Protein AF-A0A937PZC6-F1 (afdb_monomer_lite)

Structure (mmCIF, N/CA/C/O backbone):
data_AF-A0A937PZC6-F1
#
_entry.id   AF-A0A937PZC6-F1
#
loop_
_atom_site.group_PDB
_atom_site.id
_atom_site.type_symbol
_atom_site.label_atom_id
_atom_site.label_alt_id
_atom_site.label_comp_id
_atom_site.label_asym_id
_atom_site.label_entity_id
_atom_site.label_seq_id
_atom_site.pdbx_PDB_ins_code
_atom_site.Cartn_x
_atom_site.Cartn_y
_atom_site.Cartn_z
_atom_site.occupancy
_atom_site.B_iso_or_equiv
_atom_site.auth_seq_id
_atom_site.auth_comp_id
_atom_site.auth_asym_id
_atom_site.auth_atom_id
_atom_site.pdbx_PDB_model_num
ATOM 1 N N . MET A 1 1 ? -19.840 -10.290 19.215 1.00 65.69 1 MET A N 1
ATOM 2 C CA . MET A 1 1 ? -21.101 -9.869 19.880 1.00 65.69 1 MET A CA 1
ATOM 3 C C . MET A 1 1 ? -21.160 -8.410 20.394 1.00 65.69 1 MET A C 1
ATOM 5 O O . MET A 1 1 ? -21.944 -8.096 21.274 1.00 65.69 1 MET A O 1
ATOM 9 N N . LEU A 1 2 ? -20.440 -7.457 19.797 1.00 72.00 2 LEU A N 1
ATOM 10 C CA . LEU A 1 2 ? -20.781 -6.010 19.845 1.00 72.00 2 LEU A CA 1
ATOM 11 C C . LEU A 1 2 ? -20.070 -5.307 18.681 1.00 72.00 2 LEU A C 1
ATOM 13 O O . LEU A 1 2 ? -20.626 -4.443 18.014 1.00 72.00 2 LEU A O 1
ATOM 17 N N . ARG A 1 3 ? -18.849 -5.778 18.386 1.00 78.75 3 ARG A N 1
ATOM 18 C CA . ARG A 1 3 ? -18.102 -5.504 17.149 1.00 78.75 3 ARG A CA 1
ATOM 19 C C . ARG A 1 3 ? -18.828 -6.015 15.897 1.00 78.75 3 ARG A C 1
ATOM 21 O O . ARG A 1 3 ? -18.784 -5.347 14.872 1.00 78.75 3 ARG A O 1
ATOM 28 N N . ASP A 1 4 ? -19.612 -7.082 16.026 1.00 83.12 4 ASP A N 1
ATOM 29 C CA . ASP A 1 4 ? -20.497 -7.608 14.976 1.00 83.12 4 ASP A CA 1
ATOM 30 C C . ASP A 1 4 ? -21.526 -6.555 14.522 1.00 83.12 4 ASP A C 1
ATOM 32 O O . ASP A 1 4 ? -21.850 -6.476 13.344 1.00 83.12 4 ASP A O 1
ATOM 36 N N . TRP A 1 5 ? -21.987 -5.666 15.416 1.00 80.88 5 TRP A N 1
ATOM 37 C CA . TRP A 1 5 ? -22.894 -4.564 15.047 1.00 80.88 5 TRP A CA 1
ATOM 38 C C . TRP A 1 5 ? -22.209 -3.454 14.254 1.00 80.88 5 TRP A C 1
ATOM 40 O O . TRP A 1 5 ? -22.870 -2.658 13.586 1.00 80.88 5 TRP A O 1
ATOM 50 N N . LEU A 1 6 ? -20.883 -3.371 14.356 1.00 83.88 6 LEU A N 1
ATOM 51 C CA . LEU A 1 6 ? -20.071 -2.514 13.504 1.00 83.88 6 LEU A CA 1
ATOM 52 C C . LEU A 1 6 ? -19.666 -3.219 12.201 1.00 83.88 6 LEU A C 1
ATOM 54 O O . LEU A 1 6 ? -19.070 -2.563 11.352 1.00 83.88 6 LEU A O 1
ATOM 58 N N . GLY A 1 7 ? -19.994 -4.507 12.027 1.00 88.00 7 GLY A N 1
ATOM 59 C CA . GLY A 1 7 ? -19.547 -5.314 10.889 1.00 88.00 7 GLY A CA 1
ATOM 60 C C . GLY A 1 7 ? -18.031 -5.523 10.875 1.00 88.00 7 GLY A C 1
ATOM 61 O O . GLY A 1 7 ? -17.429 -5.569 9.808 1.00 88.00 7 GLY A O 1
ATOM 62 N N . ILE A 1 8 ? -17.397 -5.550 12.052 1.00 87.50 8 ILE A N 1
ATOM 63 C CA . ILE A 1 8 ? -15.950 -5.734 12.175 1.00 87.50 8 ILE A CA 1
ATOM 64 C C . ILE A 1 8 ? -15.669 -7.210 12.453 1.00 87.50 8 ILE A C 1
ATOM 66 O O . ILE A 1 8 ? -15.855 -7.671 13.579 1.00 87.50 8 ILE A O 1
ATOM 70 N N . ASP A 1 9 ? -15.164 -7.915 11.442 1.00 86.06 9 ASP A N 1
ATOM 71 C CA . ASP A 1 9 ? -14.817 -9.342 11.536 1.00 86.06 9 ASP A CA 1
ATOM 72 C C . ASP A 1 9 ? -13.494 -9.589 12.282 1.00 86.06 9 ASP A C 1
ATOM 74 O O . ASP A 1 9 ? -13.243 -10.677 12.797 1.00 86.06 9 ASP A O 1
ATOM 78 N N . ASN A 1 10 ? -12.625 -8.575 12.362 1.00 84.94 10 ASN A N 1
ATOM 79 C CA . ASN A 1 10 ? -11.327 -8.696 13.018 1.00 84.94 10 ASN A CA 1
ATOM 80 C C . ASN A 1 10 ? -11.468 -8.571 14.554 1.00 84.94 10 ASN A C 1
ATOM 82 O O . ASN A 1 10 ? -11.930 -7.528 15.033 1.00 84.94 10 ASN A O 1
ATOM 86 N N . PRO A 1 11 ? -11.022 -9.570 15.346 1.00 84.69 11 PRO A N 1
ATOM 87 C CA . PRO A 1 11 ? -11.069 -9.508 16.806 1.00 84.69 11 PRO A CA 1
ATOM 88 C C . PRO A 1 11 ? -10.204 -8.388 17.394 1.00 84.69 11 PRO A C 1
ATOM 90 O O . PRO A 1 11 ? -10.500 -7.938 18.495 1.00 84.69 11 PRO A O 1
ATOM 93 N N . GLU A 1 12 ? -9.194 -7.897 16.672 1.00 89.12 12 GLU A N 1
ATOM 94 C CA . GLU A 1 12 ? -8.337 -6.770 17.058 1.00 89.12 12 GLU A CA 1
ATOM 95 C C . GLU A 1 12 ? -8.253 -5.749 15.906 1.00 89.12 12 GLU A C 1
ATOM 97 O O . GLU A 1 12 ? -7.257 -5.699 15.174 1.00 89.12 12 GLU A O 1
ATOM 102 N N . PRO A 1 13 ? -9.304 -4.935 15.686 1.00 93.25 13 PRO A N 1
ATOM 103 C CA . PRO A 1 13 ? -9.296 -3.945 14.629 1.00 93.25 13 PRO A CA 1
ATOM 104 C C . PRO A 1 13 ? -8.257 -2.865 14.926 1.00 93.25 13 PRO A C 1
ATOM 106 O O . PRO A 1 13 ? -8.028 -2.468 16.071 1.00 93.25 13 PRO A O 1
ATOM 109 N N . SER A 1 14 ? -7.651 -2.338 13.867 1.00 95.69 14 SER A N 1
ATOM 110 C CA . SER A 1 14 ? -6.882 -1.102 13.963 1.00 95.69 14 SER A CA 1
ATOM 111 C C . SER A 1 14 ? -7.804 0.064 14.354 1.00 95.69 14 SER A C 1
ATOM 113 O O . SER A 1 14 ? -9.029 -0.021 14.254 1.00 95.69 14 SER A O 1
ATOM 115 N N . TYR A 1 15 ? -7.232 1.204 14.741 1.00 97.81 15 TYR A N 1
ATOM 116 C CA . TYR A 1 15 ? -8.012 2.425 14.951 1.00 97.81 15 TYR A CA 1
ATOM 117 C C . TYR A 1 15 ? -8.724 2.870 13.668 1.00 97.81 15 TYR A C 1
ATOM 119 O O . TYR A 1 15 ? -9.810 3.432 13.750 1.00 97.81 15 TYR A O 1
ATOM 127 N N . TYR A 1 16 ? -8.162 2.577 12.493 1.00 96.44 16 TYR A N 1
ATOM 128 C CA . TYR A 1 16 ? -8.813 2.828 11.208 1.00 96.44 16 TYR A CA 1
ATOM 129 C C . TYR A 1 16 ? -10.005 1.886 10.991 1.00 96.44 16 TYR A C 1
ATOM 131 O O . TYR A 1 16 ? -11.112 2.350 10.716 1.00 96.44 16 TYR A O 1
ATOM 139 N N . GLY A 1 17 ? -9.807 0.583 11.217 1.00 94.88 17 GLY A N 1
ATOM 140 C CA . GLY A 1 17 ? -10.848 -0.439 11.121 1.00 94.88 17 GLY A CA 1
ATOM 141 C C . GLY A 1 17 ? -11.995 -0.214 12.108 1.00 94.88 17 GLY A C 1
ATOM 142 O O . GLY A 1 17 ? -13.155 -0.354 11.737 1.00 94.88 17 GLY A O 1
ATOM 143 N N . LEU A 1 18 ? -11.692 0.238 13.329 1.00 96.31 18 LEU A N 1
ATOM 144 C CA . LEU A 1 18 ? -12.695 0.587 14.340 1.00 96.31 18 LEU A CA 1
ATOM 145 C C . LEU A 1 18 ? -13.606 1.740 13.896 1.00 96.31 18 LEU A C 1
ATOM 147 O O . LEU A 1 18 ? -14.790 1.771 14.231 1.00 96.31 18 LEU A O 1
ATOM 151 N N . LEU A 1 19 ? -13.052 2.703 13.158 1.00 96.81 19 LEU A N 1
ATOM 152 C CA . LEU A 1 19 ? -13.797 3.840 12.623 1.00 96.81 19 LEU A CA 1
ATOM 153 C C . LEU A 1 19 ? -14.450 3.542 11.264 1.00 96.81 19 LEU A C 1
ATOM 155 O O . LEU A 1 19 ? -15.268 4.341 10.812 1.00 96.81 19 LEU A O 1
ATOM 159 N N . GLY A 1 20 ? -14.105 2.424 10.620 1.00 94.56 20 GLY A N 1
ATOM 160 C CA . GLY A 1 20 ? -14.555 2.092 9.269 1.00 94.56 20 GLY A CA 1
ATOM 161 C C . GLY A 1 20 ? -13.966 3.009 8.194 1.00 94.56 20 GLY A C 1
ATOM 162 O O . GLY A 1 20 ? -14.629 3.285 7.197 1.00 94.56 20 GLY A O 1
ATOM 163 N N . VAL A 1 21 ? -12.748 3.521 8.402 1.00 95.06 21 VAL A N 1
ATOM 164 C CA . VAL A 1 21 ? -12.020 4.326 7.405 1.00 95.06 21 VAL A CA 1
ATOM 165 C C . VAL A 1 21 ? -10.871 3.522 6.792 1.00 95.06 21 VAL A C 1
ATOM 167 O O . VAL A 1 21 ? -10.367 2.596 7.434 1.00 95.06 21 VAL A O 1
ATOM 170 N N . PRO A 1 22 ? -10.413 3.868 5.573 1.00 91.50 22 PRO A N 1
ATOM 171 C CA . PRO A 1 22 ? -9.248 3.229 4.981 1.00 91.50 22 PRO A CA 1
ATOM 172 C C . PRO A 1 22 ? -8.014 3.330 5.885 1.00 91.50 22 PRO A C 1
ATOM 174 O O . PRO A 1 22 ? -7.745 4.365 6.497 1.00 91.50 22 PRO A O 1
ATOM 177 N N . GLU A 1 23 ? -7.232 2.254 5.930 1.00 92.44 23 GLU A N 1
ATOM 178 C CA . GLU A 1 23 ? -5.967 2.219 6.661 1.00 92.44 23 GLU A CA 1
ATOM 179 C C . GLU A 1 23 ? -5.032 3.347 6.209 1.00 92.44 23 GLU A C 1
ATOM 181 O O . GLU A 1 23 ? -4.776 3.498 5.006 1.00 92.44 23 GLU A O 1
ATOM 186 N N . LEU A 1 24 ? -4.448 4.070 7.172 1.00 92.00 24 LEU A N 1
ATOM 187 C CA . LEU A 1 24 ? -3.591 5.249 6.966 1.00 92.00 24 LEU A CA 1
ATOM 188 C C . LEU A 1 24 ? -4.294 6.457 6.314 1.00 92.00 24 LEU A C 1
ATOM 190 O O . LEU A 1 24 ? -3.636 7.247 5.638 1.00 92.00 24 LEU A O 1
ATOM 194 N N . GLU A 1 25 ? -5.609 6.618 6.492 1.00 93.50 25 GLU A N 1
ATOM 195 C CA . GLU A 1 25 ? -6.310 7.846 6.091 1.00 93.50 25 GLU A CA 1
ATOM 196 C C . GLU A 1 25 ? -5.644 9.084 6.726 1.00 93.50 25 GLU A C 1
ATOM 198 O O . GLU A 1 25 ? -5.346 9.119 7.928 1.00 93.50 25 GLU A O 1
ATOM 203 N N . SER A 1 26 ? -5.369 10.090 5.894 1.00 92.44 26 SER A N 1
ATOM 204 C CA . SER A 1 26 ? -4.658 11.315 6.268 1.00 92.44 26 SER A CA 1
ATOM 205 C C . SER A 1 26 ? -5.613 12.490 6.504 1.00 92.44 26 SER A C 1
ATOM 207 O O . SER A 1 26 ? -5.233 13.469 7.158 1.00 92.44 26 SER A O 1
ATOM 209 N N . ASP A 1 27 ? -6.853 12.378 6.028 1.00 94.75 27 ASP A N 1
ATOM 210 C CA . ASP A 1 27 ? -7.889 13.399 6.120 1.00 94.75 27 ASP A CA 1
ATOM 211 C C . ASP A 1 27 ? -8.559 13.438 7.495 1.00 94.75 27 ASP A C 1
ATOM 213 O O . ASP A 1 27 ? -9.393 12.600 7.851 1.00 94.75 27 ASP A O 1
ATOM 217 N N . GLU A 1 28 ? -8.218 14.466 8.267 1.00 96.88 28 GLU A N 1
ATOM 218 C CA . GLU A 1 28 ? -8.770 14.688 9.601 1.00 96.88 28 GLU A CA 1
ATOM 219 C C . GLU A 1 28 ? -10.303 14.801 9.591 1.00 96.88 28 GLU A C 1
ATOM 221 O O . GLU A 1 28 ? -10.969 14.274 10.487 1.00 96.88 28 GLU A O 1
ATOM 226 N N . LYS A 1 29 ? -10.890 15.441 8.569 1.00 96.81 29 LYS A N 1
ATOM 227 C CA . LYS A 1 29 ? -12.346 15.627 8.493 1.00 96.81 29 LYS A CA 1
ATOM 228 C C . LYS A 1 29 ? -13.051 14.295 8.268 1.00 96.81 29 LYS A C 1
ATOM 230 O O . LYS A 1 29 ? -14.051 14.029 8.938 1.00 96.81 29 LYS A O 1
ATOM 235 N N . ALA A 1 30 ? -12.506 13.451 7.391 1.00 95.88 30 ALA A N 1
ATOM 236 C CA . ALA A 1 30 ? -13.030 12.109 7.147 1.00 95.88 30 ALA A CA 1
ATOM 237 C C . ALA A 1 30 ? -13.000 11.259 8.430 1.00 95.88 30 ALA A C 1
ATOM 239 O O . ALA A 1 30 ? -14.005 10.647 8.794 1.00 95.88 30 ALA A O 1
ATOM 240 N N . ILE A 1 31 ? -11.888 11.303 9.173 1.00 97.69 31 ILE A N 1
ATOM 241 C CA . ILE A 1 31 ? -11.719 10.589 10.450 1.00 97.69 31 ILE A CA 1
ATOM 242 C C . ILE A 1 31 ? -12.729 11.081 11.500 1.00 97.69 31 ILE A C 1
ATOM 244 O O . ILE A 1 31 ? -13.390 10.276 12.161 1.00 97.69 31 ILE A O 1
ATOM 248 N N . LEU A 1 32 ? -12.897 12.401 11.644 1.00 97.94 32 LEU A N 1
ATOM 249 C CA . LEU A 1 32 ? -13.862 12.992 12.577 1.00 97.94 32 LEU A CA 1
ATOM 250 C C . LEU A 1 32 ? -15.307 12.622 12.225 1.00 97.94 32 LEU A C 1
ATOM 252 O O . LEU A 1 32 ? -16.098 12.294 13.116 1.00 97.94 32 LEU A O 1
ATOM 256 N N . GLN A 1 33 ? -15.665 12.670 10.942 1.00 97.81 33 GLN A N 1
ATOM 257 C CA . GLN A 1 33 ? -16.999 12.315 10.462 1.00 97.81 33 GLN A CA 1
ATOM 258 C C . GLN A 1 33 ? -17.302 10.830 10.688 1.00 97.81 33 GLN A C 1
ATOM 260 O O . GLN A 1 33 ? -18.378 10.493 11.199 1.00 97.81 33 GLN A O 1
ATOM 265 N N . ALA A 1 34 ? -16.347 9.951 10.382 1.00 97.44 34 ALA A N 1
ATOM 266 C CA . ALA A 1 34 ? -16.454 8.523 10.650 1.00 97.44 34 ALA A CA 1
ATOM 267 C C . ALA A 1 34 ? -16.630 8.257 12.152 1.00 97.44 34 ALA A C 1
ATOM 269 O O . ALA A 1 34 ? -17.600 7.621 12.565 1.00 97.44 34 ALA A O 1
ATOM 270 N N . GLY A 1 35 ? -15.796 8.874 12.996 1.00 97.88 35 GLY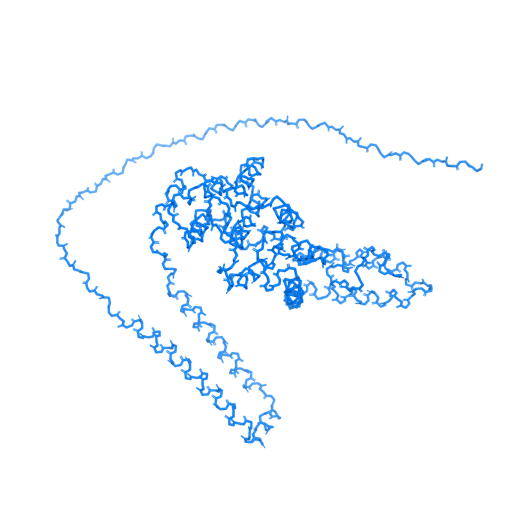 A N 1
ATOM 271 C CA . GLY A 1 35 ? -15.913 8.775 14.451 1.00 97.88 35 GLY A CA 1
ATOM 272 C C . GLY A 1 35 ? -17.261 9.244 15.000 1.00 97.88 35 GLY A C 1
ATOM 273 O O . GLY A 1 35 ? -17.832 8.582 15.867 1.00 97.88 35 GLY A O 1
ATOM 274 N N . ARG A 1 36 ? -17.825 10.346 14.488 1.00 98.00 36 ARG A N 1
ATOM 275 C CA . ARG A 1 36 ? -19.179 10.804 14.863 1.00 98.00 36 ARG A CA 1
ATOM 276 C C . ARG A 1 36 ? -20.251 9.785 14.473 1.00 98.00 36 ARG A C 1
ATOM 278 O O . ARG A 1 36 ? -21.163 9.537 15.262 1.00 98.00 36 ARG A O 1
ATOM 285 N N . THR A 1 37 ? -20.132 9.198 13.285 1.00 96.94 37 THR A N 1
ATOM 286 C CA . THR A 1 37 ? -21.078 8.206 12.757 1.00 96.94 37 THR A CA 1
ATOM 287 C C . THR A 1 37 ? -21.059 6.928 13.591 1.00 96.94 37 THR A C 1
ATOM 289 O O . THR A 1 37 ? -22.109 6.488 14.059 1.00 96.94 37 THR A O 1
ATOM 292 N N . VAL A 1 38 ? -19.871 6.381 13.868 1.00 96.81 38 VAL A N 1
ATOM 293 C CA . VAL A 1 38 ? -19.714 5.174 14.693 1.00 96.81 38 VAL A CA 1
ATOM 294 C C . VAL A 1 38 ? -20.178 5.431 16.130 1.00 96.81 38 VAL A C 1
ATOM 296 O O . VAL A 1 38 ? -20.973 4.655 16.658 1.00 96.81 38 VAL A O 1
ATOM 299 N N . LYS A 1 39 ? -19.800 6.562 16.750 1.00 97.38 39 LYS A N 1
ATOM 300 C CA . LYS A 1 39 ? -20.298 6.923 18.094 1.00 97.38 39 LYS A CA 1
ATOM 301 C C . LYS A 1 39 ? -21.822 6.994 18.138 1.00 97.38 39 LYS A C 1
ATOM 303 O O . LYS A 1 39 ? -22.410 6.514 19.101 1.00 97.38 39 LYS A O 1
ATOM 308 N N . ARG A 1 40 ? -22.472 7.574 17.121 1.00 96.81 40 ARG A N 1
ATOM 309 C CA . ARG A 1 40 ? -23.940 7.649 17.049 1.00 96.81 40 ARG A CA 1
ATOM 310 C C . ARG A 1 40 ? -24.575 6.258 17.057 1.00 96.81 40 ARG A C 1
ATOM 312 O O . ARG A 1 40 ? -25.509 6.050 17.821 1.00 96.81 40 ARG A O 1
ATOM 319 N N . LYS A 1 41 ? -24.035 5.312 16.277 1.00 95.44 41 LYS A N 1
ATOM 320 C CA . LYS A 1 41 ? -24.501 3.915 16.257 1.00 95.44 41 LYS A CA 1
ATOM 321 C C . LYS A 1 41 ? -24.347 3.245 17.624 1.00 95.44 41 LYS A C 1
ATOM 323 O O . LYS A 1 41 ? -25.296 2.660 18.127 1.00 95.44 41 LYS A O 1
ATOM 328 N N . VAL A 1 42 ? -23.181 3.380 18.260 1.00 95.62 42 VAL A N 1
ATOM 329 C CA . VAL A 1 42 ? -22.912 2.737 19.561 1.00 95.62 42 VAL A CA 1
ATOM 330 C C . VAL A 1 42 ? -23.731 3.362 20.698 1.00 95.62 42 VAL A C 1
ATOM 332 O O . VAL A 1 42 ? -24.123 2.662 21.629 1.00 95.62 42 VAL A O 1
ATOM 335 N N . ARG A 1 43 ? -24.057 4.660 20.618 1.00 96.44 43 ARG A N 1
ATOM 336 C CA . ARG A 1 43 ? -24.888 5.349 21.623 1.00 96.44 43 ARG A CA 1
ATOM 337 C C . ARG A 1 43 ? -26.290 4.758 21.772 1.00 96.44 43 ARG A C 1
ATOM 339 O O . ARG A 1 43 ? -26.813 4.781 22.881 1.00 96.44 43 ARG A O 1
ATOM 346 N N . ALA A 1 44 ? -26.857 4.171 20.717 1.00 94.69 44 ALA A N 1
ATOM 347 C CA . ALA A 1 44 ? -28.148 3.483 20.792 1.00 94.69 44 ALA A CA 1
ATOM 348 C C . ALA A 1 44 ? -28.154 2.322 21.811 1.00 94.69 44 ALA A C 1
ATOM 350 O O . ALA A 1 44 ? -29.199 1.991 22.358 1.00 94.69 44 ALA A O 1
ATOM 351 N N . TYR A 1 45 ? -26.981 1.760 22.124 1.00 94.94 45 TYR A N 1
ATOM 352 C CA . TYR A 1 45 ? -26.807 0.625 23.036 1.00 94.94 45 TYR A CA 1
ATOM 353 C C . TYR A 1 45 ? -26.284 1.025 24.424 1.00 94.94 45 TYR A C 1
ATOM 355 O O . TYR A 1 45 ? -25.898 0.171 25.222 1.00 94.94 45 TYR A O 1
ATOM 363 N N . GLN A 1 46 ? -26.237 2.327 24.736 1.00 95.62 46 GLN A N 1
ATOM 364 C CA . GLN A 1 46 ? -25.831 2.802 26.066 1.00 95.62 46 GLN A CA 1
ATOM 365 C C . GLN A 1 46 ? -26.857 2.481 27.161 1.00 95.62 46 GLN A C 1
ATOM 367 O O . GLN A 1 46 ? -26.523 2.559 28.344 1.00 95.62 46 GLN A O 1
ATOM 372 N N . ILE A 1 47 ? -28.084 2.124 26.783 1.00 94.44 47 ILE A N 1
ATOM 373 C CA . ILE A 1 47 ? -29.168 1.746 27.690 1.00 94.44 47 ILE A CA 1
ATOM 374 C C . ILE A 1 47 ? -29.417 0.239 27.536 1.00 94.44 47 ILE A C 1
ATOM 376 O O . ILE A 1 47 ? -29.333 -0.302 26.436 1.00 94.44 47 ILE A O 1
ATOM 380 N N . GLY A 1 48 ? -29.708 -0.447 28.643 1.00 94.69 48 GLY A N 1
ATOM 381 C CA . GLY A 1 48 ? -30.024 -1.878 28.655 1.00 94.69 48 GLY A CA 1
ATOM 382 C C . GLY A 1 48 ? -28.825 -2.795 28.921 1.00 94.69 48 GLY A C 1
ATOM 383 O O . GLY A 1 48 ? -27.797 -2.377 29.461 1.00 94.69 48 GLY A O 1
ATOM 384 N N . ILE A 1 49 ? -28.977 -4.070 28.555 1.00 95.50 49 ILE A N 1
ATOM 385 C CA . ILE A 1 49 ? -28.062 -5.168 28.920 1.00 95.50 49 ILE A CA 1
ATOM 386 C C . ILE A 1 49 ? -26.631 -4.997 28.379 1.00 95.50 49 ILE A C 1
ATOM 388 O O . ILE A 1 49 ? -25.679 -5.508 28.963 1.00 95.50 49 ILE A O 1
ATOM 392 N N . TYR A 1 50 ? -26.454 -4.216 27.310 1.00 95.50 50 TYR A N 1
ATOM 393 C CA . TYR A 1 50 ? -25.162 -3.998 26.651 1.00 95.50 50 TYR A CA 1
ATOM 394 C C . TYR A 1 50 ? -24.430 -2.724 27.100 1.00 95.50 50 TYR A C 1
ATOM 396 O O . TYR A 1 50 ? -23.343 -2.426 26.598 1.00 95.50 50 TYR A O 1
ATOM 404 N N . ARG A 1 51 ? -24.971 -1.984 28.081 1.00 95.50 51 ARG A N 1
ATOM 405 C CA . ARG A 1 51 ? -24.441 -0.683 28.530 1.00 95.50 51 ARG A CA 1
ATOM 406 C C . ARG A 1 51 ? -22.940 -0.702 28.817 1.00 95.50 51 ARG A C 1
ATOM 408 O O . ARG A 1 51 ? -22.217 0.177 28.353 1.00 95.50 51 ARG A O 1
ATOM 415 N N . LYS A 1 52 ? -22.453 -1.693 29.574 1.00 95.69 52 LYS A N 1
ATOM 416 C CA . LYS A 1 52 ? -21.030 -1.789 29.955 1.00 95.69 52 LYS A CA 1
ATOM 417 C C . LYS A 1 52 ? -20.123 -1.918 28.726 1.00 95.69 52 LYS A C 1
ATOM 419 O O . LYS A 1 52 ? -19.102 -1.241 28.641 1.00 95.69 52 LYS A O 1
ATOM 424 N N . GLN A 1 53 ? -20.519 -2.752 27.768 1.00 94.69 53 GLN A N 1
ATOM 425 C CA . GLN A 1 53 ? -19.765 -2.989 26.537 1.00 94.69 53 GLN A CA 1
ATOM 426 C C . GLN A 1 53 ? -19.812 -1.760 25.614 1.00 94.69 53 GLN A C 1
ATOM 428 O O . GLN A 1 53 ? -18.777 -1.347 25.096 1.00 94.69 53 GLN A O 1
ATOM 433 N N . ALA A 1 54 ? -20.977 -1.114 25.481 1.00 95.44 54 ALA A N 1
ATOM 434 C CA . ALA A 1 54 ? -21.134 0.112 24.699 1.00 95.44 54 ALA A CA 1
ATOM 435 C C . ALA A 1 54 ? -20.281 1.270 25.245 1.00 95.44 54 ALA A C 1
ATOM 437 O O . ALA A 1 54 ? -19.659 1.998 24.471 1.00 95.44 54 ALA A O 1
ATOM 438 N N . LEU A 1 55 ? -20.202 1.432 26.571 1.00 96.12 55 LEU A N 1
ATOM 439 C CA . LEU A 1 55 ? -19.344 2.445 27.197 1.00 96.12 55 LEU A CA 1
ATOM 440 C C . LEU A 1 55 ? -17.853 2.178 26.948 1.00 96.12 55 LEU A C 1
ATOM 442 O O . LEU A 1 55 ? -17.130 3.114 26.607 1.00 96.12 55 LEU A O 1
ATOM 446 N N . GLY A 1 56 ? -17.411 0.920 27.051 1.00 95.50 56 GLY A N 1
ATOM 447 C CA . GLY A 1 56 ? -16.036 0.532 26.715 1.00 95.50 56 GLY A CA 1
ATOM 448 C C . GLY A 1 56 ? -15.689 0.839 25.257 1.00 95.50 56 GLY A C 1
ATOM 449 O O . GLY A 1 56 ? -14.680 1.487 24.981 1.00 95.50 56 GLY A O 1
ATOM 450 N N . LEU A 1 57 ? -16.576 0.475 24.327 1.00 95.38 57 LEU A N 1
ATOM 451 C CA . LEU A 1 57 ? -16.380 0.738 22.902 1.00 95.38 57 LEU A CA 1
ATOM 452 C C . LEU A 1 57 ? -16.371 2.242 22.581 1.00 95.38 57 LEU A C 1
ATOM 454 O O . LEU A 1 57 ? -15.571 2.699 21.771 1.00 95.38 57 LEU A O 1
ATOM 458 N N . LEU A 1 58 ? -17.214 3.050 23.233 1.00 96.81 58 LEU A N 1
ATOM 459 C CA . LEU A 1 58 ? -17.203 4.508 23.058 1.00 96.81 58 LEU A CA 1
ATOM 460 C C . LEU A 1 58 ? -15.900 5.156 23.536 1.00 96.81 58 LEU A C 1
ATOM 462 O O . LEU A 1 58 ? -15.452 6.126 22.913 1.00 96.81 58 LEU A O 1
ATOM 466 N N . ALA A 1 59 ? -15.302 4.638 24.612 1.00 97.38 59 ALA A N 1
ATOM 467 C CA . ALA A 1 59 ? -13.990 5.073 25.077 1.00 97.38 59 ALA A CA 1
ATOM 468 C C . ALA A 1 59 ? -12.897 4.713 24.057 1.00 97.38 59 ALA A C 1
ATOM 470 O O . ALA A 1 59 ? -12.117 5.588 23.677 1.00 97.38 59 ALA A O 1
ATOM 471 N N . GLU A 1 60 ? -12.913 3.482 23.533 1.00 96.88 60 GLU A N 1
ATOM 472 C CA . GLU A 1 60 ? -11.993 3.014 22.485 1.00 96.88 60 GLU A CA 1
ATOM 473 C C . GLU A 1 60 ? -12.102 3.877 21.212 1.00 96.88 60 GLU A C 1
ATOM 475 O O . GLU A 1 60 ? -11.102 4.391 20.711 1.00 96.88 60 GLU A O 1
ATOM 480 N N . ILE A 1 61 ? -13.325 4.156 20.742 1.00 97.19 61 ILE A N 1
ATOM 481 C CA . ILE A 1 61 ? -13.570 5.054 19.601 1.00 97.19 61 ILE A CA 1
ATOM 482 C C . ILE A 1 61 ? -13.073 6.476 19.908 1.00 97.19 61 ILE A C 1
ATOM 484 O O . ILE A 1 61 ? -12.534 7.159 19.037 1.00 97.19 61 ILE A O 1
ATOM 488 N N . GLY A 1 62 ? -13.255 6.957 21.142 1.00 98.00 62 GLY A N 1
ATOM 489 C CA . GLY A 1 62 ? -12.724 8.246 21.589 1.00 98.00 62 GLY A CA 1
ATOM 490 C C . GLY A 1 62 ? -11.199 8.321 21.485 1.00 98.00 62 GLY A C 1
ATOM 491 O O . GLY A 1 62 ? -10.674 9.297 20.944 1.00 98.00 62 GLY A O 1
ATOM 492 N N . GLN A 1 63 ? -10.510 7.274 21.937 1.00 98.38 63 GLN A N 1
ATOM 493 C CA . GLN A 1 63 ? -9.057 7.143 21.851 1.00 98.38 63 GLN A CA 1
ATOM 494 C C . GLN A 1 63 ? -8.568 7.038 20.402 1.00 98.38 63 GLN A C 1
ATOM 496 O O . GLN A 1 63 ? -7.580 7.690 20.052 1.00 98.38 63 GLN A O 1
ATOM 501 N N . ALA A 1 64 ? -9.269 6.277 19.557 1.00 98.06 64 ALA A N 1
ATOM 502 C CA . ALA A 1 64 ? -8.966 6.151 18.134 1.00 98.06 64 ALA A CA 1
ATOM 503 C C . ALA A 1 64 ? -9.050 7.512 17.431 1.00 98.06 64 ALA A C 1
ATOM 505 O O . ALA A 1 64 ? -8.075 7.943 16.820 1.00 98.06 64 ALA A O 1
ATOM 506 N N . VAL A 1 65 ? -10.159 8.245 17.599 1.00 98.38 65 VAL A N 1
ATOM 507 C CA . VAL A 1 65 ? -10.310 9.592 17.020 1.00 98.38 65 VAL A CA 1
ATOM 508 C C . VAL A 1 65 ? -9.212 10.526 17.531 1.00 98.38 65 VAL A C 1
ATOM 510 O O . VAL A 1 65 ? -8.542 11.151 16.722 1.00 98.38 65 VAL A O 1
ATOM 513 N N . SER A 1 66 ? -8.964 10.579 18.846 1.00 98.38 66 SER A N 1
ATOM 514 C CA . SER A 1 66 ? -7.930 11.459 19.418 1.00 98.38 66 SER A CA 1
ATOM 515 C C . SER A 1 66 ? -6.519 11.144 18.907 1.00 98.38 66 SER A C 1
ATOM 517 O O . SER A 1 66 ? -5.723 12.056 18.677 1.00 98.38 66 SER A O 1
ATOM 519 N N . THR A 1 67 ? -6.201 9.859 18.728 1.00 98.50 67 THR A N 1
ATOM 520 C CA . THR A 1 67 ? -4.916 9.419 18.171 1.00 98.50 67 THR A CA 1
ATOM 521 C C . THR A 1 67 ? -4.790 9.804 16.702 1.00 98.50 67 THR A C 1
ATOM 523 O O . THR A 1 67 ? -3.746 10.305 16.301 1.00 98.50 67 THR A O 1
ATOM 526 N N . LEU A 1 68 ? -5.839 9.582 15.909 1.00 97.88 68 LEU A N 1
ATOM 527 C CA . LEU A 1 68 ? -5.789 9.732 14.457 1.00 97.88 68 LEU A CA 1
ATOM 528 C C . LEU A 1 68 ? -5.956 11.180 13.973 1.00 97.88 68 LEU A C 1
ATOM 530 O O . LEU A 1 68 ? -5.463 11.513 12.898 1.00 97.88 68 LEU A O 1
ATOM 534 N N . THR A 1 69 ? -6.606 12.056 14.744 1.00 97.94 69 THR A N 1
ATOM 535 C CA . THR A 1 69 ? -6.719 13.486 14.398 1.00 97.94 69 THR A CA 1
ATOM 536 C C . THR A 1 69 ? -5.492 14.288 14.818 1.00 97.94 69 THR A C 1
ATOM 538 O O . THR A 1 69 ? -5.185 15.307 14.211 1.00 97.94 69 THR A O 1
ATOM 541 N N . ASN A 1 70 ? -4.745 13.834 15.829 1.00 97.81 70 ASN A N 1
ATOM 542 C CA . ASN A 1 70 ? -3.471 14.449 16.184 1.00 97.81 70 ASN A CA 1
ATOM 543 C C . ASN A 1 70 ? -2.361 13.930 15.242 1.00 97.81 70 ASN A C 1
ATOM 545 O O . ASN A 1 70 ? -2.067 12.733 15.259 1.00 97.81 70 ASN A O 1
ATOM 549 N N . PRO A 1 71 ? -1.693 14.796 14.454 1.00 96.12 71 PRO A N 1
ATOM 550 C CA . PRO A 1 71 ? -0.751 14.356 13.426 1.00 96.12 71 PRO A CA 1
ATOM 551 C C . PRO A 1 71 ? 0.465 13.616 13.996 1.00 96.12 71 PRO A C 1
ATOM 553 O O . PRO A 1 71 ? 0.932 12.657 13.385 1.00 96.12 71 PRO A O 1
ATOM 556 N N . GLU A 1 72 ? 0.969 14.016 15.166 1.00 96.94 72 GLU A N 1
ATOM 557 C CA . GLU A 1 72 ? 2.125 13.372 15.798 1.00 96.94 72 GLU A CA 1
ATOM 558 C C . GLU A 1 72 ? 1.768 11.978 16.321 1.00 96.94 72 GLU A C 1
ATOM 560 O O . GLU A 1 72 ? 2.482 11.007 16.053 1.00 96.94 72 GLU A O 1
ATOM 565 N N . LYS A 1 73 ? 0.628 11.859 17.015 1.00 97.81 73 LYS A N 1
ATOM 566 C CA . LYS A 1 73 ? 0.131 10.572 17.520 1.00 97.81 73 LYS A CA 1
ATOM 567 C C . LYS A 1 73 ? -0.223 9.622 16.380 1.00 97.81 73 LYS A C 1
ATOM 569 O O . LYS A 1 73 ? 0.111 8.441 16.467 1.00 97.81 73 LYS A O 1
ATOM 574 N N . ARG A 1 74 ? -0.823 10.132 15.301 1.00 97.44 74 ARG A N 1
ATOM 575 C CA . ARG A 1 74 ? -1.108 9.358 14.090 1.00 97.44 74 ARG A CA 1
ATOM 576 C C . ARG A 1 74 ? 0.173 8.802 13.484 1.00 97.44 74 ARG A C 1
ATOM 578 O O . ARG A 1 74 ? 0.264 7.601 13.295 1.00 97.44 74 ARG A O 1
ATOM 585 N N . ILE A 1 75 ? 1.198 9.632 13.267 1.00 95.38 75 ILE A N 1
ATOM 586 C CA . ILE A 1 75 ? 2.483 9.166 12.716 1.00 95.38 75 ILE A CA 1
ATOM 587 C C . ILE A 1 75 ? 3.102 8.074 13.602 1.00 95.38 75 ILE A C 1
ATOM 589 O O . ILE A 1 75 ? 3.607 7.074 13.090 1.00 95.38 75 ILE A O 1
ATOM 593 N N . ALA A 1 76 ? 3.073 8.242 14.927 1.00 96.81 76 ALA A N 1
ATOM 594 C CA . ALA A 1 76 ? 3.570 7.224 15.851 1.00 96.81 76 ALA A CA 1
ATOM 595 C C . ALA A 1 76 ? 2.771 5.912 15.743 1.00 96.81 76 ALA A C 1
ATOM 597 O O . ALA A 1 76 ? 3.361 4.829 15.665 1.00 96.81 76 ALA A O 1
ATOM 598 N N . TYR A 1 77 ? 1.443 6.009 15.676 1.00 97.56 77 TYR A N 1
ATOM 599 C CA . TYR A 1 77 ? 0.552 4.869 15.498 1.00 97.56 77 TYR A CA 1
ATOM 600 C C . TYR A 1 77 ? 0.791 4.155 14.162 1.00 97.56 77 TYR A C 1
ATOM 602 O O . TYR A 1 77 ? 1.009 2.943 14.160 1.00 97.56 77 TYR A O 1
ATOM 610 N N . ASP A 1 78 ? 0.861 4.895 13.057 1.00 95.50 78 ASP A N 1
ATOM 611 C CA . ASP A 1 78 ? 1.115 4.387 11.706 1.00 95.50 78 ASP A CA 1
ATOM 612 C C . ASP A 1 78 ? 2.451 3.653 11.629 1.00 95.50 78 ASP A C 1
ATOM 614 O O . ASP A 1 78 ? 2.545 2.569 11.056 1.00 95.50 78 ASP A O 1
ATOM 618 N N . ASN A 1 79 ? 3.491 4.197 12.264 1.00 94.31 79 ASN A N 1
ATOM 619 C CA . ASN A 1 79 ? 4.785 3.529 12.353 1.00 94.31 79 ASN A CA 1
ATOM 620 C C . ASN A 1 79 ? 4.696 2.213 13.138 1.00 94.31 79 ASN A C 1
ATOM 622 O O . ASN A 1 79 ? 5.290 1.218 12.717 1.00 94.31 79 ASN A O 1
ATOM 626 N N . SER A 1 80 ? 3.938 2.181 14.240 1.00 96.25 80 SER A N 1
ATOM 627 C CA . SER A 1 80 ? 3.713 0.949 15.010 1.00 96.25 80 SER A CA 1
ATOM 628 C C . SER A 1 80 ? 2.948 -0.102 14.197 1.00 96.25 80 SER A C 1
ATOM 630 O O . SER A 1 80 ? 3.319 -1.276 14.191 1.00 96.25 80 SER A O 1
ATOM 632 N N . LEU A 1 81 ? 1.928 0.330 13.450 1.00 95.38 81 LEU A N 1
ATOM 633 C CA . LEU A 1 81 ? 1.092 -0.514 12.605 1.00 95.38 81 LEU A CA 1
ATOM 634 C C . LEU A 1 81 ? 1.908 -1.098 11.448 1.00 95.38 81 LEU A C 1
ATOM 636 O O . LEU A 1 81 ? 1.915 -2.310 11.243 1.00 95.38 81 LEU A O 1
ATOM 640 N N . MET A 1 82 ? 2.701 -0.259 10.776 1.00 93.75 82 MET A N 1
ATOM 641 C CA . MET A 1 82 ? 3.660 -0.687 9.758 1.00 93.75 82 MET A CA 1
ATOM 642 C C . MET A 1 82 ? 4.701 -1.656 10.326 1.00 93.75 82 MET A C 1
ATOM 644 O O . MET A 1 82 ? 5.099 -2.586 9.631 1.00 93.75 82 MET A O 1
ATOM 648 N N . GLY A 1 83 ? 5.142 -1.468 11.574 1.00 94.94 83 GLY A N 1
ATOM 649 C CA . GLY A 1 83 ? 6.020 -2.406 12.276 1.00 94.94 83 GLY A CA 1
ATOM 650 C C . GLY A 1 83 ? 5.387 -3.790 12.423 1.00 94.94 83 GLY A C 1
ATOM 651 O O . GLY A 1 83 ? 5.979 -4.775 11.985 1.00 94.94 83 GLY A O 1
ATOM 652 N N . ARG A 1 84 ? 4.154 -3.857 12.944 1.00 95.12 84 ARG A N 1
ATOM 653 C CA . ARG A 1 84 ? 3.399 -5.117 13.077 1.00 95.12 84 ARG A CA 1
ATOM 654 C C . ARG A 1 84 ? 3.202 -5.808 11.730 1.00 95.12 84 ARG A C 1
ATOM 656 O O . ARG A 1 84 ? 3.506 -6.992 11.601 1.00 95.12 84 ARG A O 1
ATOM 663 N N . TRP A 1 85 ? 2.771 -5.064 10.712 1.00 95.06 85 TRP A N 1
ATOM 664 C CA . TRP A 1 85 ? 2.581 -5.601 9.365 1.00 95.06 85 TRP A CA 1
ATOM 665 C C . TRP A 1 85 ? 3.875 -6.123 8.745 1.00 95.06 85 TRP A C 1
ATOM 667 O O . TRP A 1 85 ? 3.848 -7.148 8.071 1.00 95.06 85 TRP A O 1
ATOM 677 N N . ARG A 1 86 ? 5.021 -5.469 8.982 1.00 94.12 86 ARG A N 1
ATOM 678 C CA . ARG A 1 86 ? 6.324 -5.988 8.537 1.00 94.12 86 ARG A CA 1
ATOM 679 C C . ARG A 1 86 ? 6.632 -7.324 9.197 1.00 94.12 86 ARG A C 1
ATOM 681 O O . ARG A 1 86 ? 6.942 -8.270 8.486 1.00 94.12 86 ARG A O 1
ATOM 688 N N . THR A 1 87 ? 6.504 -7.421 10.519 1.00 94.00 87 THR A N 1
ATOM 689 C CA . THR A 1 87 ? 6.755 -8.674 11.247 1.00 94.00 87 THR A CA 1
ATOM 690 C C . THR A 1 87 ? 5.846 -9.800 10.754 1.00 94.00 87 THR A C 1
ATOM 692 O O . THR A 1 87 ? 6.323 -10.900 10.485 1.00 94.00 87 THR A O 1
ATOM 695 N N . GLN A 1 88 ? 4.555 -9.521 10.558 1.00 94.69 88 GLN A N 1
ATOM 696 C CA . GLN A 1 88 ? 3.600 -10.498 10.032 1.00 94.69 88 GLN A CA 1
ATOM 697 C C . GLN A 1 88 ? 3.911 -10.900 8.585 1.00 94.69 88 GLN A C 1
ATOM 699 O O . GLN A 1 88 ? 3.917 -12.087 8.272 1.00 94.69 88 GLN A O 1
ATOM 704 N N . ALA A 1 89 ? 4.213 -9.939 7.709 1.00 93.00 89 ALA A N 1
ATOM 705 C CA . ALA A 1 89 ? 4.587 -10.219 6.325 1.00 93.00 89 ALA A CA 1
ATOM 706 C C . ALA A 1 89 ? 5.865 -11.063 6.245 1.00 93.00 89 ALA A C 1
ATOM 708 O O . ALA A 1 89 ? 5.983 -11.914 5.370 1.00 93.00 89 ALA A O 1
ATOM 709 N N . GLU A 1 90 ? 6.816 -10.850 7.155 1.00 90.88 90 GLU A N 1
ATOM 710 C CA . GLU A 1 90 ? 8.051 -11.630 7.245 1.00 90.88 90 GLU A CA 1
ATOM 711 C C . GLU A 1 90 ? 7.842 -13.040 7.785 1.00 90.88 90 GLU A C 1
ATOM 713 O O . GLU A 1 90 ? 8.529 -13.961 7.345 1.00 90.88 90 GLU A O 1
ATOM 718 N N . GLU A 1 91 ? 6.933 -13.210 8.741 1.00 92.75 91 GLU A N 1
ATOM 719 C CA . GLU A 1 91 ? 6.489 -14.524 9.204 1.00 92.75 91 GLU A CA 1
ATOM 720 C C . GLU A 1 91 ? 5.834 -15.295 8.054 1.00 92.75 91 GLU A C 1
ATOM 722 O O . GLU A 1 91 ? 6.284 -16.384 7.713 1.00 92.75 91 GLU A O 1
ATOM 727 N N . LEU A 1 92 ? 4.874 -14.680 7.359 1.00 92.94 92 LEU A N 1
ATOM 728 C CA . LEU A 1 92 ? 4.244 -15.281 6.183 1.00 92.94 92 LEU A CA 1
ATOM 729 C C . LEU A 1 92 ? 5.257 -15.572 5.069 1.00 92.94 92 LEU A C 1
ATOM 731 O O . LEU A 1 92 ? 5.185 -16.613 4.425 1.00 92.94 92 LEU A O 1
ATOM 735 N N . ALA A 1 93 ? 6.233 -14.690 4.843 1.00 90.06 93 ALA A N 1
ATOM 736 C CA . ALA A 1 93 ? 7.281 -14.937 3.857 1.00 90.06 93 ALA A CA 1
ATOM 737 C C . ALA A 1 93 ? 8.134 -16.153 4.246 1.00 90.06 93 ALA A C 1
ATOM 739 O O . ALA A 1 93 ? 8.493 -16.947 3.383 1.00 90.06 93 ALA A O 1
ATOM 740 N N . ARG A 1 94 ? 8.445 -16.332 5.538 1.00 89.56 94 ARG A N 1
ATOM 741 C CA . ARG A 1 94 ? 9.143 -17.533 6.023 1.00 89.56 94 ARG A CA 1
ATOM 742 C C . ARG A 1 94 ? 8.314 -18.800 5.809 1.00 89.56 94 ARG A C 1
ATOM 744 O O . ARG A 1 94 ? 8.898 -19.814 5.454 1.00 89.56 94 ARG A O 1
ATOM 751 N N . GLN A 1 95 ? 6.994 -18.725 5.961 1.00 92.00 95 GLN A N 1
ATOM 752 C CA . GLN A 1 95 ? 6.085 -19.862 5.781 1.00 92.00 95 GLN A CA 1
ATOM 753 C C . GLN A 1 95 ? 5.891 -20.246 4.306 1.00 92.00 95 GLN A C 1
ATOM 755 O O . GLN A 1 95 ? 5.959 -21.422 3.969 1.00 92.00 95 GLN A O 1
ATOM 760 N N . HIS A 1 96 ? 5.680 -19.266 3.423 1.00 89.88 96 HIS A N 1
ATOM 761 C CA . HIS A 1 96 ? 5.303 -19.518 2.024 1.00 89.88 96 HIS A CA 1
ATOM 762 C C . HIS A 1 96 ? 6.471 -19.482 1.037 1.00 89.88 96 HIS A C 1
ATOM 764 O O . HIS A 1 96 ? 6.439 -20.179 0.029 1.00 89.88 96 HIS A O 1
ATOM 770 N N . VAL A 1 97 ? 7.493 -18.660 1.296 1.00 86.00 97 VAL A N 1
ATOM 771 C CA . VAL A 1 97 ? 8.676 -18.542 0.424 1.00 86.00 97 VAL A CA 1
ATOM 772 C C . VAL A 1 97 ? 9.833 -19.395 0.952 1.00 86.00 97 VAL A C 1
ATOM 774 O O . VAL A 1 97 ? 10.646 -19.869 0.164 1.00 86.00 97 VAL A O 1
ATOM 777 N N . GLY A 1 98 ? 9.888 -19.636 2.268 1.00 78.25 98 GLY A N 1
ATOM 778 C CA . GLY A 1 98 ? 10.814 -20.580 2.898 1.00 78.25 98 GLY A CA 1
ATOM 779 C C . GLY A 1 98 ? 12.301 -20.351 2.595 1.00 78.25 98 GLY A C 1
ATOM 780 O O . GLY A 1 98 ? 12.734 -19.286 2.142 1.00 78.25 98 GLY A O 1
ATOM 781 N N . THR A 1 99 ? 13.106 -21.375 2.884 1.00 72.44 99 THR A N 1
ATOM 782 C CA . THR A 1 99 ? 14.486 -21.537 2.386 1.00 72.44 99 THR A CA 1
ATOM 783 C C . THR A 1 99 ? 14.544 -22.257 1.035 1.00 72.44 99 THR A C 1
ATOM 785 O O . THR A 1 99 ? 15.619 -22.312 0.443 1.00 72.44 99 THR A O 1
ATOM 788 N N . GLY A 1 100 ? 13.416 -22.805 0.572 1.00 75.62 100 GLY A N 1
ATOM 789 C CA . GLY A 1 100 ? 13.310 -23.620 -0.637 1.00 75.62 100 GLY A CA 1
ATOM 790 C C . GLY A 1 100 ? 13.292 -22.822 -1.943 1.00 75.62 100 GLY A C 1
ATOM 791 O O . GLY A 1 100 ? 13.786 -21.693 -2.028 1.00 75.62 100 GLY A O 1
ATOM 792 N N . GLU A 1 101 ? 12.727 -23.440 -2.982 1.00 78.69 101 GLU A N 1
ATOM 793 C CA . GLU A 1 101 ? 12.668 -22.868 -4.325 1.00 78.69 101 GLU A CA 1
ATOM 794 C C . GLU A 1 101 ? 11.854 -21.572 -4.354 1.00 78.69 101 GLU A C 1
ATOM 796 O O . GLU A 1 101 ? 10.652 -21.528 -4.083 1.00 78.69 101 GLU A O 1
ATOM 801 N N . ARG A 1 102 ? 12.525 -20.486 -4.733 1.00 87.94 102 ARG A N 1
ATOM 802 C CA . ARG A 1 102 ? 11.900 -19.181 -4.926 1.00 87.94 102 ARG A CA 1
ATOM 803 C C . ARG A 1 102 ? 11.193 -19.218 -6.271 1.00 87.94 102 ARG A C 1
ATOM 805 O O . ARG A 1 102 ? 11.796 -18.944 -7.300 1.00 87.94 102 ARG A O 1
ATOM 812 N N . THR A 1 103 ? 9.921 -19.586 -6.270 1.00 91.38 103 THR A N 1
ATOM 813 C CA . THR A 1 103 ? 9.104 -19.650 -7.486 1.00 91.38 103 THR A CA 1
ATOM 814 C C . THR A 1 103 ? 8.105 -18.493 -7.536 1.00 91.38 103 THR A C 1
ATOM 816 O O . THR A 1 103 ? 7.770 -17.904 -6.501 1.00 91.38 103 THR A O 1
ATOM 819 N N . PRO A 1 104 ? 7.582 -18.144 -8.725 1.00 92.06 104 PRO A N 1
ATOM 820 C CA . PRO A 1 104 ? 6.475 -17.200 -8.819 1.00 92.06 104 PRO A CA 1
ATOM 821 C C . PRO A 1 104 ? 5.232 -17.663 -8.046 1.00 92.06 104 PRO A C 1
ATOM 823 O O . PRO A 1 104 ? 4.576 -16.837 -7.422 1.00 92.06 104 PRO A O 1
ATOM 826 N N . ALA A 1 105 ? 4.963 -18.971 -8.002 1.00 92.19 105 ALA A N 1
ATOM 827 C CA . ALA A 1 105 ? 3.854 -19.538 -7.234 1.00 92.19 105 ALA A CA 1
ATOM 828 C C . ALA A 1 105 ? 4.011 -19.310 -5.719 1.00 92.19 105 ALA A C 1
ATOM 830 O O . ALA A 1 105 ? 3.058 -18.907 -5.058 1.00 92.19 105 ALA A O 1
ATOM 831 N N . ALA A 1 106 ? 5.221 -19.479 -5.170 1.00 91.81 106 ALA A N 1
ATOM 832 C CA . ALA A 1 106 ? 5.497 -19.195 -3.759 1.00 91.81 106 ALA A CA 1
ATOM 833 C C . ALA A 1 106 ? 5.291 -17.707 -3.412 1.00 91.81 106 ALA A C 1
ATOM 835 O O . ALA A 1 106 ? 4.737 -17.368 -2.364 1.00 91.81 106 ALA A O 1
ATOM 836 N N . LEU A 1 107 ? 5.699 -16.804 -4.314 1.00 91.50 107 LEU A N 1
ATOM 837 C CA . LEU A 1 107 ? 5.448 -15.367 -4.180 1.00 91.50 107 LEU A CA 1
ATOM 838 C C . LEU A 1 107 ? 3.947 -15.058 -4.218 1.00 91.50 107 LEU A C 1
ATOM 840 O O . LEU A 1 107 ? 3.465 -14.295 -3.388 1.00 91.50 107 LEU A O 1
ATOM 844 N N . GLU A 1 108 ? 3.204 -15.658 -5.144 1.00 93.12 108 GLU A N 1
ATOM 845 C CA . GLU A 1 108 ? 1.753 -15.489 -5.242 1.00 93.12 108 GLU A CA 1
ATOM 846 C C . GLU A 1 108 ? 1.021 -15.985 -3.989 1.00 93.12 108 GLU A C 1
ATOM 848 O O . GLU A 1 108 ? 0.182 -15.261 -3.447 1.00 93.12 108 GLU A O 1
ATOM 853 N N . ALA A 1 109 ? 1.390 -17.160 -3.473 1.00 93.19 109 ALA A N 1
ATOM 854 C CA . ALA A 1 109 ? 0.849 -17.701 -2.230 1.00 93.19 109 ALA A CA 1
ATOM 855 C C . ALA A 1 109 ? 1.114 -16.761 -1.044 1.00 93.19 109 ALA A C 1
ATOM 857 O O . ALA A 1 109 ? 0.203 -16.442 -0.282 1.00 93.19 109 ALA A O 1
ATOM 858 N N . TRP A 1 110 ? 2.337 -16.234 -0.928 1.00 93.12 110 TRP A N 1
ATOM 859 C CA . TRP A 1 110 ? 2.681 -15.262 0.110 1.00 93.12 110 TRP A CA 1
ATOM 860 C C . TRP A 1 110 ? 1.878 -13.955 -0.001 1.00 93.12 110 TRP A C 1
ATOM 862 O O . TRP A 1 110 ? 1.389 -13.447 1.010 1.00 93.12 110 TRP A O 1
ATOM 872 N N . LEU A 1 111 ? 1.721 -13.404 -1.211 1.00 93.19 111 LEU A N 1
ATOM 873 C CA . LEU A 1 111 ? 0.925 -12.191 -1.439 1.00 93.19 111 LEU A CA 1
ATOM 874 C C . LEU A 1 111 ? -0.553 -12.414 -1.106 1.00 93.19 111 LEU A C 1
ATOM 876 O O . LEU A 1 111 ? -1.186 -11.538 -0.515 1.00 93.19 111 LEU A O 1
ATOM 880 N N . THR A 1 112 ? -1.080 -13.587 -1.452 1.00 94.44 112 THR A N 1
ATOM 881 C CA . THR A 1 112 ? -2.454 -13.993 -1.141 1.00 94.44 112 THR A CA 1
ATOM 882 C C . THR A 1 112 ? -2.659 -14.082 0.368 1.00 94.44 112 THR A C 1
ATOM 884 O O . THR A 1 112 ? -3.534 -13.401 0.897 1.00 94.44 112 THR A O 1
ATOM 887 N N . ALA A 1 113 ? -1.771 -14.778 1.083 1.00 94.56 113 ALA A N 1
ATOM 888 C CA . ALA A 1 113 ? -1.818 -14.871 2.541 1.00 94.56 113 ALA A CA 1
ATOM 889 C C . ALA A 1 113 ? -1.699 -13.497 3.226 1.00 94.56 113 ALA A C 1
ATOM 891 O O . ALA A 1 113 ? -2.361 -13.224 4.229 1.00 94.56 113 ALA A O 1
ATOM 892 N N . CYS A 1 114 ? -0.880 -12.588 2.682 1.00 93.94 114 CYS A N 1
ATOM 893 C CA . CYS A 1 114 ? -0.817 -11.216 3.185 1.00 93.94 114 CYS A CA 1
ATOM 894 C C . CYS A 1 114 ? -2.155 -10.488 3.009 1.00 93.94 114 CYS A C 1
ATOM 896 O O . CYS A 1 114 ? -2.619 -9.837 3.945 1.00 93.94 114 CYS A O 1
ATOM 898 N N . ARG A 1 115 ? -2.789 -10.612 1.837 1.00 92.44 115 ARG A N 1
ATOM 899 C CA . ARG A 1 115 ? -4.088 -9.993 1.550 1.00 92.44 115 ARG A CA 1
ATOM 900 C C . ARG A 1 115 ? -5.185 -10.523 2.470 1.00 92.44 115 ARG A C 1
ATOM 902 O O . ARG A 1 115 ? -5.951 -9.722 2.995 1.00 92.44 115 ARG A O 1
ATOM 909 N N . GLU A 1 116 ? -5.238 -11.832 2.693 1.00 92.25 116 GLU A N 1
ATOM 910 C CA . GLU A 1 116 ? -6.203 -12.472 3.601 1.00 92.25 116 GLU A CA 1
ATOM 911 C C . GLU A 1 116 ? -6.063 -11.969 5.043 1.00 92.25 116 GLU A C 1
ATOM 913 O O . GLU A 1 116 ? -7.056 -11.818 5.747 1.00 92.25 116 GLU A O 1
ATOM 918 N N . ARG A 1 117 ? -4.843 -11.618 5.467 1.00 91.94 117 ARG A N 1
ATOM 919 C CA . ARG A 1 117 ? -4.586 -10.987 6.773 1.00 91.94 117 ARG A CA 1
ATOM 920 C C . ARG A 1 117 ? -4.738 -9.462 6.781 1.00 91.94 117 ARG A C 1
ATOM 922 O O . ARG A 1 117 ? -4.394 -8.826 7.777 1.00 91.94 117 ARG A O 1
ATOM 929 N N . GLY A 1 118 ? -5.197 -8.855 5.687 1.00 90.62 118 GLY A N 1
ATOM 930 C CA . GLY A 1 118 ? -5.339 -7.402 5.569 1.00 90.62 118 GLY A CA 1
ATOM 931 C C . GLY A 1 118 ? -4.006 -6.642 5.573 1.00 90.62 118 GLY A C 1
ATOM 932 O O . GLY A 1 118 ? -3.968 -5.462 5.915 1.00 90.62 118 GLY A O 1
ATOM 933 N N . ILE A 1 119 ? -2.898 -7.298 5.217 1.00 92.88 119 ILE A N 1
ATOM 934 C CA . ILE A 1 119 ? -1.572 -6.678 5.160 1.00 92.88 119 ILE A CA 1
ATOM 935 C C . ILE A 1 119 ? -1.418 -5.954 3.812 1.00 92.88 119 ILE A C 1
ATOM 937 O O . ILE A 1 119 ? -1.464 -6.606 2.765 1.00 92.88 119 ILE A O 1
ATOM 941 N N . PRO A 1 120 ? -1.166 -4.630 3.793 1.00 90.94 120 PRO A N 1
ATOM 942 C CA . PRO A 1 120 ? -1.034 -3.872 2.551 1.00 90.94 120 PRO A CA 1
ATOM 943 C C . PRO A 1 120 ? 0.360 -4.063 1.930 1.00 90.94 120 PRO A C 1
ATOM 945 O O . PRO A 1 120 ? 1.294 -3.278 2.161 1.00 90.94 120 PRO A O 1
ATOM 948 N N . VAL A 1 121 ? 0.532 -5.131 1.148 1.00 88.00 121 VAL A N 1
ATOM 949 C CA . VAL A 1 121 ? 1.837 -5.526 0.604 1.00 88.00 121 VAL A CA 1
ATOM 950 C C . VAL A 1 121 ? 2.434 -4.457 -0.298 1.00 88.00 121 VAL A C 1
ATOM 952 O O . VAL A 1 121 ? 3.630 -4.182 -0.211 1.00 88.00 121 VAL A O 1
ATOM 955 N N . THR A 1 122 ? 1.641 -3.788 -1.130 1.00 86.75 122 THR A N 1
ATOM 956 C CA . THR A 1 122 ? 2.148 -2.725 -2.007 1.00 86.75 122 THR A CA 1
ATOM 957 C C . THR A 1 122 ? 2.713 -1.524 -1.242 1.00 86.75 122 THR A C 1
ATOM 959 O O . THR A 1 122 ? 3.554 -0.799 -1.790 1.00 86.75 122 THR A O 1
ATOM 962 N N . ARG A 1 123 ? 2.304 -1.309 0.017 1.00 85.50 123 ARG A N 1
ATOM 963 C CA . ARG A 1 123 ? 2.873 -0.279 0.909 1.00 85.50 123 ARG A CA 1
ATOM 964 C C . ARG A 1 123 ? 4.130 -0.760 1.612 1.00 85.50 123 ARG A C 1
ATOM 966 O O . ARG A 1 123 ? 5.068 0.015 1.796 1.00 85.50 123 ARG A O 1
ATOM 973 N N . LEU A 1 124 ? 4.166 -2.038 1.969 1.00 88.69 124 LEU A N 1
ATOM 974 C CA . LEU A 1 124 ? 5.358 -2.677 2.515 1.00 88.69 124 LEU A CA 1
ATOM 975 C C . LEU A 1 124 ? 6.421 -2.950 1.447 1.00 88.69 124 LEU A C 1
ATOM 977 O O . LEU A 1 124 ? 7.584 -3.138 1.796 1.00 88.69 124 LEU A O 1
ATOM 981 N N . MET A 1 125 ? 6.052 -2.929 0.164 1.00 85.56 125 MET A N 1
ATOM 982 C CA . MET A 1 125 ? 6.900 -3.319 -0.960 1.00 85.56 125 MET A CA 1
ATOM 983 C C . MET A 1 125 ? 8.291 -2.675 -0.908 1.00 85.56 125 MET A C 1
ATOM 985 O O . MET A 1 125 ? 9.257 -3.419 -0.961 1.00 85.56 125 MET A O 1
ATOM 989 N N . PRO A 1 126 ? 8.486 -1.358 -0.689 1.00 84.50 126 PRO A N 1
ATOM 990 C CA . PRO A 1 126 ? 9.840 -0.792 -0.620 1.00 84.50 126 PRO A CA 1
ATOM 991 C C . PRO A 1 126 ? 10.725 -1.414 0.475 1.00 84.50 126 PRO A C 1
ATOM 993 O O . PRO A 1 126 ? 11.933 -1.568 0.291 1.00 84.50 126 PRO A O 1
ATOM 996 N N . TYR A 1 127 ? 10.129 -1.780 1.612 1.00 87.19 127 TYR A N 1
ATOM 997 C CA . TYR A 1 127 ? 10.818 -2.455 2.709 1.00 87.19 127 TYR A CA 1
ATOM 998 C C . TYR A 1 127 ? 11.063 -3.932 2.385 1.00 87.19 127 TYR A C 1
ATOM 1000 O O . TYR A 1 127 ? 12.198 -4.402 2.459 1.00 87.19 127 TYR A O 1
ATOM 1008 N N . LEU A 1 128 ? 10.013 -4.639 1.958 1.00 83.94 128 LEU A N 1
ATOM 1009 C CA . LEU A 1 128 ? 10.076 -6.055 1.606 1.00 83.94 128 LEU A CA 1
ATOM 1010 C C . LEU A 1 128 ? 11.065 -6.284 0.466 1.00 83.94 128 LEU A C 1
ATOM 1012 O O . LEU A 1 128 ? 11.897 -7.174 0.561 1.00 83.94 128 LEU A O 1
ATOM 1016 N N . MET A 1 129 ? 11.073 -5.423 -0.550 1.00 83.38 129 MET A N 1
ATOM 1017 C CA . MET A 1 129 ? 12.025 -5.466 -1.656 1.00 83.38 129 MET A CA 1
ATOM 1018 C C . MET A 1 129 ? 13.456 -5.326 -1.177 1.00 83.38 129 MET A C 1
ATOM 1020 O O . MET A 1 129 ? 14.294 -6.079 -1.643 1.00 83.38 129 MET A O 1
ATOM 1024 N N . ARG A 1 130 ? 13.770 -4.452 -0.213 1.00 84.12 130 ARG A N 1
ATOM 1025 C CA . ARG A 1 130 ? 15.138 -4.386 0.328 1.00 84.12 130 ARG A CA 1
ATOM 1026 C C . ARG A 1 130 ? 15.576 -5.739 0.899 1.00 84.12 130 ARG A C 1
ATOM 1028 O O . ARG A 1 130 ? 16.702 -6.163 0.660 1.00 84.12 130 ARG A O 1
ATOM 1035 N N . ARG A 1 131 ? 14.678 -6.433 1.600 1.00 82.25 131 ARG A N 1
ATOM 1036 C CA . ARG A 1 131 ? 14.941 -7.754 2.188 1.00 82.25 131 ARG A CA 1
ATOM 1037 C C . ARG A 1 131 ? 14.976 -8.874 1.142 1.00 82.25 131 ARG A C 1
ATOM 1039 O O . ARG A 1 131 ? 15.880 -9.702 1.179 1.00 82.25 131 ARG A O 1
ATOM 1046 N N . LEU A 1 132 ? 14.031 -8.892 0.200 1.00 81.94 132 LEU A N 1
ATOM 1047 C CA . LEU A 1 132 ? 13.995 -9.863 -0.898 1.00 81.94 132 LEU A CA 1
ATOM 1048 C C . LEU A 1 132 ? 15.211 -9.696 -1.819 1.00 81.94 132 LEU A C 1
ATOM 1050 O O . LEU A 1 132 ? 15.790 -10.689 -2.248 1.00 81.94 132 LEU A O 1
ATOM 1054 N N . MET A 1 133 ? 15.647 -8.453 -2.045 1.00 79.62 133 MET A N 1
ATOM 1055 C CA . MET A 1 133 ? 16.825 -8.115 -2.845 1.00 79.62 133 MET A CA 1
ATOM 1056 C C . MET A 1 133 ? 18.147 -8.389 -2.141 1.00 79.62 133 MET A C 1
ATOM 1058 O O . MET A 1 133 ? 19.101 -8.772 -2.808 1.00 79.62 133 MET A O 1
ATOM 1062 N N . ALA A 1 134 ? 18.215 -8.299 -0.809 1.00 81.06 134 ALA A N 1
ATOM 1063 C CA . ALA A 1 134 ? 19.368 -8.822 -0.069 1.00 81.06 134 ALA A CA 1
ATOM 1064 C C . ALA A 1 134 ? 19.579 -10.332 -0.317 1.00 81.06 134 ALA A C 1
ATOM 1066 O O . ALA A 1 134 ? 20.648 -10.866 -0.050 1.00 81.06 134 ALA A O 1
ATOM 1067 N N . ARG A 1 135 ? 18.566 -11.017 -0.865 1.00 74.38 135 ARG A N 1
ATOM 1068 C CA . ARG A 1 135 ? 18.587 -12.425 -1.276 1.00 74.38 135 ARG A CA 1
ATOM 1069 C C . ARG A 1 135 ? 18.371 -12.588 -2.789 1.00 74.38 135 ARG A C 1
ATOM 1071 O O . ARG A 1 135 ? 17.876 -13.622 -3.228 1.00 74.38 135 ARG A O 1
ATOM 1078 N N . ALA A 1 136 ? 18.701 -11.576 -3.594 1.00 63.19 136 ALA A N 1
ATOM 1079 C CA . ALA A 1 136 ? 18.358 -11.525 -5.019 1.00 63.19 136 ALA A CA 1
ATOM 1080 C C . ALA A 1 136 ? 18.889 -12.703 -5.848 1.00 63.19 136 ALA A C 1
ATOM 1082 O O . ALA A 1 136 ? 18.216 -13.116 -6.786 1.00 63.19 136 ALA A O 1
ATOM 1083 N N . SER A 1 137 ? 20.050 -13.261 -5.493 1.00 68.31 137 SER A N 1
ATOM 1084 C CA . SER A 1 137 ? 20.758 -14.271 -6.295 1.00 68.31 137 SER A CA 1
ATOM 1085 C C . SER A 1 137 ? 19.986 -15.571 -6.538 1.00 68.31 137 SER A C 1
ATOM 1087 O O . SER A 1 137 ? 20.312 -16.282 -7.478 1.00 68.31 137 SER A O 1
ATOM 1089 N N . GLY A 1 138 ? 18.965 -15.879 -5.733 1.00 82.50 138 GLY A N 1
ATOM 1090 C CA . GLY A 1 138 ? 18.160 -17.096 -5.910 1.00 82.50 138 GLY A CA 1
ATOM 1091 C C . GLY A 1 138 ? 16.753 -16.866 -6.451 1.00 82.50 138 GLY A C 1
ATOM 1092 O O . GLY A 1 138 ? 15.982 -17.815 -6.489 1.00 82.50 138 GLY A O 1
ATOM 1093 N N . TRP A 1 139 ? 16.365 -15.630 -6.784 1.00 87.44 139 TRP A N 1
ATOM 1094 C CA . TRP A 1 139 ? 15.048 -15.391 -7.383 1.00 87.44 139 TRP A CA 1
ATOM 1095 C C . TRP A 1 139 ? 15.062 -15.750 -8.873 1.00 87.44 139 TRP A C 1
ATOM 1097 O O . TRP A 1 139 ? 16.057 -15.479 -9.549 1.00 87.44 139 TRP A O 1
ATOM 1107 N N . PRO A 1 140 ? 13.958 -16.301 -9.406 1.00 89.75 140 PRO A N 1
ATOM 1108 C CA . PRO A 1 140 ? 13.873 -16.641 -10.806 1.00 89.75 140 PRO A CA 1
ATOM 1109 C C . PRO A 1 140 ? 13.877 -15.343 -11.605 1.00 89.75 140 PRO A C 1
ATOM 1111 O O . PRO A 1 140 ? 13.280 -14.329 -11.212 1.00 89.75 140 PRO A O 1
ATOM 1114 N N . LYS A 1 141 ? 14.588 -15.384 -12.724 1.00 91.12 141 LYS A N 1
ATOM 1115 C CA . LYS A 1 141 ? 14.582 -14.310 -13.702 1.00 91.12 141 LYS A CA 1
ATOM 1116 C C . LYS A 1 141 ? 13.328 -14.453 -14.559 1.00 91.12 141 LYS A C 1
ATOM 1118 O O . LYS A 1 141 ? 13.014 -15.548 -15.016 1.00 91.12 141 LYS A O 1
ATOM 1123 N N . VAL A 1 142 ? 12.577 -13.369 -14.720 1.00 90.31 142 VAL A N 1
ATOM 1124 C CA . VAL A 1 142 ? 11.280 -13.372 -15.406 1.00 90.31 142 VAL A CA 1
ATOM 1125 C C . VAL A 1 142 ? 11.209 -12.325 -16.510 1.00 90.31 142 VAL A C 1
ATOM 1127 O O . VAL A 1 142 ? 11.893 -11.298 -16.487 1.00 90.31 142 VAL A O 1
ATOM 1130 N N . GLY A 1 143 ? 10.326 -12.598 -17.469 1.00 89.31 143 GLY A N 1
ATOM 1131 C CA . GLY A 1 143 ? 10.024 -11.707 -18.580 1.00 89.31 143 GLY A CA 1
ATOM 1132 C C . GLY A 1 143 ? 11.099 -11.684 -19.655 1.00 89.31 143 GLY A C 1
ATOM 1133 O O . GLY A 1 143 ? 12.112 -12.378 -19.587 1.00 89.31 143 GLY A O 1
ATOM 1134 N N . VAL A 1 144 ? 10.874 -10.822 -20.646 1.00 84.75 144 VAL A N 1
ATOM 1135 C CA . VAL A 1 144 ? 11.849 -10.556 -21.719 1.00 84.75 144 VAL A CA 1
ATOM 1136 C C . VAL A 1 144 ? 13.153 -10.022 -21.126 1.00 84.75 144 VAL A C 1
ATOM 1138 O O . VAL A 1 144 ? 14.218 -10.209 -21.702 1.00 84.75 144 VAL A O 1
ATOM 1141 N N . HIS A 1 145 ? 13.040 -9.397 -19.952 1.00 79.00 145 HIS A N 1
ATOM 1142 C CA . HIS A 1 145 ? 14.110 -8.666 -19.306 1.00 79.00 145 HIS A CA 1
ATOM 1143 C C . HIS A 1 145 ? 14.981 -9.485 -18.353 1.00 79.00 145 HIS A C 1
ATOM 1145 O O . HIS A 1 145 ? 15.895 -8.957 -17.728 1.00 79.00 145 HIS A O 1
ATOM 1151 N N . GLN A 1 146 ? 14.646 -10.760 -18.134 1.00 88.56 146 GLN A N 1
ATOM 1152 C CA . GLN A 1 146 ? 15.338 -11.590 -17.142 1.00 88.56 146 GLN A CA 1
ATOM 1153 C C . GLN A 1 146 ? 15.461 -10.887 -15.759 1.00 88.56 146 GLN A C 1
ATOM 1155 O O . GLN A 1 146 ? 16.416 -11.081 -15.003 1.00 88.56 146 GLN A O 1
ATOM 1160 N N . LEU A 1 147 ? 14.432 -10.085 -15.440 1.00 87.75 147 LEU A N 1
ATOM 1161 C CA . LEU A 1 147 ? 14.105 -9.436 -14.168 1.00 87.75 147 LEU A CA 1
ATOM 1162 C C . LEU A 1 147 ? 14.252 -10.398 -12.994 1.00 87.75 147 LEU A C 1
ATOM 1164 O O . LEU A 1 147 ? 13.435 -11.315 -12.987 1.00 87.75 147 LEU A O 1
ATOM 1168 N N . PRO A 1 148 ? 15.115 -10.239 -11.961 1.00 90.94 148 PRO A N 1
ATOM 1169 C CA . PRO A 1 148 ? 14.826 -10.912 -10.702 1.00 90.94 148 PRO A CA 1
ATOM 1170 C C . PRO A 1 148 ? 13.388 -10.572 -10.309 1.00 90.94 148 PRO A C 1
ATOM 1172 O O . PRO A 1 148 ? 13.027 -9.392 -10.253 1.00 90.94 148 PRO A O 1
ATOM 1175 N N . LEU A 1 149 ? 12.562 -11.591 -10.080 1.00 91.19 149 LEU A N 1
ATOM 1176 C CA . LEU A 1 149 ? 11.121 -11.431 -9.884 1.00 91.19 149 LEU A CA 1
ATOM 1177 C C . LEU A 1 149 ? 10.726 -10.294 -8.910 1.00 91.19 149 LEU A C 1
ATOM 1179 O O . LEU A 1 149 ? 9.817 -9.534 -9.247 1.00 91.19 149 LEU A O 1
ATOM 1183 N N . PRO A 1 150 ? 11.420 -10.064 -7.774 1.00 90.31 150 PRO A N 1
ATOM 1184 C CA . PRO A 1 150 ? 11.149 -8.905 -6.918 1.00 90.31 150 PRO A CA 1
ATOM 1185 C C . PRO A 1 150 ? 11.318 -7.544 -7.626 1.00 90.31 150 PRO A C 1
ATOM 1187 O O . PRO A 1 150 ? 10.481 -6.656 -7.472 1.00 90.31 150 PRO A O 1
ATOM 1190 N N . ILE A 1 151 ? 12.359 -7.365 -8.449 1.00 90.88 151 ILE A N 1
ATOM 1191 C CA . ILE A 1 151 ? 12.573 -6.125 -9.220 1.00 90.88 151 ILE A CA 1
ATOM 1192 C C . ILE A 1 151 ? 11.486 -5.941 -10.272 1.00 90.88 151 ILE A C 1
ATOM 1194 O O . ILE A 1 151 ? 10.966 -4.829 -10.426 1.00 90.88 151 ILE A O 1
ATOM 1198 N N . ALA A 1 152 ? 11.120 -7.017 -10.969 1.00 92.69 152 ALA A N 1
ATOM 1199 C CA . ALA A 1 152 ? 10.040 -6.986 -11.944 1.00 92.69 152 ALA A CA 1
ATOM 1200 C C . ALA A 1 152 ? 8.713 -6.596 -11.266 1.00 92.69 152 ALA A C 1
ATOM 1202 O O . ALA A 1 152 ? 8.011 -5.706 -11.747 1.00 92.69 152 ALA A O 1
ATOM 1203 N N . LEU A 1 153 ? 8.414 -7.177 -10.098 1.00 93.31 153 LEU A N 1
ATOM 1204 C CA . LEU A 1 153 ? 7.206 -6.888 -9.325 1.00 93.31 153 LEU A CA 1
ATOM 1205 C C . LEU A 1 153 ? 7.173 -5.443 -8.815 1.00 93.31 153 LEU A C 1
ATOM 1207 O O . LEU A 1 153 ? 6.146 -4.774 -8.923 1.00 93.31 153 LEU A O 1
ATOM 1211 N N . TRP A 1 154 ? 8.289 -4.931 -8.291 1.00 92.50 154 TRP A N 1
ATOM 1212 C CA . TRP A 1 154 ? 8.377 -3.532 -7.868 1.00 92.50 154 TRP A CA 1
ATOM 1213 C C . TRP A 1 154 ? 8.148 -2.595 -9.056 1.00 92.50 154 TRP A C 1
ATOM 1215 O O . TRP A 1 154 ? 7.343 -1.666 -8.977 1.00 92.50 154 TRP A O 1
ATOM 1225 N N . THR A 1 155 ? 8.804 -2.860 -10.182 1.00 92.62 155 THR A N 1
ATOM 1226 C CA . THR A 1 155 ? 8.627 -2.062 -11.400 1.00 92.62 155 THR A CA 1
ATOM 1227 C C . THR A 1 155 ? 7.171 -2.089 -11.860 1.00 92.62 155 THR A C 1
ATOM 1229 O O . THR A 1 155 ? 6.599 -1.033 -12.116 1.00 92.62 155 THR A O 1
ATOM 1232 N N . TYR A 1 156 ? 6.532 -3.262 -11.865 1.00 95.25 156 TYR A N 1
ATOM 1233 C CA . TYR A 1 156 ? 5.116 -3.397 -12.198 1.00 95.25 156 TYR A CA 1
ATOM 1234 C C . TYR A 1 156 ? 4.207 -2.621 -11.235 1.00 95.25 156 TYR A C 1
ATOM 1236 O O . TYR A 1 156 ? 3.318 -1.906 -11.686 1.00 95.25 156 TYR A O 1
ATOM 1244 N N . ARG A 1 157 ? 4.453 -2.690 -9.922 1.00 94.75 157 ARG A N 1
ATOM 1245 C CA . ARG A 1 157 ? 3.699 -1.936 -8.907 1.00 94.75 157 ARG A CA 1
ATOM 1246 C C . ARG A 1 157 ? 3.792 -0.428 -9.125 1.00 94.75 157 ARG A C 1
ATOM 1248 O O . ARG A 1 157 ? 2.780 0.261 -9.034 1.00 94.75 157 ARG A O 1
ATOM 1255 N N . ASP A 1 158 ? 4.986 0.083 -9.417 1.00 93.81 158 ASP A N 1
ATOM 1256 C CA . ASP A 1 158 ? 5.182 1.502 -9.724 1.00 93.81 158 ASP A CA 1
ATOM 1257 C C . ASP A 1 158 ? 4.405 1.865 -11.013 1.00 93.81 158 ASP A C 1
ATOM 1259 O O . ASP A 1 158 ? 3.604 2.797 -11.012 1.00 93.81 158 ASP A O 1
ATOM 1263 N N . VAL A 1 159 ? 4.532 1.074 -12.082 1.00 94.50 159 VAL A N 1
ATOM 1264 C CA . VAL A 1 159 ? 3.803 1.285 -13.348 1.00 94.50 159 VAL A CA 1
ATOM 1265 C C . VAL A 1 159 ? 2.281 1.249 -13.175 1.00 94.50 159 VAL A C 1
ATOM 1267 O O . VAL A 1 159 ? 1.586 2.125 -13.690 1.00 94.50 159 VAL A O 1
ATOM 1270 N N . GLY A 1 160 ? 1.757 0.277 -12.427 1.00 95.25 160 GLY A N 1
ATOM 1271 C CA . GLY A 1 160 ? 0.332 0.158 -12.127 1.00 95.25 160 GLY A CA 1
ATOM 1272 C C . GLY A 1 160 ? -0.189 1.360 -11.343 1.00 95.25 160 GLY A C 1
ATOM 1273 O O . GLY A 1 160 ? -1.239 1.903 -11.682 1.00 95.25 160 GLY A O 1
ATOM 1274 N N . ALA A 1 161 ? 0.576 1.836 -10.355 1.00 94.38 161 ALA A N 1
ATOM 1275 C CA . ALA A 1 161 ? 0.216 3.025 -9.592 1.00 94.38 161 ALA A CA 1
ATOM 1276 C C . ALA A 1 161 ? 0.153 4.268 -10.490 1.00 94.38 161 ALA A C 1
ATOM 1278 O O . ALA A 1 161 ? -0.811 5.023 -10.398 1.00 94.38 161 ALA A O 1
ATOM 1279 N N . LEU A 1 162 ? 1.114 4.461 -11.400 1.00 94.44 162 LEU A N 1
ATOM 1280 C CA . LEU A 1 162 ? 1.081 5.574 -12.360 1.00 94.44 162 LEU A CA 1
ATOM 1281 C C . LEU A 1 162 ? -0.116 5.481 -13.302 1.00 94.44 162 LEU A C 1
ATOM 1283 O O . LEU A 1 162 ? -0.827 6.466 -13.472 1.00 94.44 162 LEU A O 1
ATOM 1287 N N . GLY A 1 163 ? -0.365 4.301 -13.877 1.00 93.50 163 GLY A N 1
ATOM 1288 C CA . GLY A 1 163 ? -1.465 4.093 -14.819 1.00 93.50 163 GLY A CA 1
ATOM 1289 C C . GLY A 1 163 ? -2.839 4.394 -14.220 1.00 93.50 163 GLY A C 1
ATOM 1290 O O . GLY A 1 163 ? -3.701 4.939 -14.908 1.00 93.50 163 GLY A O 1
ATOM 1291 N N . GLN A 1 164 ? -3.016 4.084 -12.934 1.00 93.25 164 GLN A N 1
ATOM 1292 C CA . GLN A 1 164 ? -4.269 4.291 -12.209 1.00 93.25 164 GLN A CA 1
ATOM 1293 C C . GLN A 1 164 ? -4.437 5.714 -11.655 1.00 93.25 164 GLN A C 1
ATOM 1295 O O . GLN A 1 164 ? -5.557 6.205 -11.561 1.00 93.25 164 GLN A O 1
ATOM 1300 N N . THR A 1 165 ? -3.347 6.387 -11.276 1.00 91.81 165 THR A N 1
ATOM 1301 C CA . THR A 1 165 ? -3.425 7.675 -10.555 1.00 91.81 165 THR A CA 1
ATOM 1302 C C . THR A 1 165 ? -3.160 8.903 -11.419 1.00 91.81 165 THR A C 1
ATOM 1304 O O . THR A 1 165 ? -3.600 9.999 -11.065 1.00 91.81 165 THR A O 1
ATOM 1307 N N . LEU A 1 166 ? -2.437 8.766 -12.533 1.00 91.56 166 LEU A N 1
ATOM 1308 C CA . LEU A 1 166 ? -2.180 9.879 -13.440 1.00 91.56 166 LEU A CA 1
ATOM 1309 C C . LEU A 1 166 ? -3.333 10.034 -14.429 1.00 91.56 166 LEU A C 1
ATOM 1311 O O . LEU A 1 166 ? -3.718 9.090 -15.112 1.00 91.56 166 LEU A O 1
ATOM 1315 N N . GLN A 1 167 ? -3.853 11.251 -14.549 1.00 92.69 167 GLN A N 1
ATOM 1316 C CA . GLN A 1 167 ? -4.913 11.601 -15.497 1.00 92.69 167 GLN A CA 1
ATOM 1317 C C . GLN A 1 167 ? -4.316 12.122 -16.812 1.00 92.69 167 GLN A C 1
ATOM 1319 O O . GLN A 1 167 ? -4.638 13.212 -17.269 1.00 92.69 167 GLN A O 1
ATOM 1324 N N . VAL A 1 168 ? -3.394 11.356 -17.400 1.00 90.31 168 VAL A N 1
ATOM 1325 C CA . VAL A 1 168 ? -2.724 11.728 -18.653 1.00 90.31 168 VAL A CA 1
ATOM 1326 C C . VAL A 1 168 ? -3.252 10.852 -19.790 1.00 90.31 168 VAL A C 1
ATOM 1328 O O . VAL A 1 168 ? -3.080 9.631 -19.778 1.00 90.31 168 VAL A O 1
ATOM 1331 N N . GLY A 1 169 ? -3.941 11.468 -20.753 1.00 92.31 169 GLY A N 1
ATOM 1332 C CA . GLY A 1 169 ? -4.565 10.785 -21.893 1.00 92.31 169 GLY A CA 1
ATOM 1333 C C . GLY A 1 169 ? -5.780 9.901 -21.541 1.00 92.31 169 GLY A C 1
ATOM 1334 O O . GLY A 1 169 ? -6.290 9.958 -20.420 1.00 92.31 169 GLY A O 1
ATOM 1335 N N . PRO A 1 170 ? -6.257 9.070 -22.489 1.00 94.88 170 PRO A N 1
ATOM 1336 C CA . PRO A 1 170 ? -7.365 8.135 -22.265 1.00 94.88 170 PRO A CA 1
ATOM 1337 C C . PRO A 1 170 ? -7.008 7.018 -21.274 1.00 94.88 170 PRO A C 1
ATOM 1339 O O . PRO A 1 170 ? -5.897 6.475 -21.313 1.00 94.88 170 PRO A O 1
ATOM 1342 N N . PHE A 1 171 ? -7.948 6.647 -20.402 1.00 93.12 171 PHE A N 1
ATOM 1343 C CA . PHE A 1 171 ? -7.734 5.626 -19.369 1.00 93.12 171 PHE A CA 1
ATOM 1344 C C . PHE A 1 171 ? -7.444 4.244 -19.970 1.00 93.12 171 PHE A C 1
ATOM 1346 O O . PHE A 1 171 ? -6.529 3.552 -19.525 1.00 93.12 171 PHE A O 1
ATOM 1353 N N . GLU A 1 172 ? -8.132 3.883 -21.049 1.00 94.69 172 GLU A N 1
ATOM 1354 C CA . GLU A 1 172 ? -8.017 2.597 -21.743 1.00 94.69 172 GLU A CA 1
ATOM 1355 C C . GLU A 1 172 ? -6.592 2.385 -22.260 1.00 94.69 172 GLU A C 1
ATOM 1357 O O . GLU A 1 172 ? -5.994 1.326 -22.057 1.00 94.69 172 GLU A O 1
ATOM 1362 N N . LYS A 1 173 ? -5.995 3.435 -22.842 1.00 93.88 173 LYS A N 1
ATOM 1363 C CA . LYS A 1 173 ? -4.608 3.412 -23.333 1.00 93.88 173 LYS A CA 1
ATOM 1364 C C . LYS A 1 173 ? -3.598 3.258 -22.194 1.00 93.88 173 LYS A C 1
ATOM 1366 O O . LYS A 1 173 ? -2.563 2.602 -22.369 1.00 93.88 173 LYS A O 1
ATOM 1371 N N . ARG A 1 174 ? -3.878 3.827 -21.013 1.00 94.19 174 ARG A N 1
ATOM 1372 C CA . ARG A 1 174 ? -3.043 3.616 -19.818 1.00 94.19 174 ARG A CA 1
ATOM 1373 C C . ARG A 1 174 ? -3.154 2.180 -19.320 1.00 94.19 174 ARG A C 1
ATOM 1375 O O . ARG A 1 174 ? -2.122 1.555 -19.087 1.00 94.19 174 ARG A O 1
ATOM 1382 N N . VAL A 1 175 ? -4.364 1.629 -19.232 1.00 94.06 175 VAL A N 1
ATOM 1383 C CA . VAL A 1 175 ? -4.595 0.227 -18.841 1.00 94.06 175 VAL A CA 1
ATOM 1384 C C . VAL A 1 175 ? -3.899 -0.736 -19.806 1.00 94.06 175 VAL A C 1
ATOM 1386 O O . VAL A 1 175 ? -3.216 -1.663 -19.367 1.00 94.06 175 VAL A O 1
ATOM 1389 N N . GLU A 1 176 ? -3.995 -0.503 -21.115 1.00 95.50 176 GLU A N 1
ATOM 1390 C CA . GLU A 1 176 ? -3.287 -1.291 -22.128 1.00 95.50 176 GLU A CA 1
ATOM 1391 C C . GLU A 1 176 ? -1.762 -1.206 -21.949 1.00 95.50 176 GLU A C 1
ATOM 1393 O O . GLU A 1 176 ? -1.054 -2.213 -22.025 1.00 95.50 176 GLU A O 1
ATOM 1398 N N . SER A 1 177 ? -1.244 -0.016 -21.635 1.00 94.12 177 SER A N 1
ATOM 1399 C CA . SER A 1 177 ? 0.182 0.190 -21.369 1.00 94.12 177 SER A CA 1
ATOM 1400 C C . SER A 1 177 ? 0.650 -0.545 -20.108 1.00 94.12 177 SER A C 1
ATOM 1402 O O . SER A 1 177 ? 1.715 -1.164 -20.140 1.00 94.12 177 SER A O 1
ATOM 1404 N N . VAL A 1 178 ? -0.156 -0.566 -19.040 1.00 95.88 178 VAL A N 1
ATOM 1405 C CA . VAL A 1 178 ? 0.112 -1.357 -17.824 1.00 95.88 178 VAL A CA 1
ATOM 1406 C C . VAL A 1 178 ? 0.114 -2.857 -18.140 1.00 95.88 178 VAL A C 1
ATOM 1408 O O . VAL A 1 178 ? 1.052 -3.554 -17.756 1.00 95.88 178 VAL A O 1
ATOM 1411 N N . LYS A 1 179 ? -0.865 -3.358 -18.909 1.00 96.25 179 LYS A N 1
ATOM 1412 C CA . LYS A 1 179 ? -0.909 -4.765 -19.359 1.00 96.25 179 LYS A CA 1
ATOM 1413 C C . LYS A 1 179 ? 0.297 -5.130 -20.227 1.00 96.25 179 LYS A C 1
ATOM 1415 O O . LYS A 1 179 ? 0.865 -6.211 -20.089 1.00 96.25 179 LYS A O 1
ATOM 1420 N N . LYS A 1 180 ? 0.730 -4.232 -21.117 1.00 95.56 180 LYS A N 1
ATOM 1421 C CA . LYS A 1 180 ? 1.935 -4.450 -21.927 1.00 95.56 180 LYS A CA 1
ATOM 1422 C C . LYS A 1 180 ? 3.186 -4.504 -21.051 1.00 95.56 180 LYS A C 1
ATOM 1424 O O . LYS A 1 180 ? 4.007 -5.396 -21.242 1.00 95.56 180 LYS A O 1
ATOM 1429 N N . ALA A 1 181 ? 3.313 -3.605 -20.074 1.00 93.75 181 ALA A N 1
ATOM 1430 C CA . ALA A 1 181 ? 4.412 -3.635 -19.111 1.00 93.75 181 ALA A CA 1
ATOM 1431 C C . ALA A 1 181 ? 4.413 -4.933 -18.287 1.00 93.75 181 ALA A C 1
ATOM 1433 O O . ALA A 1 181 ? 5.466 -5.542 -18.139 1.00 93.75 181 ALA A O 1
ATOM 1434 N N . GLN A 1 182 ? 3.246 -5.407 -17.832 1.00 96.12 182 GLN A N 1
ATOM 1435 C CA . GLN A 1 182 ? 3.097 -6.697 -17.148 1.00 96.12 182 GLN A CA 1
ATOM 1436 C C . GLN A 1 182 ? 3.676 -7.852 -17.978 1.00 96.12 182 GLN A C 1
ATOM 1438 O O . GLN A 1 182 ? 4.499 -8.615 -17.473 1.00 96.12 182 GLN A O 1
ATOM 1443 N N . LYS A 1 183 ? 3.267 -7.961 -19.253 1.00 95.81 183 LYS A N 1
ATOM 1444 C CA . LYS A 1 183 ? 3.736 -9.013 -20.170 1.00 95.81 183 LYS A CA 1
ATOM 1445 C C . LYS A 1 183 ? 5.249 -8.946 -20.380 1.00 95.81 183 LYS A C 1
ATOM 1447 O O . LYS A 1 183 ? 5.919 -9.969 -20.309 1.00 95.81 183 LYS A O 1
ATOM 1452 N N . LEU A 1 184 ? 5.792 -7.747 -20.599 1.00 92.69 184 LEU A N 1
ATOM 1453 C CA . LEU A 1 184 ? 7.232 -7.543 -20.800 1.00 92.69 184 LEU A CA 1
ATOM 1454 C C . LEU A 1 184 ? 8.051 -7.917 -19.557 1.00 92.69 184 LEU A C 1
ATOM 1456 O O . LEU A 1 184 ? 9.085 -8.570 -19.675 1.00 92.69 184 LEU A O 1
ATOM 1460 N N . LEU A 1 185 ? 7.556 -7.553 -18.371 1.00 93.00 185 LEU A N 1
ATOM 1461 C CA . LEU A 1 185 ? 8.163 -7.882 -17.079 1.00 93.00 185 LEU A CA 1
ATOM 1462 C C . LEU A 1 185 ? 7.954 -9.349 -16.666 1.00 93.00 185 LEU A C 1
ATOM 1464 O O . LEU A 1 185 ? 8.520 -9.771 -15.664 1.00 93.00 185 LEU A O 1
ATOM 1468 N N . GLY A 1 186 ? 7.149 -10.123 -17.405 1.00 94.19 186 GLY A N 1
ATOM 1469 C CA . GLY A 1 186 ? 6.870 -11.529 -17.107 1.00 94.19 186 GLY A CA 1
ATOM 1470 C C . GLY A 1 186 ? 6.160 -11.752 -15.774 1.00 94.19 186 GLY A C 1
ATOM 1471 O O . GLY A 1 186 ? 6.383 -12.776 -15.135 1.00 94.19 186 GLY A O 1
ATOM 1472 N N . ILE A 1 187 ? 5.338 -10.796 -15.328 1.00 95.81 187 ILE A N 1
ATOM 1473 C CA . ILE A 1 187 ? 4.599 -10.929 -14.069 1.00 95.81 187 ILE A CA 1
ATOM 1474 C C . ILE A 1 187 ? 3.383 -11.841 -14.281 1.00 95.81 187 ILE A C 1
ATOM 1476 O O . ILE A 1 187 ? 2.524 -11.504 -15.111 1.00 95.81 187 ILE A O 1
ATOM 1480 N N . PRO A 1 188 ? 3.267 -12.955 -13.526 1.00 96.00 188 PRO A N 1
ATOM 1481 C CA . PRO A 1 188 ? 2.089 -13.813 -13.563 1.00 96.00 188 PRO A CA 1
ATOM 1482 C C . PRO A 1 188 ? 0.802 -13.023 -13.329 1.00 96.00 188 PRO A C 1
ATOM 1484 O O . PRO A 1 188 ? 0.770 -12.077 -12.539 1.00 96.00 188 PRO A O 1
ATOM 1487 N N . GLN A 1 189 ? -0.273 -13.416 -14.012 1.00 95.69 189 GLN A N 1
ATOM 1488 C CA . GLN A 1 189 ? -1.545 -12.699 -13.944 1.00 95.69 189 GLN A CA 1
ATOM 1489 C C . GLN A 1 189 ? -2.122 -12.652 -12.522 1.00 95.69 189 GLN A C 1
ATOM 1491 O O . GLN A 1 189 ? -2.620 -11.600 -12.127 1.00 95.69 189 GLN A O 1
ATOM 1496 N N . GLY A 1 190 ? -2.007 -13.729 -11.738 1.00 94.06 190 GLY A N 1
ATOM 1497 C CA . GLY A 1 190 ? -2.481 -13.761 -10.351 1.00 94.06 190 GLY A CA 1
ATOM 1498 C C . GLY A 1 190 ? -1.804 -12.703 -9.474 1.00 94.06 190 GLY A C 1
ATOM 1499 O O . GLY A 1 190 ? -2.473 -11.843 -8.899 1.00 94.06 190 GLY A O 1
ATOM 1500 N N . ILE A 1 191 ? -0.467 -12.647 -9.498 1.00 94.44 191 ILE A N 1
ATOM 1501 C CA . ILE A 1 191 ? 0.320 -11.590 -8.836 1.00 94.44 191 ILE A CA 1
ATOM 1502 C C . ILE A 1 191 ? -0.082 -10.192 -9.330 1.00 94.44 191 ILE A C 1
ATOM 1504 O O . ILE A 1 191 ? -0.246 -9.263 -8.533 1.00 94.44 191 ILE A O 1
ATOM 1508 N N . ALA A 1 192 ? -0.249 -10.028 -10.645 1.00 95.12 192 ALA A N 1
ATOM 1509 C CA . ALA A 1 192 ? -0.602 -8.747 -11.245 1.00 95.12 192 ALA A CA 1
ATOM 1510 C C . ALA A 1 192 ? -1.971 -8.231 -10.768 1.00 95.12 192 ALA A C 1
ATOM 1512 O O . ALA A 1 192 ? -2.110 -7.031 -10.512 1.00 95.12 192 ALA A O 1
ATOM 1513 N N . LEU A 1 193 ? -2.954 -9.128 -10.623 1.00 94.56 193 LEU A N 1
ATOM 1514 C CA . LEU A 1 193 ? -4.295 -8.827 -10.117 1.00 94.56 193 LEU A CA 1
ATOM 1515 C C . LEU A 1 193 ? -4.279 -8.462 -8.632 1.00 94.56 193 LEU A C 1
ATOM 1517 O O . LEU A 1 193 ? -4.939 -7.498 -8.250 1.00 94.56 193 LEU A O 1
ATOM 1521 N N . LEU A 1 194 ? -3.495 -9.168 -7.810 1.00 92.69 194 LEU A N 1
ATOM 1522 C CA . LEU A 1 194 ? -3.341 -8.845 -6.386 1.00 92.69 194 LEU A CA 1
ATOM 1523 C C . LEU A 1 194 ? -2.800 -7.422 -6.192 1.00 92.69 194 LEU A C 1
ATOM 1525 O O . LEU A 1 194 ? -3.377 -6.630 -5.448 1.00 92.69 194 LEU A O 1
ATOM 1529 N N . VAL A 1 195 ? -1.738 -7.067 -6.922 1.00 92.88 195 VAL A N 1
ATOM 1530 C CA . VAL A 1 195 ? -1.151 -5.718 -6.876 1.00 92.88 195 VAL A CA 1
ATOM 1531 C C . VAL A 1 195 ? -2.126 -4.662 -7.399 1.00 92.88 195 VAL A C 1
ATOM 1533 O O . VAL A 1 195 ? -2.256 -3.599 -6.793 1.00 92.88 195 VAL A O 1
ATOM 1536 N N . ALA A 1 196 ? -2.821 -4.935 -8.507 1.00 93.25 196 ALA A N 1
ATOM 1537 C CA . ALA A 1 196 ? -3.780 -3.995 -9.083 1.00 93.25 196 ALA A CA 1
ATOM 1538 C C . ALA A 1 196 ? -4.975 -3.736 -8.151 1.00 93.25 196 ALA A C 1
ATOM 1540 O O . ALA A 1 196 ? -5.370 -2.582 -7.986 1.00 93.25 196 ALA A O 1
ATOM 1541 N N . ALA A 1 197 ? -5.510 -4.781 -7.511 1.00 92.00 197 ALA A N 1
ATOM 1542 C CA . ALA A 1 197 ? -6.603 -4.667 -6.551 1.00 92.00 197 ALA A CA 1
ATOM 1543 C C . ALA A 1 197 ? -6.207 -3.814 -5.337 1.00 92.00 197 ALA A C 1
ATOM 1545 O O . ALA A 1 197 ? -6.977 -2.954 -4.911 1.00 92.00 197 ALA A O 1
ATOM 1546 N N . GLU A 1 198 ? -4.989 -3.990 -4.814 1.00 91.12 198 GLU A N 1
ATOM 1547 C CA . GLU A 1 198 ? -4.507 -3.185 -3.688 1.00 91.12 198 GLU A CA 1
ATOM 1548 C C . GLU A 1 198 ? -4.305 -1.709 -4.075 1.00 91.12 198 GLU A C 1
ATOM 1550 O O . GLU A 1 198 ? -4.668 -0.812 -3.313 1.00 91.12 198 GLU A O 1
ATOM 1555 N N . ILE A 1 199 ? -3.782 -1.437 -5.278 1.00 92.56 199 ILE A N 1
ATOM 1556 C CA . ILE A 1 199 ? -3.662 -0.065 -5.800 1.00 92.56 199 ILE A CA 1
ATOM 1557 C C . ILE A 1 199 ? -5.045 0.580 -5.937 1.00 92.56 199 ILE A C 1
ATOM 1559 O O . ILE A 1 199 ? -5.224 1.718 -5.502 1.00 92.56 199 ILE A O 1
ATOM 1563 N N . ALA A 1 200 ? -6.021 -0.142 -6.495 1.00 91.00 200 ALA A N 1
ATOM 1564 C CA . ALA A 1 200 ? -7.391 0.339 -6.664 1.00 91.00 200 ALA A CA 1
ATOM 1565 C C . ALA A 1 200 ? -8.074 0.639 -5.316 1.00 91.00 200 ALA A C 1
ATOM 1567 O O . ALA A 1 200 ? -8.720 1.674 -5.165 1.00 91.00 200 ALA A O 1
ATOM 1568 N N . GLY A 1 201 ? -7.865 -0.210 -4.305 1.00 87.62 201 GLY A N 1
ATOM 1569 C CA . GLY A 1 201 ? -8.384 0.012 -2.951 1.00 87.62 201 GLY A CA 1
ATOM 1570 C C . GLY A 1 201 ? -7.728 1.179 -2.203 1.00 87.62 201 GLY A C 1
ATOM 1571 O O . GLY A 1 201 ? -8.243 1.622 -1.180 1.00 87.62 201 GLY A O 1
ATOM 1572 N N . ALA A 1 202 ? -6.598 1.697 -2.695 1.00 88.38 202 ALA A N 1
ATOM 1573 C CA . ALA A 1 202 ? -5.818 2.743 -2.036 1.00 88.38 202 ALA A CA 1
ATOM 1574 C C . ALA A 1 202 ? -5.423 3.897 -2.980 1.00 88.38 202 ALA A C 1
ATOM 1576 O O . ALA A 1 202 ? -4.392 4.540 -2.761 1.00 88.38 202 ALA A O 1
ATOM 1577 N N . LEU A 1 203 ? -6.227 4.189 -4.013 1.00 89.19 203 LEU A N 1
ATOM 1578 C CA . LEU A 1 203 ? -5.902 5.182 -5.053 1.00 89.19 203 LEU A CA 1
ATOM 1579 C C . LEU A 1 203 ? -5.508 6.549 -4.491 1.00 89.19 203 LEU A C 1
ATOM 1581 O O . LEU A 1 203 ? -4.491 7.111 -4.904 1.00 89.19 203 LEU A O 1
ATOM 1585 N N . ARG A 1 204 ? -6.276 7.060 -3.519 1.00 88.00 204 ARG A N 1
ATOM 1586 C CA . ARG A 1 204 ? -5.990 8.341 -2.854 1.00 88.00 204 ARG A CA 1
ATOM 1587 C C . ARG A 1 204 ? -4.579 8.347 -2.273 1.00 88.00 204 ARG A C 1
ATOM 1589 O O . ARG A 1 204 ? -3.784 9.229 -2.580 1.00 88.00 204 ARG A O 1
ATOM 1596 N N . LEU A 1 205 ? -4.231 7.312 -1.518 1.00 84.88 205 LEU A N 1
ATOM 1597 C CA . LEU A 1 205 ? -2.928 7.208 -0.867 1.00 84.88 205 LEU A CA 1
ATOM 1598 C C . LEU A 1 205 ? -1.798 7.068 -1.884 1.00 84.88 205 LEU A C 1
ATOM 1600 O O . LEU A 1 205 ? -0.771 7.727 -1.748 1.00 84.88 205 LEU A O 1
ATOM 1604 N N . PHE A 1 206 ? -1.997 6.278 -2.942 1.00 88.62 206 PHE A N 1
ATOM 1605 C CA . PHE A 1 206 ? -1.035 6.174 -4.039 1.00 88.62 206 PHE A CA 1
ATOM 1606 C C . PHE A 1 206 ? -0.804 7.503 -4.755 1.00 88.62 206 PHE A C 1
ATOM 1608 O O . PHE A 1 206 ? 0.342 7.808 -5.086 1.00 88.62 206 PHE A O 1
ATOM 1615 N N . SER A 1 207 ? -1.845 8.319 -4.929 1.00 88.50 207 SER A N 1
ATOM 1616 C CA . SER A 1 207 ? -1.727 9.644 -5.543 1.00 88.50 207 SER A CA 1
ATOM 1617 C C . SER A 1 207 ? -0.825 10.600 -4.743 1.00 88.50 207 SER A C 1
ATOM 1619 O O . SER A 1 207 ? -0.158 11.462 -5.318 1.00 88.50 207 SER A O 1
ATOM 1621 N N . GLU A 1 208 ? -0.727 10.397 -3.425 1.00 88.12 208 GLU A N 1
ATOM 1622 C CA . GLU A 1 208 ? 0.096 11.197 -2.512 1.00 88.12 208 GLU A CA 1
ATOM 1623 C C . GLU A 1 208 ? 1.526 10.651 -2.343 1.00 88.12 208 GLU A C 1
ATOM 1625 O O . GLU A 1 208 ? 2.424 11.342 -1.830 1.00 88.12 208 GLU A O 1
ATOM 1630 N N . VAL A 1 209 ? 1.797 9.426 -2.810 1.00 88.69 209 VAL A N 1
ATOM 1631 C CA . VAL A 1 209 ? 3.137 8.832 -2.747 1.00 88.69 209 VAL A CA 1
ATOM 1632 C C . VAL A 1 209 ? 4.115 9.714 -3.520 1.00 88.69 209 VAL A C 1
ATOM 1634 O O . VAL A 1 209 ? 3.879 10.105 -4.662 1.00 88.69 209 VAL A O 1
ATOM 1637 N N . ARG A 1 210 ? 5.270 10.001 -2.903 1.00 90.00 210 ARG A N 1
ATOM 1638 C CA . ARG A 1 210 ? 6.320 10.874 -3.463 1.00 90.00 210 ARG A CA 1
ATOM 1639 C C . ARG A 1 210 ? 6.677 10.534 -4.911 1.00 90.00 210 ARG A C 1
ATOM 1641 O O . ARG A 1 210 ? 6.949 11.429 -5.695 1.00 90.00 210 ARG A O 1
ATOM 1648 N N . PHE A 1 211 ? 6.713 9.249 -5.241 1.00 90.81 211 PHE A N 1
ATOM 1649 C CA . PHE A 1 211 ? 7.027 8.776 -6.582 1.00 90.81 211 PHE A CA 1
ATOM 1650 C C . PHE A 1 211 ? 5.954 9.166 -7.618 1.00 90.81 211 PHE A C 1
ATOM 1652 O O . PHE A 1 211 ? 6.329 9.621 -8.691 1.00 90.81 211 PHE A O 1
ATOM 1659 N N . VAL A 1 212 ? 4.661 9.058 -7.292 1.00 92.94 212 VAL A N 1
ATOM 1660 C CA . VAL A 1 212 ? 3.564 9.453 -8.194 1.00 92.94 212 VAL A CA 1
ATOM 1661 C C . VAL A 1 212 ? 3.524 10.969 -8.360 1.00 92.94 212 VAL A C 1
ATOM 1663 O O . VAL A 1 212 ? 3.435 11.455 -9.483 1.00 92.94 212 VAL A O 1
ATOM 1666 N N . ARG A 1 213 ? 3.685 11.723 -7.263 1.00 93.50 213 ARG A N 1
ATOM 1667 C CA . ARG A 1 213 ? 3.834 13.188 -7.327 1.00 93.50 213 ARG A CA 1
ATOM 1668 C C . ARG A 1 213 ? 5.006 13.593 -8.210 1.00 93.50 213 ARG A C 1
ATOM 1670 O O . ARG A 1 213 ? 4.844 14.375 -9.130 1.00 93.50 213 ARG A O 1
ATOM 1677 N N . GLN A 1 214 ? 6.165 12.968 -8.017 1.00 93.12 214 GLN A N 1
ATOM 1678 C CA . GLN A 1 214 ? 7.317 13.238 -8.867 1.00 93.12 214 GLN A CA 1
ATOM 1679 C C . GLN A 1 214 ? 7.080 12.852 -10.333 1.00 93.12 214 GLN A C 1
ATOM 1681 O O . GLN A 1 214 ? 7.606 13.514 -11.217 1.00 93.12 214 GLN A O 1
ATOM 1686 N N . ALA A 1 215 ? 6.314 11.801 -10.611 1.00 93.38 215 ALA A N 1
ATOM 1687 C CA . ALA A 1 215 ? 5.964 11.430 -11.976 1.00 93.38 215 ALA A CA 1
ATOM 1688 C C . ALA A 1 215 ? 5.045 12.455 -12.645 1.00 93.38 215 ALA A C 1
ATOM 1690 O O . ALA A 1 215 ? 5.185 12.698 -13.839 1.00 93.38 215 ALA A O 1
ATOM 1691 N N . ARG A 1 216 ? 4.148 13.070 -11.866 1.00 93.19 216 ARG A N 1
ATOM 1692 C CA . ARG A 1 216 ? 3.306 14.187 -12.298 1.00 93.19 216 ARG A CA 1
ATOM 1693 C C . ARG A 1 216 ? 4.137 15.443 -12.570 1.00 93.19 216 ARG A C 1
ATOM 1695 O O . ARG A 1 216 ? 3.999 16.033 -13.631 1.00 93.19 216 ARG A O 1
ATOM 1702 N N . ASP A 1 217 ? 5.011 15.809 -11.636 1.00 93.56 217 ASP A N 1
ATOM 1703 C CA . ASP A 1 217 ? 5.752 17.078 -11.681 1.00 93.56 217 ASP A CA 1
ATOM 1704 C C . ASP A 1 217 ? 6.990 17.011 -12.598 1.00 93.56 217 ASP A C 1
ATOM 1706 O O . ASP A 1 217 ? 7.419 18.012 -13.163 1.00 93.56 217 ASP A O 1
ATOM 1710 N N . ALA A 1 218 ? 7.597 15.829 -12.730 1.00 93.75 218 ALA A N 1
ATOM 1711 C CA . ALA A 1 218 ? 8.836 15.588 -13.468 1.00 93.75 218 ALA A CA 1
ATOM 1712 C C . ALA A 1 218 ? 8.824 14.195 -14.145 1.00 93.75 218 ALA A C 1
ATOM 1714 O O . ALA A 1 218 ? 9.580 13.290 -13.751 1.00 93.75 218 ALA A O 1
ATOM 1715 N N . PRO A 1 219 ? 7.977 13.993 -15.175 1.00 92.50 219 PRO A N 1
ATOM 1716 C CA . PRO A 1 219 ? 7.810 12.702 -15.850 1.00 92.50 219 PRO A CA 1
ATOM 1717 C C . PRO A 1 219 ? 9.115 12.166 -16.456 1.00 92.50 219 PRO A C 1
ATOM 1719 O O . PRO A 1 219 ? 9.432 10.992 -16.260 1.00 92.50 219 PRO A O 1
ATOM 1722 N N . SER A 1 220 ? 9.930 13.014 -17.095 1.00 90.56 220 SER A N 1
ATOM 1723 C CA . SER A 1 220 ? 11.211 12.602 -17.698 1.00 90.56 220 SER A CA 1
ATOM 1724 C C . SER A 1 220 ? 12.207 12.090 -16.649 1.00 90.56 220 SER A C 1
ATOM 1726 O O . SER A 1 220 ? 12.805 11.029 -16.810 1.00 90.56 220 SER A O 1
ATOM 1728 N N . MET A 1 221 ? 12.300 12.756 -15.492 1.00 89.88 221 MET A N 1
ATOM 1729 C CA . MET A 1 221 ? 13.128 12.282 -14.371 1.00 89.88 221 MET A CA 1
ATOM 1730 C C . MET A 1 221 ? 12.639 10.951 -13.794 1.00 89.88 221 MET A C 1
ATOM 1732 O O . MET A 1 221 ? 13.431 10.159 -13.273 1.00 89.88 221 MET A O 1
ATOM 1736 N N . THR A 1 222 ? 11.333 10.698 -13.854 1.00 91.81 222 THR A N 1
ATOM 1737 C CA . THR A 1 222 ? 10.757 9.424 -13.418 1.00 91.81 222 THR A CA 1
ATOM 1738 C C . THR A 1 222 ? 11.079 8.305 -14.405 1.00 91.81 222 THR A C 1
ATOM 1740 O O . THR A 1 222 ? 11.476 7.227 -13.958 1.00 91.81 222 THR A O 1
ATOM 1743 N N . LEU A 1 223 ? 11.002 8.572 -15.716 1.00 90.44 223 LEU A N 1
ATOM 1744 C CA . LEU A 1 223 ? 11.470 7.650 -16.758 1.00 90.44 223 LEU A CA 1
ATOM 1745 C C . LEU A 1 223 ? 12.942 7.298 -16.571 1.00 90.44 223 LEU A C 1
ATOM 1747 O O . LEU A 1 223 ? 13.262 6.118 -16.464 1.00 90.44 223 LEU A O 1
ATOM 1751 N N . LEU A 1 224 ? 13.809 8.302 -16.419 1.00 89.38 224 LEU A N 1
ATOM 1752 C CA . LEU A 1 224 ? 15.240 8.107 -16.174 1.00 89.38 224 LEU A CA 1
ATOM 1753 C C . LEU A 1 224 ? 15.500 7.244 -14.939 1.00 89.38 224 LEU A C 1
ATOM 1755 O O . LEU A 1 224 ? 16.307 6.317 -14.967 1.00 89.38 224 LEU A O 1
ATOM 1759 N N . ARG A 1 225 ? 14.789 7.499 -13.834 1.00 90.94 225 ARG A N 1
ATOM 1760 C CA . ARG A 1 225 ? 14.947 6.706 -12.609 1.00 90.94 225 ARG A CA 1
ATOM 1761 C C . ARG A 1 225 ? 14.523 5.251 -12.803 1.00 90.94 225 ARG A C 1
ATOM 1763 O O . ARG A 1 225 ? 15.178 4.362 -12.258 1.00 90.94 225 ARG A O 1
ATOM 1770 N N . LEU A 1 226 ? 13.419 5.010 -13.509 1.00 89.69 226 LEU A N 1
ATOM 1771 C CA . LEU A 1 226 ? 12.960 3.656 -13.812 1.00 89.69 226 LEU A CA 1
ATOM 1772 C C . LEU A 1 226 ? 13.931 2.956 -14.766 1.00 89.69 226 LEU A C 1
ATOM 1774 O O . LEU A 1 226 ? 14.301 1.816 -14.502 1.00 89.69 226 LEU A O 1
ATOM 1778 N N . GLY A 1 227 ? 14.427 3.657 -15.785 1.00 88.75 227 GLY A N 1
ATOM 1779 C CA . GLY A 1 227 ? 15.417 3.132 -16.721 1.00 88.75 227 GLY A CA 1
ATOM 1780 C C . GLY A 1 227 ? 16.718 2.752 -16.029 1.00 88.75 227 GLY A C 1
ATOM 1781 O O . GLY A 1 227 ? 17.140 1.606 -16.138 1.00 88.75 227 GLY A O 1
ATOM 1782 N N . ARG A 1 228 ? 17.272 3.628 -15.182 1.00 89.38 228 ARG A N 1
ATOM 1783 C CA . ARG A 1 228 ? 18.459 3.314 -14.365 1.00 89.38 228 ARG A CA 1
ATOM 1784 C C . ARG A 1 228 ? 18.229 2.145 -13.413 1.00 89.38 228 ARG A C 1
ATOM 1786 O O . ARG A 1 228 ? 19.158 1.401 -13.119 1.00 89.38 228 ARG A O 1
ATOM 1793 N N . ARG A 1 229 ? 17.010 1.979 -12.884 1.00 88.69 229 ARG A N 1
ATOM 1794 C CA . ARG A 1 229 ? 16.683 0.823 -12.036 1.00 88.69 229 ARG A CA 1
ATOM 1795 C C . ARG A 1 229 ? 16.747 -0.470 -12.844 1.00 88.69 229 ARG A C 1
ATOM 1797 O O . ARG A 1 229 ? 17.335 -1.419 -12.347 1.00 88.69 229 ARG A O 1
ATOM 1804 N N . ILE A 1 230 ? 16.167 -0.491 -14.042 1.00 86.19 230 ILE A N 1
ATOM 1805 C CA . ILE A 1 230 ? 16.168 -1.652 -14.946 1.00 86.19 230 ILE A CA 1
ATOM 1806 C C . ILE A 1 230 ? 17.600 -1.946 -15.429 1.00 86.19 230 ILE A C 1
ATOM 1808 O O . ILE A 1 230 ? 18.061 -3.075 -15.305 1.00 86.19 230 ILE A O 1
ATOM 1812 N N . GLN A 1 231 ? 18.349 -0.916 -15.841 1.00 85.06 231 GLN A N 1
ATOM 1813 C CA . GLN A 1 231 ? 19.728 -1.013 -16.342 1.00 85.06 231 GLN A CA 1
ATOM 1814 C C . GLN A 1 231 ? 20.705 -1.661 -15.357 1.00 85.06 231 GLN A C 1
ATOM 1816 O O . GLN A 1 231 ? 21.614 -2.360 -15.780 1.00 85.06 231 GLN A O 1
ATOM 1821 N N . ARG A 1 232 ? 20.516 -1.496 -14.041 1.00 84.81 232 ARG A N 1
ATOM 1822 C 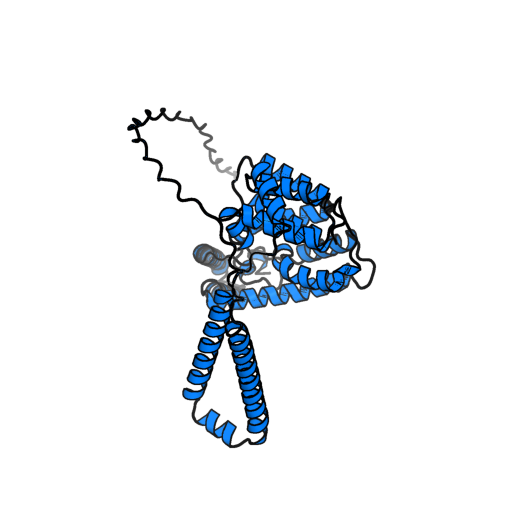CA . ARG A 1 232 ? 21.374 -2.157 -13.037 1.00 84.81 232 ARG A CA 1
ATOM 1823 C C . ARG A 1 232 ? 21.316 -3.686 -13.075 1.00 84.81 232 ARG A C 1
ATOM 1825 O O . ARG A 1 232 ? 22.171 -4.319 -12.466 1.00 84.81 232 ARG A O 1
ATOM 1832 N N . TYR A 1 233 ? 20.299 -4.264 -13.710 1.00 77.19 233 TYR A N 1
ATOM 1833 C CA . TYR A 1 233 ? 20.057 -5.705 -13.719 1.00 77.19 233 TYR A CA 1
ATOM 1834 C C . TYR A 1 233 ? 20.091 -6.312 -15.135 1.00 77.19 233 TYR A C 1
ATOM 1836 O O . TYR A 1 233 ? 19.908 -7.521 -15.252 1.00 77.19 233 TYR A O 1
ATOM 1844 N N . GLU A 1 234 ? 20.347 -5.516 -16.185 1.00 66.06 234 GLU A N 1
ATOM 1845 C CA . GLU A 1 234 ? 20.214 -5.926 -17.593 1.00 66.06 234 GLU A CA 1
ATOM 1846 C C . GLU A 1 234 ? 21.247 -5.329 -18.565 1.00 66.06 234 GLU A C 1
ATOM 1848 O O . GLU A 1 234 ? 21.733 -4.215 -18.374 1.00 66.06 234 GLU A O 1
ATOM 1853 N N . GLY A 1 235 ? 21.475 -6.054 -19.673 1.00 60.09 235 GLY A N 1
ATOM 1854 C CA . GLY A 1 235 ? 22.128 -5.576 -20.903 1.00 60.09 235 GLY A CA 1
ATOM 1855 C C . GLY A 1 235 ? 21.178 -4.824 -21.861 1.00 60.09 235 GLY A C 1
ATOM 1856 O O . GLY A 1 235 ? 19.963 -4.810 -21.678 1.00 60.09 235 GLY A O 1
ATOM 1857 N N . ASP A 1 236 ? 21.730 -4.158 -22.880 1.00 60.59 236 ASP A N 1
ATOM 1858 C CA . ASP A 1 236 ? 21.124 -3.006 -23.582 1.00 60.59 236 ASP A CA 1
ATOM 1859 C C . ASP A 1 236 ? 19.771 -3.185 -24.290 1.00 60.59 236 ASP A C 1
ATOM 1861 O O . ASP A 1 236 ? 18.946 -2.271 -24.272 1.00 60.59 236 ASP A O 1
ATOM 1865 N N . VAL A 1 237 ? 19.502 -4.330 -24.917 1.00 53.09 237 VAL A N 1
ATOM 1866 C CA . VAL A 1 237 ? 18.469 -4.424 -25.976 1.00 53.09 237 VAL A CA 1
ATOM 1867 C C . VAL A 1 237 ? 17.030 -4.330 -25.449 1.00 53.09 237 VAL A C 1
ATOM 1869 O O . VAL A 1 237 ? 16.089 -3.986 -26.169 1.00 53.09 237 VAL A O 1
ATOM 1872 N N . ALA A 1 238 ? 16.825 -4.624 -24.172 1.00 57.31 238 ALA A N 1
ATOM 1873 C CA . ALA A 1 238 ? 15.496 -4.839 -23.630 1.00 57.31 238 ALA A CA 1
ATOM 1874 C C . ALA A 1 238 ? 14.930 -3.570 -22.932 1.00 57.31 238 ALA A C 1
ATOM 1876 O O . ALA A 1 238 ? 13.714 -3.349 -22.902 1.00 57.31 238 ALA A O 1
ATOM 1877 N N . LYS A 1 239 ? 15.794 -2.637 -22.514 1.00 69.31 239 LYS A N 1
ATOM 1878 C CA . LYS A 1 239 ? 15.446 -1.397 -21.787 1.00 69.31 239 LYS A CA 1
ATOM 1879 C C . LYS A 1 239 ? 14.323 -0.582 -22.457 1.00 69.31 239 LYS A C 1
ATOM 1881 O O . LYS A 1 239 ? 13.429 -0.067 -21.781 1.00 69.31 239 LYS A O 1
ATOM 1886 N N . GLY A 1 240 ? 14.306 -0.519 -23.791 1.00 81.69 240 GLY A N 1
ATOM 1887 C CA . GLY A 1 240 ? 13.386 0.337 -24.545 1.00 81.69 240 GLY A CA 1
ATOM 1888 C C . GLY A 1 240 ? 11.902 -0.041 -24.444 1.00 81.69 240 GLY A C 1
ATOM 1889 O O . GLY A 1 240 ? 11.048 0.842 -24.400 1.00 81.69 240 GLY A O 1
ATOM 1890 N N . LYS A 1 241 ? 11.540 -1.333 -24.370 1.00 89.06 241 LYS A N 1
ATOM 1891 C CA . LYS A 1 241 ? 10.123 -1.749 -24.497 1.00 89.06 241 LYS A CA 1
ATOM 1892 C C . LYS A 1 241 ? 9.290 -1.435 -23.252 1.00 89.06 241 LYS A C 1
ATOM 1894 O O . LYS A 1 241 ? 8.160 -0.955 -23.382 1.00 89.06 241 LYS A O 1
ATOM 1899 N N . VAL A 1 242 ? 9.828 -1.696 -22.057 1.00 87.94 242 VAL A N 1
ATOM 1900 C CA . VAL A 1 242 ? 9.154 -1.356 -20.789 1.00 87.94 242 VAL A CA 1
ATOM 1901 C C . VAL A 1 242 ? 9.097 0.155 -20.623 1.00 87.94 242 VAL A C 1
ATOM 1903 O O . VAL A 1 242 ? 8.029 0.690 -20.326 1.00 87.94 242 VAL A O 1
ATOM 1906 N N . LEU A 1 243 ? 10.199 0.857 -20.895 1.00 90.06 243 LEU A N 1
ATOM 1907 C CA . LEU A 1 243 ? 10.230 2.315 -20.803 1.00 90.06 243 LEU A CA 1
ATOM 1908 C C . LEU A 1 243 ? 9.293 2.978 -21.815 1.00 90.06 243 LEU A C 1
ATOM 1910 O O . LEU A 1 243 ? 8.627 3.939 -21.455 1.00 90.06 243 LEU A O 1
ATOM 1914 N N . ALA A 1 244 ? 9.106 2.412 -23.008 1.00 91.56 244 ALA A N 1
ATOM 1915 C CA . ALA A 1 244 ? 8.088 2.872 -23.955 1.00 91.56 244 ALA A CA 1
ATOM 1916 C C . ALA A 1 244 ? 6.646 2.658 -23.468 1.00 91.56 244 ALA A C 1
ATOM 1918 O O . ALA A 1 244 ? 5.737 3.397 -23.850 1.00 91.56 244 ALA A O 1
ATOM 1919 N N . ALA A 1 245 ? 6.384 1.634 -22.650 1.00 91.25 245 ALA A N 1
ATOM 1920 C CA . ALA A 1 245 ? 5.086 1.482 -21.993 1.00 91.25 245 ALA A CA 1
ATOM 1921 C C . ALA A 1 245 ? 4.891 2.520 -20.882 1.00 91.25 245 ALA A C 1
ATOM 1923 O O . ALA A 1 245 ? 3.828 3.132 -20.803 1.00 91.25 245 ALA A O 1
ATOM 1924 N N . VAL A 1 246 ? 5.930 2.773 -20.086 1.00 90.62 246 VAL A N 1
ATOM 1925 C CA . VAL A 1 246 ? 5.912 3.790 -19.028 1.00 90.62 246 VAL A CA 1
ATOM 1926 C C . VAL A 1 246 ? 5.773 5.197 -19.618 1.00 90.62 246 VAL A C 1
ATOM 1928 O O . VAL A 1 246 ? 4.976 5.986 -19.123 1.00 90.62 246 VAL A O 1
ATOM 1931 N N . ALA A 1 247 ? 6.493 5.507 -20.698 1.00 92.44 247 ALA A N 1
ATOM 1932 C CA . ALA A 1 247 ? 6.456 6.805 -21.365 1.00 92.44 247 ALA A CA 1
ATOM 1933 C C . ALA A 1 247 ? 5.033 7.139 -21.816 1.00 92.44 247 ALA A C 1
ATOM 1935 O O . ALA A 1 247 ? 4.525 8.207 -21.493 1.00 92.44 247 ALA A O 1
ATOM 1936 N N . ARG A 1 248 ? 4.326 6.178 -22.423 1.00 93.06 248 ARG A N 1
ATOM 1937 C CA . ARG A 1 248 ? 2.913 6.350 -22.792 1.00 93.06 248 ARG A CA 1
ATOM 1938 C C . ARG A 1 248 ? 2.003 6.621 -21.592 1.00 93.06 248 ARG A C 1
ATOM 1940 O O . ARG A 1 248 ? 1.116 7.459 -21.701 1.00 93.06 248 ARG A O 1
ATOM 1947 N N . ILE A 1 249 ? 2.233 5.971 -20.447 1.00 91.44 249 ILE A N 1
ATOM 1948 C CA . ILE A 1 249 ? 1.482 6.249 -19.205 1.00 91.44 249 ILE A CA 1
ATOM 1949 C C . ILE A 1 249 ? 1.725 7.682 -18.717 1.00 91.44 249 ILE A C 1
ATOM 1951 O O . ILE A 1 249 ? 0.816 8.318 -18.191 1.00 91.44 249 ILE A O 1
ATOM 1955 N N . LEU A 1 250 ? 2.938 8.195 -18.914 1.00 92.06 250 LEU A N 1
ATOM 1956 C CA . LEU A 1 250 ? 3.336 9.552 -18.544 1.00 92.06 250 LEU A CA 1
ATOM 1957 C C . LEU A 1 250 ? 2.975 10.607 -19.605 1.00 92.06 250 LEU A C 1
ATOM 1959 O O . LEU A 1 250 ? 3.349 11.765 -19.441 1.00 92.06 250 LEU A O 1
ATOM 1963 N N . GLY A 1 251 ? 2.285 10.227 -20.689 1.00 90.62 251 GLY A N 1
ATOM 1964 C CA . GLY A 1 251 ? 1.984 11.117 -21.820 1.00 90.62 251 GLY A CA 1
ATOM 1965 C C . GLY A 1 251 ? 3.217 11.584 -22.586 1.00 90.62 251 GLY A C 1
ATOM 1966 O O . GLY A 1 251 ? 3.199 12.651 -23.188 1.00 90.62 251 GLY A O 1
ATOM 1967 N N . LYS A 1 252 ? 4.298 10.809 -22.527 1.00 92.81 252 LYS A N 1
ATOM 1968 C CA . LYS A 1 252 ? 5.570 11.102 -23.177 1.00 92.81 252 LYS A CA 1
ATOM 1969 C C . LYS A 1 252 ? 5.643 10.464 -24.557 1.00 92.81 252 LYS A C 1
ATOM 1971 O O . LYS A 1 252 ? 5.140 9.358 -24.778 1.00 92.81 252 LYS A O 1
ATOM 1976 N N . THR A 1 253 ? 6.248 11.194 -25.486 1.00 92.44 253 THR A N 1
ATOM 1977 C CA . THR A 1 253 ? 6.431 10.769 -26.873 1.00 92.44 253 THR A CA 1
ATOM 1978 C C . THR A 1 253 ? 7.585 9.774 -26.989 1.00 92.44 253 THR A C 1
ATOM 1980 O O . THR A 1 253 ? 8.313 9.509 -26.031 1.00 92.44 253 THR A O 1
ATOM 1983 N N . LYS A 1 254 ? 7.768 9.208 -28.186 1.00 91.50 254 LYS A N 1
ATOM 1984 C CA . LYS A 1 254 ? 8.963 8.415 -28.491 1.00 91.50 254 LYS A CA 1
ATOM 1985 C C . LYS A 1 254 ? 10.237 9.268 -28.394 1.00 91.50 254 LYS A C 1
ATOM 1987 O O . LYS A 1 254 ? 11.220 8.789 -27.856 1.00 91.50 254 LYS A O 1
ATOM 1992 N N . GLN A 1 255 ? 10.190 10.530 -28.823 1.00 91.12 255 GLN A N 1
ATOM 1993 C CA . GLN A 1 255 ? 11.332 11.442 -28.746 1.00 91.12 255 GLN A CA 1
ATOM 1994 C C . GLN A 1 255 ? 11.761 11.701 -27.295 1.00 91.12 255 GLN A C 1
ATOM 1996 O O . GLN A 1 255 ? 12.940 11.586 -26.991 1.00 91.12 255 GLN A O 1
ATOM 2001 N N . ASP A 1 256 ? 10.808 11.953 -26.386 1.00 89.56 256 ASP A N 1
ATOM 2002 C CA . ASP A 1 256 ? 11.106 12.095 -24.950 1.00 89.56 256 ASP A CA 1
ATOM 2003 C C . ASP A 1 256 ? 11.763 10.828 -24.370 1.00 89.56 256 ASP A C 1
ATOM 2005 O O . ASP A 1 256 ? 12.580 10.893 -23.451 1.00 89.56 256 ASP A O 1
ATOM 2009 N N . LEU A 1 257 ? 11.344 9.653 -24.854 1.00 90.50 257 LEU A N 1
ATOM 2010 C CA . LEU A 1 257 ? 11.932 8.384 -24.448 1.00 90.50 257 LEU A CA 1
ATOM 2011 C C . LEU A 1 257 ? 13.358 8.253 -24.981 1.00 90.50 257 LEU A C 1
ATOM 2013 O O . LEU A 1 257 ? 14.230 7.881 -24.209 1.00 90.50 257 LEU A O 1
ATOM 2017 N N . ASP A 1 258 ? 13.582 8.539 -26.261 1.00 89.25 258 ASP A N 1
ATOM 2018 C CA . ASP A 1 258 ? 14.897 8.447 -26.898 1.00 89.25 258 ASP A CA 1
ATOM 2019 C C . ASP A 1 258 ? 15.891 9.415 -26.222 1.00 89.25 258 ASP A C 1
ATOM 2021 O O . ASP A 1 258 ? 17.009 9.019 -25.899 1.00 89.25 258 ASP A O 1
ATOM 2025 N N . GLU A 1 259 ? 15.451 10.632 -25.880 1.00 89.69 259 GLU A N 1
ATOM 2026 C CA . GLU A 1 259 ? 16.217 11.597 -25.076 1.00 89.69 259 GLU A CA 1
ATOM 2027 C C . GLU A 1 259 ? 16.528 11.049 -23.673 1.00 89.69 259 GLU A C 1
ATOM 2029 O O . GLU A 1 259 ? 17.670 11.073 -23.218 1.00 89.69 259 GLU A O 1
ATOM 2034 N N . ALA A 1 260 ? 15.535 10.477 -22.983 1.00 87.25 260 ALA A N 1
ATOM 2035 C CA . ALA A 1 260 ? 15.766 9.858 -21.681 1.00 87.25 260 ALA A CA 1
ATOM 2036 C C . ALA A 1 260 ? 16.719 8.650 -21.766 1.00 87.25 260 ALA A C 1
ATOM 2038 O O . ALA A 1 260 ? 17.502 8.427 -20.846 1.00 87.25 260 ALA A O 1
ATOM 2039 N N . LEU A 1 261 ? 16.661 7.862 -22.840 1.00 86.62 261 LEU A N 1
ATOM 204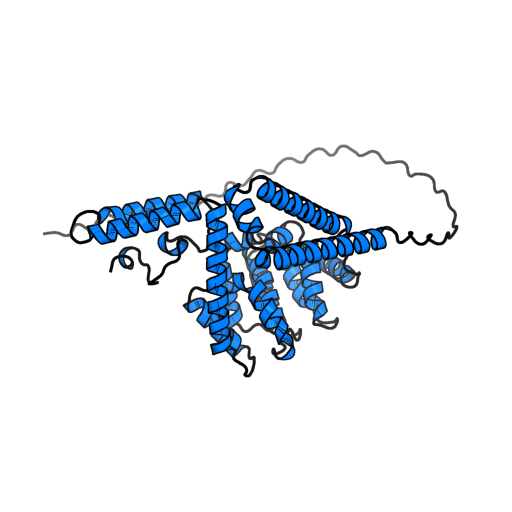0 C CA . LEU A 1 261 ? 17.564 6.736 -23.064 1.00 86.62 261 LEU A CA 1
ATOM 2041 C C . LEU A 1 261 ? 18.997 7.211 -23.321 1.00 86.62 261 LEU A C 1
ATOM 2043 O O . LEU A 1 261 ? 19.913 6.611 -22.768 1.00 86.62 261 LEU A O 1
ATOM 2047 N N . ALA A 1 262 ? 19.189 8.302 -24.069 1.00 89.00 262 ALA A N 1
ATOM 2048 C CA . ALA A 1 262 ? 20.509 8.893 -24.300 1.00 89.00 262 ALA A CA 1
ATOM 2049 C C . ALA A 1 262 ? 21.200 9.315 -22.988 1.00 89.00 262 ALA A C 1
ATOM 2051 O O . ALA A 1 262 ? 22.404 9.149 -22.838 1.00 89.00 262 ALA A O 1
ATOM 2052 N N . HIS A 1 263 ? 20.425 9.769 -21.998 1.00 88.19 263 HIS A N 1
ATOM 2053 C CA . HIS A 1 263 ? 20.919 10.168 -20.672 1.00 88.19 263 HIS A CA 1
ATOM 2054 C C . HIS A 1 263 ? 21.032 9.022 -19.644 1.00 88.19 263 HIS A C 1
ATOM 2056 O O . HIS A 1 263 ? 21.285 9.263 -18.452 1.00 88.19 263 HIS A O 1
ATOM 2062 N N . LEU A 1 264 ? 20.780 7.768 -20.039 1.00 84.69 264 LEU A N 1
ATOM 2063 C CA . LEU A 1 264 ? 20.925 6.632 -19.121 1.00 84.69 264 LEU A CA 1
ATOM 2064 C C . LEU A 1 264 ? 22.386 6.321 -18.810 1.00 84.69 264 LEU A C 1
ATOM 2066 O O . LEU A 1 264 ? 22.678 5.971 -17.664 1.00 84.69 264 LEU A O 1
ATOM 2070 N N . ASP A 1 265 ? 23.258 6.480 -19.803 1.00 82.31 265 ASP A N 1
ATOM 2071 C CA . ASP A 1 265 ? 24.688 6.184 -19.690 1.00 82.31 265 ASP A CA 1
ATOM 2072 C C . ASP A 1 265 ? 25.480 7.339 -19.077 1.00 82.31 265 ASP A C 1
ATOM 2074 O O . ASP A 1 265 ? 26.577 7.127 -18.556 1.00 82.31 265 ASP A O 1
ATOM 2078 N N . ASP A 1 266 ? 24.889 8.536 -19.036 1.00 84.00 266 ASP A N 1
ATOM 2079 C CA . ASP A 1 266 ? 25.452 9.643 -18.281 1.00 84.00 266 ASP A CA 1
ATOM 2080 C C . ASP A 1 266 ? 25.603 9.237 -16.809 1.00 84.00 266 ASP A C 1
ATOM 2082 O O . ASP A 1 266 ? 24.636 8.744 -16.191 1.00 84.00 266 ASP A O 1
ATOM 2086 N N . PRO A 1 267 ? 26.781 9.484 -16.199 1.00 74.69 267 PRO A N 1
ATOM 2087 C CA . PRO A 1 267 ? 26.952 9.272 -14.775 1.00 74.69 267 PRO A CA 1
ATOM 2088 C C . PRO A 1 267 ? 25.824 10.009 -14.053 1.00 74.69 267 PRO A C 1
ATOM 2090 O O . PRO A 1 267 ? 25.416 11.100 -14.468 1.00 74.69 267 PRO A O 1
ATOM 2093 N N . PRO A 1 268 ? 25.240 9.409 -13.003 1.00 68.81 268 PRO A N 1
ATOM 2094 C CA . PRO A 1 268 ? 24.077 9.986 -12.365 1.00 68.81 268 PRO A CA 1
ATOM 2095 C C . PRO A 1 268 ? 24.425 11.398 -11.917 1.00 68.81 268 PRO A C 1
ATOM 2097 O O . PRO A 1 268 ? 25.205 11.520 -10.979 1.00 68.81 268 PRO A O 1
ATOM 2100 N N . VAL A 1 269 ? 23.845 12.413 -12.588 1.00 62.94 269 VAL A N 1
ATOM 2101 C CA . VAL A 1 269 ? 24.034 13.839 -12.275 1.00 62.94 269 VAL A CA 1
ATOM 2102 C C . VAL A 1 269 ? 24.045 13.960 -10.768 1.00 62.94 269 VAL A C 1
ATOM 2104 O O . VAL A 1 269 ? 23.020 13.718 -10.113 1.00 62.94 269 VAL A O 1
ATOM 2107 N N . GLU A 1 270 ? 25.235 14.194 -10.219 1.00 53.44 270 GLU A N 1
ATOM 2108 C CA . GLU A 1 270 ? 25.407 14.206 -8.786 1.00 53.44 270 GLU A CA 1
ATOM 2109 C C . GLU A 1 270 ? 24.533 15.341 -8.286 1.00 53.44 270 GLU A C 1
ATOM 2111 O O . GLU A 1 270 ? 24.793 16.514 -8.548 1.00 53.44 270 GLU A O 1
ATOM 2116 N N . MET A 1 271 ? 23.432 14.994 -7.614 1.00 49.28 271 MET A N 1
ATOM 2117 C CA . MET A 1 271 ? 22.626 15.994 -6.930 1.00 49.28 271 MET A CA 1
ATOM 2118 C C . MET A 1 271 ? 23.603 16.802 -6.083 1.00 49.28 271 MET A C 1
ATOM 2120 O O . MET A 1 271 ? 24.296 16.172 -5.279 1.00 49.28 271 MET A O 1
ATOM 2124 N N . PRO A 1 272 ? 23.689 18.135 -6.264 1.00 49.62 272 PRO A N 1
ATOM 2125 C CA . PRO A 1 272 ? 24.805 18.933 -5.784 1.00 49.62 272 PRO A CA 1
ATOM 2126 C C . PRO A 1 272 ? 25.108 18.555 -4.340 1.00 49.62 272 PRO A C 1
ATOM 2128 O O . PRO A 1 272 ? 24.277 18.773 -3.445 1.00 49.62 272 PRO A O 1
ATOM 2131 N N . ARG A 1 273 ? 26.266 17.908 -4.134 1.00 49.31 273 ARG A N 1
ATOM 2132 C CA . ARG A 1 273 ? 26.671 17.290 -2.858 1.00 49.31 273 ARG A CA 1
ATOM 2133 C C . ARG A 1 273 ? 26.573 18.283 -1.694 1.00 49.31 273 ARG A C 1
ATOM 2135 O O . ARG A 1 273 ? 26.247 17.893 -0.570 1.00 49.31 273 ARG A O 1
ATOM 2142 N N . GLY A 1 274 ? 26.676 19.582 -1.991 1.00 50.09 274 GLY A N 1
ATOM 2143 C CA . GLY A 1 274 ? 26.421 20.685 -1.067 1.00 50.09 274 GLY A CA 1
ATOM 2144 C C . GLY A 1 274 ? 25.073 20.626 -0.333 1.00 50.09 274 GLY A C 1
ATOM 2145 O O . GLY A 1 274 ? 25.019 20.963 0.846 1.00 50.09 274 GLY A O 1
ATOM 2146 N N . ARG A 1 275 ? 23.976 20.129 -0.932 1.00 52.00 275 ARG A N 1
ATOM 2147 C CA . ARG A 1 275 ? 22.677 20.022 -0.224 1.00 52.00 275 ARG A CA 1
ATOM 2148 C C . ARG A 1 275 ? 22.603 18.837 0.738 1.00 52.00 275 ARG A C 1
ATOM 2150 O O . ARG A 1 275 ? 21.855 18.910 1.714 1.00 52.00 275 ARG A O 1
ATOM 2157 N N . VAL A 1 276 ? 23.349 17.761 0.485 1.00 53.06 276 VAL A N 1
ATOM 2158 C CA . VAL A 1 276 ? 23.410 16.597 1.385 1.00 53.06 276 VAL A CA 1
ATOM 2159 C C . VAL A 1 276 ? 24.311 16.918 2.576 1.00 53.06 276 VAL A C 1
ATOM 2161 O O . VAL A 1 276 ? 23.878 16.730 3.711 1.00 53.06 276 VAL A O 1
ATOM 2164 N N . GLY A 1 277 ? 25.474 17.535 2.329 1.00 57.81 277 GLY A N 1
ATOM 2165 C CA . GLY A 1 277 ? 26.358 18.065 3.370 1.00 57.81 277 GLY A CA 1
ATOM 2166 C C . GLY A 1 277 ? 25.670 19.113 4.250 1.00 57.81 277 GLY A C 1
ATOM 2167 O O . GLY A 1 277 ? 25.662 18.972 5.470 1.00 57.81 277 GLY A O 1
ATOM 2168 N N . LEU A 1 278 ? 24.971 20.100 3.665 1.00 61.44 278 LEU A N 1
ATOM 2169 C CA . LEU A 1 278 ? 24.211 21.082 4.453 1.00 61.44 278 LEU A CA 1
ATOM 2170 C C . LEU A 1 278 ? 23.061 20.456 5.251 1.00 61.44 278 LEU A C 1
ATOM 2172 O O . LEU A 1 278 ? 22.775 20.919 6.353 1.00 61.44 278 LEU A O 1
ATOM 2176 N N . ARG A 1 279 ? 22.366 19.437 4.727 1.00 60.22 279 ARG A N 1
ATOM 2177 C CA . ARG A 1 279 ? 21.293 18.758 5.475 1.00 60.22 279 ARG A CA 1
ATOM 2178 C C . ARG A 1 279 ? 21.849 17.917 6.619 1.00 60.22 279 ARG A C 1
ATOM 2180 O O . ARG A 1 279 ? 21.293 17.995 7.711 1.00 60.22 279 ARG A O 1
ATOM 2187 N N . ALA A 1 280 ? 22.942 17.188 6.396 1.00 58.34 280 ALA A N 1
ATOM 2188 C CA . ALA A 1 280 ? 23.649 16.450 7.438 1.00 58.34 280 ALA A CA 1
ATOM 2189 C C . ALA A 1 280 ? 24.194 17.403 8.515 1.00 58.34 280 ALA A C 1
ATOM 2191 O O . ALA A 1 280 ? 23.937 17.195 9.696 1.00 58.34 280 ALA A O 1
ATOM 2192 N N . ALA A 1 281 ? 24.816 18.518 8.119 1.00 62.84 281 ALA A N 1
ATOM 2193 C CA . ALA A 1 281 ? 25.305 19.548 9.034 1.00 62.84 281 ALA A CA 1
ATOM 2194 C C . ALA A 1 281 ? 24.172 20.249 9.810 1.00 62.84 281 ALA A C 1
ATOM 2196 O O . ALA A 1 281 ? 24.314 20.518 11.002 1.00 62.84 281 ALA A O 1
ATOM 2197 N N . ARG A 1 282 ? 23.016 20.523 9.184 1.00 70.94 282 ARG A N 1
ATOM 2198 C CA . ARG A 1 282 ? 21.833 21.073 9.881 1.00 70.94 282 ARG A CA 1
ATOM 2199 C C . ARG A 1 282 ? 21.219 20.069 10.857 1.00 70.94 282 ARG A C 1
ATOM 2201 O O . ARG A 1 282 ? 20.828 20.473 11.948 1.00 70.94 282 ARG A O 1
ATOM 2208 N N . LEU A 1 283 ? 21.137 18.789 10.488 1.00 66.06 283 LEU A N 1
ATOM 2209 C CA . LEU A 1 283 ? 20.664 17.713 11.370 1.00 66.06 283 LEU A CA 1
ATOM 2210 C C . LEU A 1 283 ? 21.606 17.518 12.561 1.00 66.06 283 LEU A C 1
ATOM 2212 O O . LEU A 1 283 ? 21.138 17.475 13.694 1.00 66.06 283 LEU A O 1
ATOM 2216 N N . ALA A 1 284 ? 22.915 17.513 12.314 1.00 63.06 284 ALA A N 1
ATOM 2217 C CA . ALA A 1 284 ? 23.947 17.486 13.341 1.00 63.06 284 ALA A CA 1
ATOM 2218 C C . ALA A 1 284 ? 23.821 18.668 14.311 1.00 63.06 284 ALA A C 1
ATOM 2220 O O . ALA A 1 284 ? 23.667 18.461 15.511 1.00 63.06 284 ALA A O 1
ATOM 2221 N N . ARG A 1 285 ? 23.773 19.912 13.805 1.00 69.25 285 ARG A N 1
ATOM 2222 C CA . ARG A 1 285 ? 23.578 21.110 14.647 1.00 69.25 285 ARG A CA 1
ATOM 2223 C C . ARG A 1 285 ? 22.268 21.063 15.434 1.00 69.25 285 ARG A C 1
ATOM 2225 O O . ARG A 1 285 ? 22.234 21.494 16.584 1.00 69.25 285 ARG A O 1
ATOM 2232 N N . ARG A 1 286 ? 21.187 20.547 14.836 1.00 73.06 286 ARG A N 1
ATOM 2233 C CA . ARG A 1 286 ? 19.891 20.402 15.513 1.00 73.06 286 ARG A CA 1
ATOM 2234 C C . ARG A 1 286 ? 19.975 19.384 16.646 1.00 73.06 286 ARG A C 1
ATOM 2236 O O . ARG A 1 286 ? 19.486 19.695 17.727 1.00 73.06 286 ARG A O 1
ATOM 2243 N N . HIS A 1 287 ? 20.616 18.234 16.428 1.00 65.69 287 HIS A N 1
ATOM 2244 C CA . HIS A 1 287 ? 20.830 17.216 17.460 1.00 65.69 287 HIS A CA 1
ATOM 2245 C C . HIS A 1 287 ? 21.741 17.702 18.586 1.00 65.69 287 HIS A C 1
ATOM 2247 O O . HIS A 1 287 ? 21.378 17.536 19.745 1.00 65.69 287 HIS A O 1
ATOM 2253 N N . VAL A 1 288 ? 22.841 18.392 18.272 1.00 67.62 288 VAL A N 1
ATOM 2254 C CA . VAL A 1 288 ? 23.723 19.002 19.283 1.00 67.62 288 VAL A CA 1
ATOM 2255 C C . VAL A 1 288 ? 22.960 20.023 20.133 1.00 67.62 288 VAL A C 1
ATOM 2257 O O . VAL A 1 288 ? 23.043 19.976 21.355 1.00 67.62 288 VAL A O 1
ATOM 2260 N N . ARG A 1 289 ? 22.128 20.886 19.526 1.00 69.94 289 ARG A N 1
ATOM 2261 C CA . ARG A 1 289 ? 21.279 21.824 20.289 1.00 69.94 289 ARG A CA 1
ATOM 2262 C C . ARG A 1 289 ? 20.212 21.131 21.130 1.00 69.94 289 ARG A C 1
ATOM 2264 O O . ARG A 1 289 ? 19.951 21.575 22.241 1.00 69.94 289 ARG A O 1
ATOM 2271 N N . THR A 1 290 ? 19.574 20.075 20.619 1.00 73.44 290 THR A N 1
ATOM 2272 C CA . THR A 1 290 ? 18.537 19.362 21.391 1.00 73.44 290 THR A CA 1
ATOM 2273 C C . THR A 1 290 ? 19.132 18.567 22.544 1.00 73.44 290 THR A C 1
ATOM 2275 O O . THR A 1 290 ? 18.527 18.531 23.608 1.00 73.44 290 THR A O 1
ATOM 2278 N N . LEU A 1 291 ? 20.309 17.966 22.362 1.00 68.25 291 LEU A N 1
ATOM 2279 C CA . LEU A 1 291 ? 21.026 17.278 23.434 1.00 68.25 291 LEU A CA 1
ATOM 2280 C C . LEU A 1 291 ? 21.564 18.269 24.470 1.00 68.25 291 LEU A C 1
ATOM 2282 O O . LEU A 1 291 ? 21.307 18.082 25.653 1.00 68.25 291 LEU A O 1
ATOM 2286 N N . GLY A 1 292 ? 22.207 19.359 24.038 1.00 73.00 292 GLY A N 1
ATOM 2287 C CA . GLY A 1 292 ? 22.694 20.408 24.939 1.00 73.00 292 GLY A CA 1
ATOM 2288 C C . GLY A 1 292 ? 21.570 21.075 25.737 1.00 73.00 292 GLY A C 1
ATOM 2289 O O . GLY A 1 292 ? 21.695 21.245 26.943 1.00 73.00 292 GLY A O 1
ATOM 2290 N N . GLY A 1 293 ? 20.432 21.367 25.096 1.00 74.25 293 GLY A N 1
ATOM 2291 C CA . GLY A 1 293 ? 19.262 21.929 25.775 1.00 74.25 293 GLY A CA 1
ATOM 2292 C C . GLY A 1 293 ? 18.625 20.972 26.786 1.00 74.25 293 GLY A C 1
ATOM 2293 O O . GLY A 1 293 ? 18.221 21.411 27.854 1.00 74.25 293 GLY A O 1
ATOM 2294 N N . ARG A 1 294 ? 18.576 19.666 26.487 1.00 69.50 294 ARG A N 1
ATOM 2295 C CA . ARG A 1 294 ? 18.028 18.647 27.403 1.00 69.50 294 ARG A CA 1
ATOM 2296 C C . ARG A 1 294 ? 18.947 18.329 28.580 1.00 69.50 294 ARG A C 1
ATOM 2298 O O . ARG A 1 294 ? 18.444 18.011 29.649 1.00 69.50 294 ARG A O 1
ATOM 2305 N N . LEU A 1 295 ? 20.263 18.413 28.385 1.00 64.38 295 LEU A N 1
ATOM 2306 C CA . LEU A 1 295 ? 21.249 18.291 29.462 1.00 64.38 295 LEU A CA 1
ATOM 2307 C C . LEU A 1 295 ? 21.226 19.521 30.375 1.00 64.38 295 LEU A C 1
ATOM 2309 O O . LEU A 1 295 ? 21.234 19.368 31.589 1.00 64.38 295 LEU A O 1
ATOM 2313 N N . ALA A 1 296 ? 21.111 20.725 29.806 1.00 69.44 296 ALA A N 1
ATOM 2314 C CA . ALA A 1 296 ? 20.994 21.963 30.578 1.00 69.44 296 ALA A CA 1
ATOM 2315 C C . ALA A 1 296 ? 19.663 22.080 31.348 1.00 69.44 296 ALA A C 1
ATOM 2317 O O . ALA A 1 296 ? 19.594 22.794 32.342 1.00 69.44 296 ALA A O 1
ATOM 2318 N N . SER A 1 297 ? 18.612 21.383 30.903 1.00 67.19 297 SER A N 1
ATOM 2319 C CA . SER A 1 297 ? 17.305 21.337 31.569 1.00 67.19 297 SER A CA 1
ATOM 2320 C C . SER A 1 297 ? 17.074 20.059 32.385 1.00 67.19 297 SER A C 1
ATOM 2322 O O . SER A 1 297 ? 15.927 19.765 32.730 1.00 67.19 297 SER A O 1
ATOM 2324 N N . ALA A 1 298 ? 18.103 19.238 32.613 1.00 72.31 298 ALA A N 1
ATOM 2325 C CA . ALA A 1 298 ? 17.947 18.022 33.400 1.00 72.31 298 ALA A CA 1
ATOM 2326 C C . ALA A 1 298 ? 17.662 18.393 34.871 1.00 72.31 298 ALA A C 1
ATOM 2328 O O . ALA A 1 298 ? 18.339 19.268 35.413 1.00 72.31 298 ALA A O 1
ATOM 2329 N N . PRO A 1 299 ? 16.677 17.755 35.533 1.00 79.50 299 PRO A N 1
ATOM 2330 C CA . PRO A 1 299 ? 16.439 17.956 36.957 1.00 79.50 299 PRO A CA 1
ATOM 2331 C C . PRO A 1 299 ? 17.723 17.695 37.764 1.00 79.50 299 PRO A C 1
ATOM 2333 O O . PRO A 1 299 ? 18.397 16.704 37.468 1.00 79.50 299 PRO A O 1
ATOM 2336 N N . PRO A 1 300 ? 18.032 18.497 38.803 1.00 77.88 300 PRO A N 1
ATOM 2337 C CA . PRO A 1 300 ? 19.227 18.320 39.638 1.00 77.88 300 PRO A CA 1
ATOM 2338 C C . PRO A 1 300 ? 19.373 16.884 40.152 1.00 77.88 300 PRO A C 1
ATOM 2340 O O . PRO A 1 300 ? 20.434 16.291 40.032 1.00 77.88 300 PRO A O 1
ATOM 2343 N N . ALA A 1 301 ? 18.256 16.254 40.529 1.00 76.06 301 ALA A N 1
ATOM 2344 C CA . ALA A 1 301 ? 18.214 14.864 40.977 1.00 76.06 301 ALA A CA 1
ATOM 2345 C C . ALA A 1 301 ? 18.755 13.841 39.956 1.00 76.06 301 ALA A C 1
ATOM 2347 O O . ALA A 1 301 ? 19.243 12.793 40.359 1.00 76.06 301 ALA A O 1
ATOM 2348 N N . ILE A 1 302 ? 18.676 14.106 38.645 1.00 71.81 302 ILE A N 1
ATOM 2349 C CA . ILE A 1 302 ? 19.274 13.231 37.622 1.00 71.81 302 ILE A CA 1
ATOM 2350 C C . ILE A 1 302 ? 20.782 13.477 37.530 1.00 71.81 302 ILE A C 1
ATOM 2352 O O . ILE A 1 302 ? 21.540 12.526 37.364 1.00 71.81 302 ILE A O 1
ATOM 2356 N N . VAL A 1 303 ? 21.215 14.732 37.648 1.00 72.56 303 VAL A N 1
ATOM 2357 C CA . VAL A 1 303 ? 22.638 15.098 37.639 1.00 72.56 303 VAL A CA 1
ATOM 2358 C C . VAL A 1 303 ? 23.339 14.503 38.861 1.00 72.56 303 VAL A C 1
ATOM 2360 O O . VAL A 1 303 ? 24.359 13.835 38.702 1.00 72.56 303 VAL A O 1
ATOM 2363 N N . ASP A 1 304 ? 22.728 14.630 40.037 1.00 73.44 304 ASP A N 1
ATOM 2364 C CA . ASP A 1 304 ? 23.232 14.084 41.299 1.00 73.44 304 ASP A CA 1
ATOM 2365 C C . ASP A 1 304 ? 23.240 12.544 41.277 1.00 73.44 304 ASP A C 1
ATOM 2367 O O . ASP A 1 304 ? 24.234 11.906 41.617 1.00 73.44 304 ASP A O 1
ATOM 2371 N N . TRP A 1 305 ? 22.181 11.917 40.747 1.00 81.25 305 TRP A N 1
ATOM 2372 C CA . TRP A 1 305 ? 22.105 10.456 40.596 1.00 81.25 305 TRP A CA 1
ATOM 2373 C C . TRP A 1 305 ? 23.160 9.878 39.643 1.00 81.25 305 TRP A C 1
ATOM 2375 O O . TRP A 1 305 ? 23.620 8.749 39.836 1.00 81.25 305 TRP A O 1
ATOM 2385 N N . VAL A 1 306 ? 23.533 10.624 38.596 1.00 67.19 306 VAL A N 1
ATOM 2386 C CA . VAL A 1 306 ? 24.613 10.240 37.674 1.00 67.19 306 VAL A CA 1
ATOM 2387 C C . VAL A 1 306 ? 25.987 10.473 38.316 1.00 67.19 306 VAL A C 1
ATOM 2389 O O . VAL A 1 306 ? 26.882 9.651 38.113 1.00 67.19 306 VAL A O 1
ATOM 2392 N N . ALA A 1 307 ? 26.153 11.538 39.108 1.00 71.25 307 ALA A N 1
ATOM 2393 C CA . ALA A 1 307 ? 27.399 11.850 39.808 1.00 71.25 307 ALA A CA 1
ATOM 2394 C C . ALA A 1 307 ? 27.782 10.773 40.841 1.00 71.25 307 ALA A C 1
ATOM 2396 O O . ALA A 1 307 ? 28.948 10.385 40.914 1.00 71.25 307 ALA A O 1
ATOM 2397 N N . ASP A 1 308 ? 26.800 10.198 41.541 1.00 81.25 308 ASP A N 1
ATOM 2398 C CA . ASP A 1 308 ? 27.018 9.165 42.567 1.00 81.25 308 ASP A CA 1
ATOM 2399 C C . ASP A 1 308 ? 27.286 7.751 42.009 1.00 81.25 308 ASP A C 1
ATOM 2401 O O . ASP A 1 308 ? 27.436 6.786 42.765 1.00 81.25 308 ASP A O 1
ATOM 2405 N N . ARG A 1 309 ? 27.333 7.570 40.680 1.00 79.62 309 ARG A N 1
ATOM 2406 C CA . ARG A 1 309 ? 27.501 6.248 40.043 1.00 79.62 309 ARG A CA 1
ATOM 2407 C C . ARG A 1 309 ? 28.642 6.250 39.025 1.00 79.62 309 ARG A C 1
ATOM 2409 O O . ARG A 1 309 ? 28.387 6.246 37.816 1.00 79.62 309 ARG A O 1
ATOM 2416 N N . PRO A 1 310 ? 29.907 6.143 39.477 1.00 70.31 310 PRO A N 1
ATOM 2417 C CA . PRO A 1 310 ? 31.081 6.165 38.595 1.00 70.31 310 PRO A CA 1
ATOM 2418 C C . PRO A 1 310 ? 31.066 5.056 37.530 1.00 70.31 310 PRO A C 1
ATOM 2420 O O . PRO A 1 310 ? 31.528 5.254 36.409 1.00 70.31 310 PRO A O 1
ATOM 2423 N N . GLN A 1 311 ? 30.428 3.924 37.830 1.00 77.12 311 GLN A N 1
ATOM 2424 C CA . GLN A 1 311 ? 30.194 2.821 36.890 1.00 77.12 311 GLN A CA 1
ATOM 2425 C C . GLN A 1 311 ? 29.285 3.164 35.693 1.00 77.12 311 GLN A C 1
ATOM 2427 O O . GLN A 1 311 ? 29.334 2.477 34.676 1.00 77.12 311 GLN A O 1
ATOM 2432 N N . ILE A 1 312 ? 28.480 4.227 35.780 1.00 70.31 312 ILE A N 1
ATOM 2433 C CA . ILE A 1 312 ? 27.650 4.740 34.677 1.00 70.31 312 ILE A CA 1
ATOM 2434 C C . ILE A 1 312 ? 28.382 5.867 33.931 1.00 70.31 312 ILE A C 1
ATOM 2436 O O . ILE A 1 312 ? 28.239 5.998 32.715 1.00 70.31 312 ILE A O 1
ATOM 2440 N N . LEU A 1 313 ? 29.218 6.644 34.628 1.00 67.31 313 LEU A N 1
ATOM 2441 C CA . LEU A 1 313 ? 29.981 7.752 34.042 1.00 67.31 313 LEU A CA 1
ATOM 2442 C C . LEU A 1 313 ? 30.983 7.287 32.981 1.00 67.31 313 LEU A C 1
ATOM 2444 O O . LEU A 1 313 ? 31.088 7.918 31.933 1.00 67.31 313 LEU A O 1
ATOM 2448 N N . VAL A 1 314 ? 31.671 6.165 33.206 1.00 66.94 314 VAL A N 1
ATOM 2449 C CA . VAL A 1 314 ? 32.649 5.621 32.249 1.00 66.94 314 VAL A CA 1
ATOM 2450 C C . VAL A 1 314 ? 32.008 5.257 30.898 1.00 66.94 314 VAL A C 1
ATOM 2452 O O . VAL A 1 314 ? 32.450 5.795 29.883 1.00 66.94 314 VAL A O 1
ATOM 2455 N N . PRO A 1 315 ? 30.951 4.423 30.817 1.00 66.31 315 PRO A N 1
ATOM 2456 C CA . PRO A 1 315 ? 30.319 4.116 29.535 1.00 66.31 315 PRO A CA 1
ATOM 2457 C C . PRO A 1 315 ? 29.668 5.346 28.889 1.00 66.31 315 PRO A C 1
ATOM 2459 O O . PRO A 1 315 ? 29.696 5.469 27.666 1.00 66.31 315 PRO A O 1
ATOM 2462 N N . LEU A 1 316 ? 29.139 6.292 29.674 1.00 70.75 316 LEU A N 1
ATOM 2463 C CA . LEU A 1 316 ? 28.566 7.526 29.132 1.00 70.75 316 LEU A CA 1
ATOM 2464 C C . LEU A 1 316 ? 29.644 8.441 28.522 1.00 70.75 316 LEU A C 1
ATOM 2466 O O . LEU A 1 316 ? 29.445 8.978 27.432 1.00 70.75 316 LEU A O 1
ATOM 2470 N N . ALA A 1 317 ? 30.803 8.561 29.175 1.00 68.31 317 ALA A N 1
ATOM 2471 C CA . ALA A 1 317 ? 31.963 9.291 28.669 1.00 68.31 317 ALA A CA 1
ATOM 2472 C C . ALA A 1 317 ? 32.565 8.619 27.427 1.00 68.31 317 ALA A C 1
ATOM 2474 O O . ALA A 1 317 ? 32.926 9.311 26.477 1.00 68.31 317 ALA A O 1
ATOM 2475 N N . VAL A 1 318 ? 32.602 7.283 27.381 1.00 72.50 318 VAL A N 1
ATOM 2476 C CA . VAL A 1 318 ? 33.024 6.527 26.190 1.00 72.50 318 VAL A CA 1
ATOM 2477 C C . VAL A 1 318 ? 32.057 6.762 25.032 1.00 72.50 318 VAL A C 1
ATOM 2479 O O . VAL A 1 318 ? 32.498 7.069 23.928 1.00 72.50 318 VAL A O 1
ATOM 2482 N N . VAL A 1 319 ? 30.743 6.697 25.260 1.00 74.88 319 VAL A N 1
ATOM 2483 C CA . VAL A 1 319 ? 29.742 6.981 24.218 1.00 74.88 319 VAL A CA 1
ATOM 2484 C C . VAL A 1 319 ? 29.850 8.429 23.735 1.00 74.88 319 VAL A C 1
ATOM 2486 O O . VAL A 1 319 ? 29.823 8.669 22.526 1.00 74.88 319 VAL A O 1
ATOM 2489 N N . ALA A 1 320 ? 30.024 9.393 24.641 1.00 75.19 320 ALA A N 1
ATOM 2490 C CA . ALA A 1 320 ? 30.229 10.796 24.286 1.00 75.19 320 ALA A CA 1
ATOM 2491 C C . ALA A 1 320 ? 31.528 11.001 23.487 1.00 75.19 320 ALA A C 1
ATOM 2493 O O . ALA A 1 320 ? 31.506 11.667 22.453 1.00 75.19 320 ALA A O 1
ATOM 2494 N N . GLY A 1 321 ? 32.627 10.371 23.910 1.00 79.88 321 GLY A N 1
ATOM 2495 C CA . GLY A 1 321 ? 33.925 10.412 23.240 1.00 79.88 321 GLY A CA 1
ATOM 2496 C C . GLY A 1 321 ? 33.890 9.788 21.846 1.00 79.88 321 GLY A C 1
ATOM 2497 O O . GLY A 1 321 ? 34.330 10.413 20.887 1.00 79.88 321 GLY A O 1
ATOM 2498 N N . VAL A 1 322 ? 33.282 8.607 21.695 1.00 76.62 322 VAL A N 1
ATOM 2499 C CA . VAL A 1 322 ? 33.094 7.944 20.392 1.00 76.62 322 VAL A CA 1
ATOM 2500 C C . VAL A 1 322 ? 32.201 8.785 19.482 1.00 76.62 322 VAL A C 1
ATOM 2502 O O . VAL A 1 322 ? 32.508 8.959 18.306 1.00 76.62 322 VAL A O 1
ATOM 2505 N N . THR A 1 323 ? 31.126 9.368 20.016 1.00 78.81 323 THR A N 1
ATOM 2506 C CA . THR A 1 323 ? 30.239 10.240 19.234 1.00 78.81 323 THR A CA 1
ATOM 2507 C C . THR A 1 323 ? 30.979 11.497 18.766 1.00 78.81 323 THR A C 1
ATOM 2509 O O . THR A 1 323 ? 30.875 11.863 17.596 1.00 78.81 323 THR A O 1
ATOM 2512 N N . ALA A 1 324 ? 31.769 12.129 19.638 1.00 77.31 324 ALA A N 1
ATOM 2513 C CA . ALA A 1 324 ? 32.594 13.285 19.295 1.00 77.31 324 ALA A CA 1
ATOM 2514 C C . ALA A 1 324 ? 33.676 12.938 18.260 1.00 77.31 324 ALA A C 1
ATOM 2516 O O . ALA A 1 324 ? 33.858 13.686 17.301 1.00 77.31 324 ALA A O 1
ATOM 2517 N N . LEU A 1 325 ? 34.332 11.781 18.398 1.00 79.25 325 LEU A N 1
ATOM 2518 C CA . LEU A 1 325 ? 35.328 11.276 17.453 1.00 79.25 325 LEU A CA 1
ATOM 2519 C C . LEU A 1 325 ? 34.714 11.036 16.068 1.00 79.25 325 LEU A C 1
ATOM 2521 O O . LEU A 1 325 ? 35.252 11.505 15.069 1.00 79.25 325 LEU A O 1
ATOM 2525 N N . VAL A 1 326 ? 33.560 10.367 15.995 1.00 79.62 326 VAL A N 1
ATOM 2526 C CA . VAL A 1 326 ? 32.836 10.147 14.731 1.00 79.62 326 VAL A CA 1
ATOM 2527 C C . VAL A 1 326 ? 32.468 11.482 14.083 1.00 79.62 326 VAL A C 1
ATOM 2529 O O . VAL A 1 326 ? 32.629 11.647 12.874 1.00 79.62 326 VAL A O 1
ATOM 2532 N N . PHE A 1 327 ? 32.029 12.465 14.873 1.00 79.38 327 PHE A N 1
ATOM 2533 C CA . PHE A 1 327 ? 31.762 13.810 14.368 1.00 79.38 327 PHE A CA 1
ATOM 2534 C C . PHE A 1 327 ? 33.020 14.515 13.856 1.00 79.38 327 PHE A C 1
ATOM 2536 O O . PHE A 1 327 ? 32.974 15.109 12.780 1.00 79.38 327 PHE A 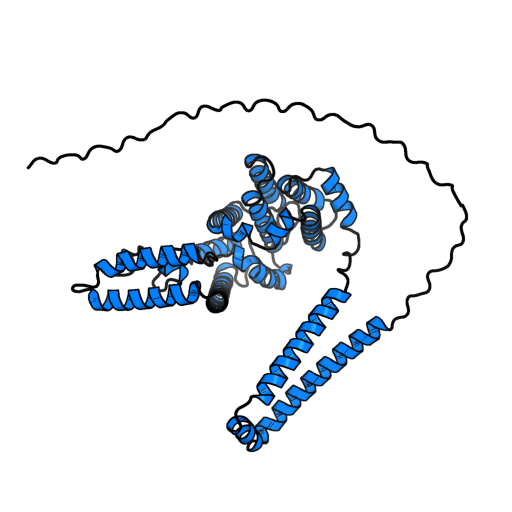O 1
ATOM 2543 N N . ALA A 1 328 ? 34.136 14.427 14.579 1.00 78.50 328 ALA A N 1
ATOM 2544 C CA . ALA A 1 328 ? 35.411 15.003 14.166 1.00 78.50 328 ALA A CA 1
ATOM 2545 C C . ALA A 1 328 ? 35.919 14.372 12.861 1.00 78.50 328 ALA A C 1
ATOM 2547 O O . ALA A 1 328 ? 36.315 15.100 11.955 1.00 78.50 328 ALA A O 1
ATOM 2548 N N . VAL A 1 329 ? 35.816 13.046 12.713 1.00 80.25 329 VAL A N 1
ATOM 2549 C CA . VAL A 1 329 ? 36.171 12.328 11.477 1.00 80.25 329 VAL A CA 1
ATOM 2550 C C . VAL A 1 329 ? 35.274 12.755 10.316 1.00 80.25 329 VAL A C 1
ATOM 2552 O O . VAL A 1 329 ? 35.775 13.046 9.236 1.00 80.25 329 VAL A O 1
ATOM 2555 N N . LEU A 1 330 ? 33.957 12.860 10.520 1.00 78.88 330 LEU A N 1
ATOM 2556 C CA . LEU A 1 330 ? 33.039 13.318 9.4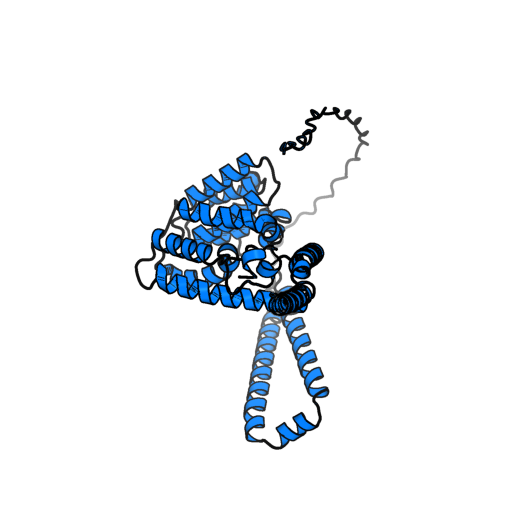70 1.00 78.88 330 LEU A CA 1
ATOM 2557 C C . LEU A 1 330 ? 33.315 14.765 9.039 1.00 78.88 330 LEU A C 1
ATOM 2559 O O . LEU A 1 330 ? 33.205 15.079 7.853 1.00 78.88 330 LEU A O 1
ATOM 2563 N N . ILE A 1 331 ? 33.683 15.640 9.978 1.00 79.12 331 ILE A N 1
ATOM 2564 C CA . ILE A 1 331 ? 34.092 17.016 9.675 1.00 79.12 331 ILE A CA 1
ATOM 2565 C C . ILE A 1 331 ? 35.423 17.015 8.921 1.00 79.12 331 ILE A C 1
ATOM 2567 O O . ILE A 1 331 ? 35.511 17.668 7.889 1.00 79.12 331 ILE A O 1
ATOM 2571 N N . ALA A 1 332 ? 36.422 16.259 9.380 1.00 73.88 332 ALA A N 1
ATOM 2572 C CA . ALA A 1 332 ? 37.730 16.171 8.737 1.00 73.88 332 ALA A CA 1
ATOM 2573 C C . ALA A 1 332 ? 37.625 15.630 7.304 1.00 73.88 332 ALA A C 1
ATOM 2575 O O . ALA A 1 332 ? 38.174 16.234 6.392 1.00 73.88 332 ALA A O 1
ATOM 2576 N N . VAL A 1 333 ? 36.847 14.567 7.080 1.00 76.81 333 VAL A N 1
ATOM 2577 C CA . VAL A 1 333 ? 36.566 14.027 5.737 1.00 76.81 333 VAL A CA 1
ATOM 2578 C C . VAL A 1 333 ? 35.825 15.054 4.877 1.00 76.81 333 VAL A C 1
ATOM 2580 O O . VAL A 1 333 ? 36.151 15.224 3.706 1.00 76.81 333 VAL A O 1
ATOM 2583 N N . GLY A 1 334 ? 34.862 15.782 5.452 1.00 79.69 334 GLY A N 1
ATOM 2584 C CA . GLY A 1 334 ? 34.157 16.857 4.754 1.00 79.69 334 GLY A CA 1
ATOM 2585 C C . GLY A 1 334 ? 35.070 18.019 4.353 1.00 79.69 334 GLY A C 1
ATOM 2586 O O . GLY A 1 334 ? 34.956 18.518 3.239 1.00 79.69 334 GLY A O 1
ATOM 2587 N N . VAL A 1 335 ? 35.989 18.430 5.230 1.00 75.25 335 VAL A N 1
ATOM 2588 C CA . VAL A 1 335 ? 36.969 19.497 4.970 1.00 75.25 335 VAL A CA 1
ATOM 2589 C C . VAL A 1 335 ? 38.017 19.038 3.957 1.00 75.25 335 VAL A C 1
ATOM 2591 O O . VAL A 1 335 ? 38.316 19.785 3.034 1.00 75.25 335 VAL A O 1
ATOM 2594 N N . LEU A 1 336 ? 38.510 17.801 4.059 1.00 73.81 336 LEU A N 1
ATOM 2595 C CA . LEU A 1 336 ? 39.480 17.236 3.118 1.00 73.81 336 LEU A CA 1
ATOM 2596 C C . LEU A 1 336 ? 38.899 17.126 1.699 1.00 73.81 336 LEU A C 1
ATOM 2598 O O . LEU A 1 336 ? 39.601 17.369 0.725 1.00 73.81 336 LEU A O 1
ATOM 2602 N N . HIS A 1 337 ? 37.602 16.827 1.574 1.00 69.88 337 HIS A N 1
ATOM 2603 C CA . HIS A 1 337 ? 36.906 16.849 0.284 1.00 69.88 337 HIS A CA 1
ATOM 2604 C C . HIS A 1 337 ? 36.638 18.254 -0.261 1.00 69.88 337 HIS A C 1
ATOM 2606 O O . HIS A 1 337 ? 36.503 18.405 -1.469 1.00 69.88 337 HIS A O 1
ATOM 2612 N N . LEU A 1 338 ? 36.551 19.273 0.595 1.00 71.06 338 LEU A N 1
ATOM 2613 C CA . LEU A 1 338 ? 36.416 20.669 0.164 1.00 71.06 338 LEU A CA 1
ATOM 2614 C C . LEU A 1 338 ? 37.768 21.326 -0.149 1.00 71.06 338 LEU A C 1
ATOM 2616 O O . LEU A 1 338 ? 37.790 22.374 -0.782 1.00 71.06 338 LEU A O 1
ATOM 2620 N N . ALA A 1 339 ? 38.872 20.729 0.303 1.00 68.19 339 ALA A N 1
ATOM 2621 C CA . ALA A 1 339 ? 40.230 21.234 0.125 1.00 68.19 339 ALA A CA 1
ATOM 2622 C C . ALA A 1 339 ? 40.965 20.621 -1.078 1.00 68.19 339 ALA A C 1
ATOM 2624 O O . ALA A 1 339 ? 42.146 20.912 -1.260 1.00 68.19 339 ALA A O 1
ATOM 2625 N N . GLN A 1 340 ? 40.314 19.779 -1.890 1.00 60.53 340 GLN A N 1
ATOM 2626 C CA . GLN A 1 340 ? 40.902 19.385 -3.169 1.00 60.53 340 GLN A CA 1
ATOM 2627 C C . GLN A 1 340 ? 40.888 20.608 -4.096 1.00 60.53 340 GLN A C 1
ATOM 2629 O O . GLN A 1 340 ? 39.802 21.110 -4.388 1.00 60.53 340 GLN A O 1
ATOM 2634 N N . PRO A 1 341 ? 42.060 21.133 -4.502 1.00 52.00 341 PRO A N 1
ATOM 2635 C CA . PRO A 1 341 ? 42.113 22.241 -5.439 1.00 52.00 341 PRO A CA 1
ATOM 2636 C C . PRO A 1 341 ? 41.506 21.776 -6.761 1.00 52.00 341 PRO A C 1
ATOM 2638 O O . PRO A 1 341 ? 41.829 20.685 -7.233 1.00 52.00 341 PRO A O 1
ATOM 2641 N N . ASP A 1 342 ? 40.621 22.593 -7.332 1.00 50.50 342 ASP A N 1
ATOM 2642 C CA . ASP A 1 342 ? 40.162 22.404 -8.704 1.00 50.50 342 ASP A CA 1
ATOM 2643 C C . ASP A 1 342 ? 41.407 22.271 -9.594 1.00 50.50 342 ASP A C 1
ATOM 2645 O O . ASP A 1 342 ? 42.256 23.169 -9.618 1.00 50.50 342 ASP A O 1
ATOM 2649 N N . GLU A 1 343 ? 41.560 21.128 -10.272 1.00 53.50 343 GLU A N 1
ATOM 2650 C CA . GLU A 1 343 ? 42.611 20.974 -11.275 1.00 53.50 343 GLU A CA 1
ATOM 2651 C C . GLU A 1 343 ? 42.476 22.123 -12.283 1.00 53.50 343 GLU A C 1
ATOM 2653 O O . GLU A 1 343 ? 41.374 22.358 -12.796 1.00 53.50 343 GLU A O 1
ATOM 2658 N N . PRO A 1 344 ? 43.557 22.871 -12.570 1.00 50.16 344 PRO A N 1
ATOM 2659 C CA . PRO A 1 344 ? 43.489 23.953 -13.531 1.00 50.16 344 PRO A CA 1
ATOM 2660 C C . PRO A 1 344 ? 43.163 23.358 -14.900 1.00 50.16 344 PRO A C 1
ATOM 2662 O O . PRO A 1 344 ? 43.971 22.648 -15.500 1.00 50.16 344 PRO A O 1
ATOM 2665 N N . ALA A 1 345 ? 41.954 23.650 -15.377 1.00 45.16 345 ALA A N 1
ATOM 2666 C CA . ALA A 1 345 ? 41.514 23.325 -16.720 1.00 45.16 345 ALA A CA 1
ATOM 2667 C C . ALA A 1 345 ? 42.562 23.826 -17.723 1.00 45.16 345 ALA A C 1
ATOM 2669 O O . ALA A 1 345 ? 42.870 25.018 -17.776 1.00 45.16 345 ALA A O 1
ATOM 2670 N N . GLY A 1 346 ? 43.131 22.893 -18.487 1.00 48.09 346 GLY A N 1
ATOM 2671 C CA . GLY A 1 346 ? 44.111 23.181 -19.522 1.00 48.09 346 GLY A CA 1
ATOM 2672 C C . GLY A 1 346 ? 43.579 24.221 -20.504 1.00 48.09 346 GLY A C 1
ATOM 2673 O O . GLY A 1 346 ? 42.568 24.016 -21.174 1.00 48.09 346 GLY A O 1
ATOM 2674 N N . THR A 1 347 ? 44.283 25.345 -20.575 1.00 46.19 347 THR A N 1
ATOM 2675 C CA . THR A 1 347 ? 44.059 26.439 -21.514 1.00 46.19 347 THR A CA 1
ATOM 2676 C C . THR A 1 347 ? 44.316 25.965 -22.945 1.00 46.19 347 THR A C 1
ATOM 2678 O O . THR A 1 347 ? 45.455 25.949 -23.404 1.00 46.19 347 THR A O 1
ATOM 2681 N N . THR A 1 348 ? 43.265 25.616 -23.685 1.00 46.84 348 THR A N 1
ATOM 2682 C CA . THR A 1 348 ? 43.311 25.590 -25.154 1.00 46.84 348 THR A CA 1
ATOM 2683 C C . THR A 1 348 ? 42.821 26.928 -25.691 1.00 46.84 348 THR A C 1
ATOM 2685 O O . THR A 1 348 ? 41.645 27.269 -25.574 1.00 46.84 348 THR A O 1
ATOM 2688 N N . ALA A 1 349 ? 43.751 27.685 -26.269 1.00 46.47 349 ALA A N 1
ATOM 2689 C CA . ALA A 1 349 ? 43.484 28.884 -27.047 1.00 46.47 349 ALA A CA 1
ATOM 2690 C C . ALA A 1 349 ? 42.742 28.539 -28.351 1.00 46.47 349 ALA A C 1
ATOM 2692 O O . ALA A 1 349 ? 43.102 27.587 -29.041 1.00 46.47 349 ALA A O 1
ATOM 2693 N N . GLY A 1 350 ? 41.739 29.344 -28.708 1.00 38.09 350 GLY A N 1
ATOM 2694 C CA . GLY A 1 350 ? 41.030 29.262 -29.985 1.00 38.09 350 GLY A CA 1
ATOM 2695 C C . GLY A 1 350 ? 40.178 30.518 -30.228 1.00 38.09 350 GLY A C 1
ATOM 2696 O O . GLY A 1 350 ? 39.470 30.921 -29.308 1.00 38.09 350 GLY A O 1
ATOM 2697 N N . PRO A 1 351 ? 40.271 31.172 -31.404 1.00 55.88 351 PRO A N 1
ATOM 2698 C CA . PRO A 1 351 ? 39.857 32.561 -31.612 1.00 55.88 351 PRO A CA 1
ATOM 2699 C C . PRO A 1 351 ? 38.447 32.691 -32.209 1.00 55.88 351 PRO A C 1
ATOM 2701 O O . PRO A 1 351 ? 37.936 31.757 -32.821 1.00 55.88 351 PRO A O 1
ATOM 2704 N N . GLY A 1 352 ? 37.870 33.896 -32.138 1.00 39.34 352 GLY A N 1
ATOM 2705 C CA . GLY A 1 352 ? 36.801 34.301 -33.057 1.00 39.34 352 GLY A CA 1
ATOM 2706 C C . GLY A 1 352 ? 35.680 35.104 -32.416 1.00 39.34 352 GLY A C 1
ATOM 2707 O O . GLY A 1 352 ? 34.643 34.565 -32.046 1.00 39.34 352 GLY A O 1
ATOM 2708 N N . THR A 1 353 ? 35.870 36.418 -32.342 1.00 46.97 353 THR A N 1
ATOM 2709 C CA . THR A 1 353 ? 34.803 37.390 -32.092 1.00 46.97 353 THR A CA 1
ATOM 2710 C C . THR A 1 353 ? 33.845 37.396 -33.288 1.00 46.97 353 THR A C 1
ATOM 2712 O O . THR A 1 353 ? 34.231 37.804 -34.381 1.00 46.97 353 THR A O 1
ATOM 2715 N N . VAL A 1 354 ? 32.600 36.958 -33.088 1.00 51.91 354 VAL A N 1
ATOM 2716 C CA . VAL A 1 354 ? 31.498 37.091 -34.058 1.00 51.91 354 VAL A CA 1
ATOM 2717 C C . VAL A 1 354 ? 30.536 38.174 -33.548 1.00 51.91 354 VAL A C 1
ATOM 2719 O O . VAL A 1 354 ? 30.192 38.153 -32.364 1.00 51.91 354 VAL A O 1
ATOM 2722 N N . PRO A 1 355 ? 30.113 39.139 -34.386 1.00 54.94 355 PRO A N 1
ATOM 2723 C CA . PRO A 1 355 ? 29.230 40.218 -33.959 1.00 54.94 355 PRO A CA 1
ATOM 2724 C C . PRO A 1 355 ? 27.785 39.747 -33.741 1.00 54.94 355 PRO A C 1
ATOM 2726 O O . PRO A 1 355 ? 27.294 38.814 -34.375 1.00 54.94 355 PRO A O 1
ATOM 2729 N N . ALA A 1 356 ? 27.119 40.434 -32.814 1.00 47.88 356 ALA A N 1
ATOM 2730 C CA . ALA A 1 356 ? 25.769 40.161 -32.338 1.00 47.88 356 ALA A CA 1
ATOM 2731 C C . ALA A 1 356 ? 24.700 40.222 -33.450 1.00 47.88 356 ALA A C 1
ATOM 2733 O O . ALA A 1 356 ? 24.701 41.172 -34.237 1.00 47.88 356 ALA A O 1
ATOM 2734 N N . PRO A 1 357 ? 23.732 39.284 -33.484 1.00 53.16 357 PRO A N 1
ATOM 2735 C CA . PRO A 1 357 ? 22.570 39.415 -34.346 1.00 53.16 357 PRO A CA 1
ATOM 2736 C C . PRO A 1 357 ? 21.548 40.386 -33.739 1.00 53.16 357 PRO A C 1
ATOM 2738 O O . PRO A 1 357 ? 21.143 40.278 -32.580 1.00 53.16 357 PRO A O 1
ATOM 2741 N N . THR A 1 358 ? 21.127 41.340 -34.561 1.00 53.31 358 THR A N 1
ATOM 2742 C CA . THR A 1 358 ? 20.032 42.279 -34.317 1.00 53.31 358 THR A CA 1
ATOM 2743 C C . THR A 1 358 ? 18.704 41.522 -34.202 1.00 53.31 358 THR A C 1
ATOM 2745 O O . THR A 1 358 ? 18.372 40.703 -35.056 1.00 53.31 358 THR A O 1
ATOM 2748 N N . ALA A 1 359 ? 17.940 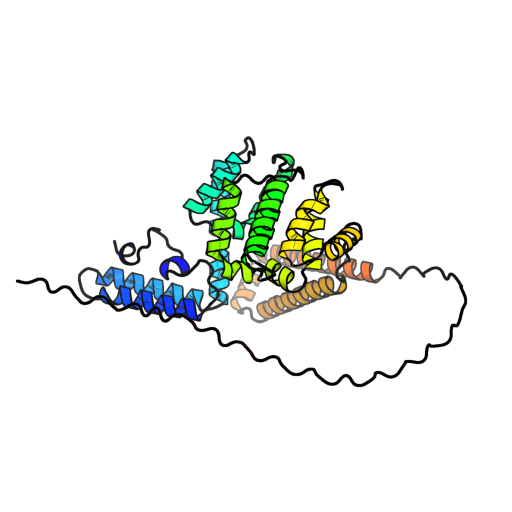41.790 -33.142 1.00 49.38 359 ALA A N 1
ATOM 2749 C CA . ALA A 1 359 ? 16.625 41.195 -32.920 1.00 49.38 359 ALA A CA 1
ATOM 2750 C C . ALA A 1 359 ? 15.586 41.736 -33.928 1.00 49.38 359 ALA A C 1
ATOM 2752 O O . ALA A 1 359 ? 15.485 42.957 -34.076 1.00 49.38 359 ALA A O 1
ATOM 2753 N N . PRO A 1 360 ? 14.779 40.885 -34.590 1.00 57.00 360 PRO A N 1
ATOM 2754 C CA . PRO A 1 360 ? 13.631 41.354 -35.352 1.00 57.00 360 PRO A CA 1
ATOM 2755 C C . PRO A 1 360 ? 12.438 41.635 -34.428 1.00 57.00 360 PRO A C 1
ATOM 2757 O O . PRO A 1 360 ? 12.162 40.897 -33.482 1.00 57.00 360 PRO A O 1
ATOM 2760 N N . ALA A 1 361 ? 11.732 42.724 -34.728 1.00 50.75 361 ALA A N 1
ATOM 2761 C CA . ALA A 1 361 ? 10.534 43.167 -34.032 1.00 50.75 361 ALA A CA 1
ATOM 2762 C C . ALA A 1 361 ? 9.378 42.159 -34.167 1.00 50.75 361 ALA A C 1
ATOM 2764 O O . ALA A 1 361 ? 9.053 41.695 -35.260 1.00 50.75 361 ALA A O 1
ATOM 2765 N N . THR A 1 362 ? 8.732 41.862 -33.042 1.00 54.47 362 THR A N 1
ATOM 2766 C CA . THR A 1 362 ? 7.531 41.027 -32.945 1.00 54.47 362 THR A CA 1
ATOM 2767 C C . THR A 1 362 ? 6.307 41.780 -33.488 1.00 54.47 362 THR A C 1
ATOM 2769 O O . THR A 1 362 ? 6.005 42.860 -32.975 1.00 54.47 362 THR A O 1
ATOM 2772 N N . PRO A 1 363 ? 5.549 41.250 -34.466 1.00 54.66 363 PRO A N 1
ATOM 2773 C CA . PRO A 1 363 ? 4.251 41.812 -34.820 1.00 54.66 363 PRO A CA 1
ATOM 2774 C C . PRO A 1 363 ? 3.183 41.388 -33.800 1.00 54.66 363 PRO A C 1
ATOM 2776 O O . PRO A 1 363 ? 3.127 40.238 -33.362 1.00 54.66 363 PRO A O 1
ATOM 2779 N N . ALA A 1 364 ? 2.324 42.337 -33.424 1.00 50.84 364 ALA A N 1
ATOM 2780 C CA . ALA A 1 364 ? 1.199 42.123 -32.524 1.00 50.84 364 ALA A CA 1
ATOM 2781 C C . ALA A 1 364 ? 0.168 41.165 -33.150 1.00 50.84 364 ALA A C 1
ATOM 2783 O O . ALA A 1 364 ? -0.474 41.488 -34.149 1.00 50.84 364 ALA A O 1
ATOM 2784 N N . VAL A 1 365 ? -0.001 39.987 -32.544 1.00 55.56 365 VAL A N 1
ATOM 2785 C CA . VAL A 1 365 ? -1.042 39.019 -32.908 1.00 55.56 365 VAL A CA 1
ATOM 2786 C C . VAL A 1 365 ? -2.326 39.363 -32.152 1.00 55.56 365 VAL A C 1
ATOM 2788 O O . VAL A 1 365 ? -2.359 39.373 -30.922 1.00 55.56 365 VAL A O 1
ATOM 2791 N N . LYS A 1 366 ? -3.385 39.655 -32.911 1.00 57.34 366 LYS A N 1
ATOM 2792 C CA . LYS A 1 366 ? -4.757 39.859 -32.432 1.00 57.34 366 LYS A CA 1
ATOM 2793 C C . LYS A 1 366 ? -5.313 38.526 -31.891 1.00 57.34 366 LYS A C 1
ATOM 2795 O O . LYS A 1 366 ? -5.143 37.510 -32.566 1.00 57.34 366 LYS A O 1
ATOM 2800 N N . PRO A 1 367 ? -5.953 38.491 -30.709 1.00 53.69 367 PRO A N 1
ATOM 2801 C CA . PRO A 1 367 ? -6.503 37.253 -30.162 1.00 53.69 367 PRO A CA 1
ATOM 2802 C C . PRO A 1 367 ? -7.660 36.738 -31.040 1.00 53.69 367 PRO A C 1
ATOM 2804 O O . PRO A 1 367 ? -8.469 37.552 -31.490 1.00 53.69 367 PRO A O 1
ATOM 2807 N N . PRO A 1 368 ? -7.748 35.420 -31.304 1.00 58.06 368 PRO A N 1
ATOM 2808 C CA . PRO A 1 368 ? -8.876 34.838 -32.019 1.00 58.06 368 PRO A CA 1
ATOM 2809 C C . PRO A 1 368 ? -10.115 34.743 -31.120 1.00 58.06 368 PRO A C 1
ATOM 2811 O O . PRO A 1 368 ? -10.012 34.477 -29.920 1.00 58.06 368 PRO A O 1
ATOM 2814 N N . ASP A 1 369 ? -11.278 34.950 -31.737 1.00 57.03 369 ASP A N 1
ATOM 2815 C CA . ASP A 1 369 ? -12.597 34.855 -31.116 1.00 57.03 369 ASP A CA 1
ATOM 2816 C C . ASP A 1 369 ? -12.840 33.467 -30.504 1.00 57.03 369 ASP A C 1
ATOM 2818 O O . ASP A 1 369 ? -12.554 32.427 -31.105 1.00 57.03 369 ASP A O 1
ATOM 2822 N N . ALA A 1 370 ? -13.371 33.462 -29.281 1.00 52.31 370 ALA A N 1
ATOM 2823 C CA . ALA A 1 370 ? -13.708 32.253 -28.546 1.00 52.31 370 ALA A CA 1
ATOM 2824 C C . ALA A 1 370 ? -14.858 31.499 -29.245 1.00 52.31 370 ALA A C 1
ATOM 2826 O O . ALA A 1 370 ? -15.918 32.091 -29.465 1.00 52.31 370 ALA A O 1
ATOM 2827 N N . PRO A 1 371 ? -14.714 30.199 -29.567 1.00 54.91 371 PRO A N 1
ATOM 2828 C CA . PRO A 1 371 ? -15.834 29.421 -30.070 1.00 54.91 371 PRO A CA 1
ATOM 2829 C C . PRO A 1 371 ? -16.842 29.149 -28.946 1.00 54.91 371 PRO A C 1
ATOM 2831 O O . PRO A 1 371 ? -16.476 28.773 -27.830 1.00 54.91 371 PRO A O 1
ATOM 2834 N N . ALA A 1 372 ? -18.121 29.334 -29.271 1.00 48.25 372 ALA A N 1
ATOM 2835 C CA . ALA A 1 372 ? -19.251 29.042 -28.402 1.00 48.25 372 ALA A CA 1
ATOM 2836 C C . ALA A 1 372 ? -19.215 27.585 -27.910 1.00 48.25 372 ALA A C 1
ATOM 2838 O O . ALA A 1 372 ? -19.103 26.640 -28.693 1.00 48.25 372 ALA A O 1
ATOM 2839 N N . THR A 1 373 ? -19.326 27.408 -26.595 1.00 49.69 373 THR A N 1
ATOM 2840 C CA . THR A 1 373 ? -19.496 26.105 -25.947 1.00 49.69 373 THR A CA 1
ATOM 2841 C C . THR A 1 373 ? -20.817 25.461 -26.375 1.00 49.69 373 THR A C 1
ATOM 2843 O O . THR A 1 373 ? -21.860 26.100 -26.212 1.00 49.69 373 THR A O 1
ATOM 2846 N N . PRO A 1 374 ? -20.827 24.204 -26.853 1.00 45.91 374 PRO A N 1
ATOM 2847 C CA . PRO A 1 374 ? -22.071 23.477 -27.041 1.00 45.91 374 PRO A CA 1
ATOM 2848 C C . PRO A 1 374 ? -22.651 23.110 -25.671 1.00 45.91 374 PRO A C 1
ATOM 2850 O O . PRO A 1 374 ? -21.985 22.487 -24.842 1.00 45.91 374 PRO A O 1
ATOM 2853 N N . VAL A 1 375 ? -23.898 23.517 -25.438 1.00 44.97 375 VAL A N 1
ATOM 2854 C CA . VAL A 1 375 ? -24.718 23.047 -24.320 1.00 44.97 375 VAL A CA 1
ATOM 2855 C C . VAL A 1 375 ? -24.983 21.562 -24.554 1.00 44.97 375 VAL A C 1
ATOM 2857 O O . VAL A 1 375 ? -25.598 21.181 -25.546 1.00 44.97 375 VAL A O 1
ATOM 2860 N N . MET A 1 376 ? -24.439 20.723 -23.679 1.00 42.88 376 MET A N 1
ATOM 2861 C CA . MET A 1 376 ? -24.662 19.283 -23.687 1.00 42.88 376 MET A CA 1
ATOM 2862 C C . MET A 1 376 ? -25.873 18.999 -22.791 1.00 42.88 376 MET A C 1
ATOM 2864 O O . MET A 1 376 ? -25.772 19.116 -21.569 1.00 42.88 376 MET A O 1
ATOM 2868 N N . ASP A 1 377 ? -27.007 18.674 -23.414 1.00 41.78 377 ASP A N 1
ATOM 2869 C CA . ASP A 1 377 ? -28.218 18.204 -22.738 1.00 41.78 377 ASP A CA 1
ATOM 2870 C C . ASP A 1 377 ? -27.932 16.874 -22.029 1.00 41.78 377 ASP A C 1
ATOM 2872 O O . ASP A 1 377 ? -27.595 15.864 -22.653 1.00 41.78 377 ASP A O 1
ATOM 2876 N N . TRP A 1 378 ? -28.059 16.883 -20.704 1.00 41.88 378 TRP A N 1
ATOM 2877 C CA . TRP A 1 378 ? -28.050 15.676 -19.887 1.00 41.88 378 TRP A CA 1
ATOM 2878 C C . TRP A 1 378 ? -29.463 15.081 -19.864 1.00 41.88 378 TRP A C 1
ATOM 2880 O O . TRP A 1 378 ? -30.410 15.812 -19.578 1.00 41.88 378 TRP A O 1
ATOM 2890 N N . PRO A 1 379 ? -29.647 13.772 -20.111 1.00 39.34 379 PRO A N 1
ATOM 2891 C CA . PRO A 1 379 ? -30.941 13.145 -19.897 1.00 39.34 379 PRO A CA 1
ATOM 2892 C C . PRO A 1 379 ? -31.247 13.081 -18.395 1.00 39.34 379 PRO A C 1
ATOM 2894 O O . PRO A 1 379 ? -30.525 12.448 -17.621 1.00 39.34 379 PRO A O 1
ATOM 2897 N N . ASP A 1 380 ? -32.342 13.730 -18.005 1.00 43.53 380 ASP A N 1
ATOM 2898 C CA . ASP A 1 380 ? -32.982 13.618 -16.697 1.00 43.53 380 ASP A CA 1
ATOM 2899 C C . ASP A 1 380 ? -33.421 12.166 -16.446 1.00 43.53 380 ASP A C 1
ATOM 2901 O O . ASP A 1 380 ? -34.517 11.737 -16.810 1.00 43.53 380 ASP A O 1
ATOM 2905 N N . THR A 1 381 ? -32.575 11.377 -15.787 1.00 40.69 381 THR A N 1
ATOM 2906 C CA . THR A 1 381 ? -33.008 10.150 -15.107 1.00 40.69 381 THR A CA 1
ATOM 2907 C C . THR A 1 381 ? -33.208 10.442 -13.629 1.00 40.69 381 THR A C 1
ATOM 2909 O O . THR A 1 381 ? -32.389 10.086 -12.780 1.00 40.69 381 THR A O 1
ATOM 2912 N N . ALA A 1 382 ? -34.327 11.096 -13.322 1.00 38.00 382 ALA A N 1
ATOM 2913 C CA . ALA A 1 382 ? -34.882 11.128 -11.980 1.00 38.00 382 ALA A CA 1
ATOM 2914 C C . ALA A 1 382 ? -35.364 9.716 -11.607 1.00 38.00 382 ALA A C 1
ATOM 2916 O O . ALA A 1 382 ? -36.378 9.222 -12.102 1.00 38.00 382 ALA A O 1
ATOM 2917 N N . VAL A 1 383 ? -34.622 9.052 -10.723 1.00 42.09 383 VAL A N 1
ATOM 2918 C CA . VAL A 1 383 ? -35.071 7.832 -10.046 1.00 42.09 383 VAL A CA 1
ATOM 2919 C C . VAL A 1 383 ? -36.206 8.226 -9.098 1.00 42.09 383 VAL A C 1
ATOM 2921 O O . VAL A 1 383 ? -35.974 8.866 -8.073 1.00 42.09 383 VAL A O 1
ATOM 2924 N N . ARG A 1 384 ? -37.446 7.867 -9.454 1.00 43.53 384 ARG A N 1
ATOM 2925 C CA . ARG A 1 384 ? -38.601 7.953 -8.549 1.00 43.53 384 ARG A CA 1
ATOM 2926 C C . ARG A 1 384 ? -38.346 7.068 -7.319 1.00 43.53 384 ARG A C 1
ATOM 2928 O O . ARG A 1 384 ? -38.002 5.900 -7.500 1.00 43.53 384 ARG A O 1
ATOM 2935 N N . PRO A 1 385 ? -38.544 7.564 -6.087 1.00 42.22 385 PRO A N 1
ATOM 2936 C CA . PRO A 1 385 ? -38.591 6.697 -4.921 1.00 42.22 385 PRO A CA 1
ATOM 2937 C C . PRO A 1 385 ? -39.835 5.804 -5.010 1.00 42.22 385 PRO A C 1
ATOM 2939 O O . PRO A 1 385 ? -40.947 6.283 -5.218 1.00 42.22 385 PRO A O 1
ATOM 2942 N N . SER A 1 386 ? -39.620 4.497 -4.885 1.00 49.22 386 SER A N 1
ATOM 2943 C CA . SER A 1 386 ? -40.662 3.478 -4.779 1.00 49.22 386 SER A CA 1
ATOM 2944 C C . SER A 1 386 ? -41.559 3.743 -3.569 1.00 49.22 386 SER A C 1
ATOM 2946 O O . SER A 1 386 ? -41.063 3.922 -2.454 1.00 49.22 386 SER A O 1
ATOM 2948 N N . GLU A 1 387 ? -42.869 3.760 -3.810 1.00 49.03 387 GLU A N 1
ATOM 2949 C CA . GLU A 1 387 ? -43.917 3.886 -2.798 1.00 49.03 387 GLU A CA 1
ATOM 2950 C C . GLU A 1 387 ? -43.845 2.755 -1.753 1.00 49.03 387 GLU A C 1
ATOM 2952 O O . GLU A 1 387 ? -43.451 1.628 -2.078 1.00 49.03 387 GLU A O 1
ATOM 2957 N N . PRO A 1 388 ? -44.217 3.025 -0.490 1.00 54.44 388 PRO A N 1
ATOM 2958 C CA . PRO A 1 388 ? -44.277 2.004 0.543 1.00 54.44 388 PRO A CA 1
ATOM 2959 C C . PRO A 1 388 ? -45.446 1.044 0.293 1.00 54.44 388 PRO A C 1
ATOM 2961 O O . PRO A 1 388 ? -46.604 1.450 0.216 1.00 54.44 388 PRO A O 1
ATOM 2964 N N . VAL A 1 389 ? -45.128 -0.249 0.226 1.00 56.47 389 VAL A N 1
ATOM 2965 C CA . VAL A 1 389 ? -46.100 -1.346 0.232 1.00 56.47 389 VAL A CA 1
ATOM 2966 C C . VAL A 1 389 ? -46.828 -1.350 1.577 1.00 56.47 389 VAL A C 1
ATOM 2968 O O . VAL A 1 389 ? -46.233 -1.631 2.619 1.00 56.47 389 VAL A O 1
ATOM 2971 N N . THR A 1 390 ? -48.120 -1.037 1.561 1.00 53.84 390 THR A N 1
ATOM 2972 C CA . THR A 1 390 ? -49.042 -1.275 2.671 1.00 53.84 390 THR A CA 1
ATOM 2973 C C . THR A 1 390 ? -49.314 -2.773 2.784 1.00 53.84 390 THR A C 1
ATOM 2975 O O . THR A 1 390 ? -49.924 -3.381 1.908 1.00 53.84 390 THR A O 1
ATOM 2978 N N . VAL A 1 391 ? -48.856 -3.383 3.877 1.00 54.81 391 VAL A N 1
ATOM 2979 C CA . VAL A 1 391 ? -49.277 -4.729 4.279 1.00 54.81 391 VAL A CA 1
ATOM 2980 C C . VAL A 1 391 ? -50.600 -4.577 5.029 1.00 54.81 391 VAL A C 1
ATOM 2982 O O . VAL A 1 391 ? -50.647 -3.922 6.069 1.00 54.81 391 VAL A O 1
ATOM 2985 N N . GLY A 1 392 ? -51.675 -5.111 4.447 1.00 57.19 392 GLY A N 1
ATOM 2986 C CA . GLY A 1 392 ? -52.994 -5.190 5.073 1.00 57.19 392 GLY A CA 1
ATOM 2987 C C . GLY A 1 392 ? -52.999 -6.147 6.266 1.00 57.19 392 GLY A C 1
ATOM 2988 O O . GLY A 1 392 ? -52.252 -7.127 6.274 1.00 57.19 392 GLY A O 1
ATOM 2989 N N . ALA A 1 393 ? -53.812 -5.791 7.260 1.00 57.41 393 ALA A N 1
ATOM 2990 C CA . ALA A 1 393 ? -54.038 -6.508 8.513 1.00 57.41 393 ALA A CA 1
ATOM 2991 C C . ALA A 1 393 ? -54.795 -7.830 8.333 1.00 57.41 393 ALA A C 1
ATOM 2993 O O . ALA A 1 393 ? -55.610 -7.913 7.384 1.00 57.41 393 ALA A O 1
#

Foldseek 3Di:
DLVVLVVQPDPDDALCSLLVHDPLDLDLVSLVVSLVVSLVSLVVQCDPDCVVVSVVSNVSSVVSSVQRNPPVSVVVSSVVVLVVLVVVLVVLCCVQCNPDQQDLVSVLSSLVVCVVVVRLCLVCLVVVLVVVVVVQPRAAQAAPLRDRLSLLLNLLLLLLLLLLQDPAPDNVLSVVLSVQSCRRSRRDPSSSVSSNVSCVSCNVVSCVPPLNVCCQVPVLVSLLVSLLSSVVRGDDDSSQRNSVSSCVSSVHDVVSNVVSSVCNPPDPPPPPVVVVVVVVVVVVVVVVVVVVVCVVPPDVVVVVVCVVCVVNVVVVVVVVVVVVVVVVVVVVVVVVVVPPPDDPDDDDDDDDDDDDDDDDDDDDDDDDDDDDDDDDDDDDPDDDPDDDDDDDD

Sequence (393 aa):
MLRDWLGIDNPEPSYYGLLGVPELESDEKAILQAGRTVKRKVRAYQIGIYRKQALGLLAEIGQAVSTLTNPEKRIAYDNSLMGRWRTQAEELARQHVGTGERTPAALEAWLTACRERGIPVTRLMPYLMRRLMARASGWPKVGVHQLPLPIALWTYRDVGALGQTLQVGPFEKRVESVKKAQKLLGIPQGIALLVAAEIAGALRLFSEVRFVRQARDAPSMTLLRLGRRIQRYEGDVAKGKVLAAVARILGKTKQDLDEALAHLDDPPVEMPRGRVGLRAARLARRHVRTLGGRLASAPPAIVDWVADRPQILVPLAVVAGVTALVFAVLIAVGVLHLAQPDEPAGTTAGPGTVPAPTAPATPAVKPPDAPATPVMDWPDTAVRPSEPVTVGA

pLDDT: mean 81.17, std 16.52, range [38.0, 98.5]

Secondary structure (DSSP, 8-state):
--GGGGT---SS--HHHHHT--TT---HHHHHHHHHHHHHHHHTTSSSTTHHHHHHHHHHHHHHHHHHHSHHHHHHHHHHHHHHHHHHHHHHHHHHT-SS---HHHHHHHHHHHHHTT--HHHHHHHHHHHHHTTGGGSPEETTTTEEHHHHHHHHHHHHHHHHH---S-HHHHHHHHHHHHHHHT--HHHHHHHHHHHHHTHHHHHHSHHHHHHHH-HHHHHHHHHHHHHTT--GGGHHHHHHHHHHHTT--HHHHHHHHHTTSS------HHHHHHHHHHHHHHHHHHHHHHHHT--HHHHHHHHT-HHHHHHHHHHHHHHHHHHHHHHHHHHHHH-SPPP-----------PPPPPPPPP-PPPPPPPPPP--PPP----PPPPP-----

Radius of gyration: 29.84 Å; chains: 1; bounding box: 98×67×78 Å